Protein AF-0000000083596059 (afdb_homodimer)

Radius of gyration: 25.63 Å; Cα contacts (8 Å, |Δi|>4): 766; chains: 2; bounding box: 68×65×58 Å

Solvent-accessible surface area (backbone atoms only — not comparable to full-atom values): 27750 Å² total; per-residue (Å²): 133,80,79,74,79,60,78,61,94,83,51,72,65,78,75,74,76,62,68,64,46,48,56,47,48,47,51,50,45,49,52,49,52,46,57,65,50,36,61,70,76,47,88,70,67,94,64,59,61,69,62,49,49,53,50,46,51,51,48,48,45,39,15,71,74,47,49,35,74,77,91,51,51,70,68,54,50,52,49,22,45,48,44,23,49,30,44,10,44,51,16,36,51,56,11,48,58,53,11,52,58,50,9,54,47,34,12,61,84,74,27,62,58,70,55,11,48,51,48,51,49,52,25,51,54,49,60,52,40,48,50,58,57,42,17,44,57,38,15,56,77,67,32,71,16,49,67,8,40,31,53,14,45,16,52,41,36,22,30,52,44,16,50,55,43,14,54,51,55,49,67,49,60,62,66,57,52,50,53,43,45,74,74,65,54,49,70,68,53,45,42,64,69,45,48,42,69,73,32,44,52,57,46,51,36,52,49,42,44,45,28,47,52,30,36,47,50,30,30,41,34,3,39,42,37,53,35,38,21,51,18,27,50,43,43,41,25,26,76,68,63,60,33,46,26,36,36,24,37,52,48,51,53,53,36,52,52,43,51,51,40,50,52,49,36,51,51,45,36,46,60,48,51,53,65,69,106,133,78,79,75,79,60,77,62,94,83,52,72,66,75,75,75,76,62,67,64,48,48,54,46,48,47,50,50,46,49,51,51,50,45,59,65,50,35,62,70,76,46,87,72,66,95,63,59,61,67,61,49,50,53,52,46,52,52,48,49,45,39,15,72,76,46,49,36,74,77,91,52,52,70,69,55,50,52,49,23,45,48,42,24,48,30,44,10,44,52,16,36,51,57,12,47,59,53,13,52,59,51,9,54,47,33,12,62,85,73,29,62,58,71,56,11,49,52,50,52,50,52,26,50,54,48,61,53,42,47,53,59,56,41,18,45,58,39,16,54,77,67,32,70,17,47,65,8,40,30,52,15,46,15,52,41,37,22,30,52,46,16,51,57,43,14,54,50,56,50,68,51,60,61,67,58,54,50,53,43,45,72,73,65,53,49,72,68,52,45,41,65,69,45,48,44,69,74,33,45,52,57,47,50,36,51,49,42,45,44,29,47,52,31,37,47,50,29,31,40,33,3,40,42,37,53,34,39,22,52,18,26,51,42,43,40,25,25,75,68,64,60,33,46,26,35,37,24,37,51,49,52,55,53,35,52,52,41,51,50,40,50,53,49,38,50,51,45,36,45,60,50,52,54,64,70,105

pLDDT: mean 82.13, std 17.35, range [24.83, 97.19]

Secondary structure (DSSP, 8-state):
------EETTEE-----SHHHHHHHHHHHHHHHHHHHGGGGS------HHHHHHHHHHHHHHHHHS---SSS-HHHHHHHHHHHHHHHHHHHHHHHHHHHHHHHHH-TTTS-HHHHHHHHHHHHHHHHS-HHHHHHHHHHHH-TTHHHHHHHHHHHHHHHHHHHHHHHHHTS-HHHHHHHHHTT--HHHHIIIIIHHHHHHHHHHHHHHHHHHHHHHHHHHHHHS---HHHHHHHIIIIIS--HHHHHHHHHHHHHHHHHHHHHHHHHHHHHTGGG-/-------BTTB------SHHHHHHHHHHHHHHHHHHHGGGGS------HHHHHHHHHHHHHHHHHS---SSS-HHHHHHHHHHHHHHHHHHHHHHHHHHHHHHHHH-TTTS-HHHHHHHHHHHHHHHHS-HHHHHHHHHHHH-TTHHHHHHHHHHHHHHHHHHHHHHHHHTS-HHHHHHHHHTT--HHHHIIIIIHHHHHHHHHHHHHHHHHHHHHHHHHHHHHS---HHHHHHHIIIIIS--HHHHHHHHHHHHHHHHHHHHHHHHHHHHHTGGG-

Foldseek 3Di:
DCQPQDCPPNDRPSPPDCVVVVVVVVVVVVVVVCVVCVVVVDDPPPDPVVVVVVVVVVLVCCQAVQADDDPDDPVRQVVLQVLLLVLLVLLLVLLLVLLLVLLQQQAVLQHPPVSNVVSLVVLVVLLVDDLLVQLVVQCVVVNQASVSSSRSSNSNSNSVLNVQLNVLLNVPDSVVVVVCVVVPDDSVCCCVPPRCVSCVLSSVLVSLVSSLVSSVVSLVSCQSRVHTGLNVVLNCCVVPVVPSNNNSVSVVVSVVVSVVSVVVSVVSCCVRPVVVD/DPQPQDCPPNDRPSPPDCVVVVVVVVVVVVVVVCVVCVVVVDPPPPDPVVVVVVVVVVLVCCQAVQADDDPDDPVRQVVLQVLLLCLLVLLLVLLLVLLLVLLQQQQVLQHPPVSNVVSLVVLVVLLVDDLLVQLVVQCVVVNQASVSSSRSSNSNSNSVLNVQLNVLLNVPDSVVVVVCVVVPDDSVCCCVPPRCVSCVLSSVLVSLVSSLVSSVVSLVSCQSRVHTGLNVVLNCCVVPVVPSNNNSVSVVVSVVVSVVSVVVSVVSCCVRPVVVD

InterPro domains:
  IPR000515 ABC transporter type 1, transmembrane domain MetI-like [PF00528] (100-266)
  IPR000515 ABC transporter type 1, transmembrane domain MetI-like [PS50928] (81-265)
  IPR000515 ABC transporter type 1, transmembrane domain MetI-like [cd06261] (81-211)
  IPR035906 MetI-like superfamily [G3DSA:1.10.3720.10] (69-273)
  IPR035906 MetI-like superfamily [SSF161098] (78-262)

Organism: NCBI:txid1368476

Nearest PDB structures (foldseek):
  7ahc-assembly1_B  TM=8.215E-01  e=2.583E-04  Lactococcus lactis subsp. lactis
  7ahd-assembly1_B  TM=7.232E-01  e=1.668E-04  Lactococcus lactis subsp. lactis
  7ahh-assembly1_A  TM=7.451E-01  e=4.181E-04  Lactococcus lactis subsp. lactis
  7ahd-assembly1_A  TM=7.108E-01  e=2.266E-04  Lactococcus lactis subsp. lactis
  7ahh-assembly1_B  TM=6.737E-01  e=7.386E-04  Lactococcus lactis subsp. lactis

Sequence (554 aa):
MQSNIKVRNGKIQIKTFNRSNFVLHSILSFLVLFTIVAPFFLEYGAIDIQTAIFYTLDNLKMMFLQPALSQVTISAALYQILITLALAFLSTLIGAVISFFLAILSAKNLMPSYISNIIIAFNSFIRAVPTVLWVLIFAIVAGLGSVAAILGMTLHTIAYLTKAYAESFEEIDQGMIEALRATGAKWWHIIVHVVLPQTSSYMVSWTFLRFETNYGVAIAMGAAAAAGGIGFELFMASSFYYDLHEVGMITYFALLIALILEFISIRIKNKLIGSKSMQSNIKVRNGKIQIKTFNRSNFVLHSILSFLVLFTIVAPFFLEYGAIDIQTAIFYTLDNLKMMFLQPALSQVTISAALYQILITLALAFLSTLIGAVISFFLAILSAKNLMPSYISNIIIAFNSFIRAVPTVLWVLIFAIVAGLGSVAAILGMTLHTIAYLTKAYAESFEEIDQGMIEALRATGAKWWHIIVHVVLPQTSSYMVSWTFLRFETNYGVAIAMGAAAAAGGIGFELFMASSFYYDLHEVGMITYFALLIALILEFISIRIKNKLIGSKS

Structure (mmCIF, N/CA/C/O backbone):
data_AF-0000000083596059-model_v1
#
loop_
_entity.id
_entity.type
_entity.pdbx_description
1 polymer 'ABC transporter permease subunit'
#
loop_
_atom_site.group_PDB
_atom_site.id
_atom_site.type_symbol
_atom_site.label_atom_id
_atom_site.label_alt_id
_atom_site.label_comp_id
_atom_site.label_asym_id
_atom_site.label_entity_id
_atom_site.label_seq_id
_atom_site.pdbx_PDB_ins_code
_atom_site.Cartn_x
_atom_site.Cartn_y
_atom_site.Cartn_z
_atom_site.occupancy
_atom_site.B_iso_or_equiv
_atom_site.auth_seq_id
_atom_site.auth_comp_id
_atom_site.auth_asym_id
_atom_site.auth_atom_id
_atom_site.pdbx_PDB_model_num
ATOM 1 N N . MET A 1 1 ? -14.625 33.25 -0.988 1 25.08 1 MET A N 1
ATOM 2 C CA . MET A 1 1 ? -15.945 32.688 -1.19 1 25.08 1 MET A CA 1
ATOM 3 C C . MET A 1 1 ? -16.828 32.906 0.028 1 25.08 1 MET A C 1
ATOM 5 O O . MET A 1 1 ? -16.5 32.469 1.135 1 25.08 1 MET A O 1
ATOM 9 N N . GLN A 1 2 ? -17.594 33.906 0.051 1 26.31 2 GLN A N 1
ATOM 10 C CA . GLN A 1 2 ? -18.375 34.562 1.104 1 26.31 2 GLN A CA 1
ATOM 11 C C . GLN A 1 2 ? -19.547 33.656 1.533 1 26.31 2 GLN A C 1
ATOM 13 O O . GLN A 1 2 ? -20.422 33.375 0.726 1 26.31 2 GLN A O 1
ATOM 18 N N . SER A 1 3 ? -19.219 32.562 2.221 1 33.44 3 SER A N 1
ATOM 19 C CA . SER A 1 3 ? -20.359 31.906 2.861 1 33.44 3 SER A CA 1
ATOM 20 C C . SER A 1 3 ? -21.281 32.938 3.512 1 33.44 3 SER A C 1
ATOM 22 O O . SER A 1 3 ? -20.875 33.688 4.391 1 33.44 3 SER A O 1
ATOM 24 N N . ASN A 1 4 ? -22.094 33.531 2.689 1 34.03 4 ASN A N 1
ATOM 25 C CA . ASN A 1 4 ? -23.078 34.5 3.18 1 34.03 4 ASN A CA 1
ATOM 26 C C . ASN A 1 4 ? -24.047 33.844 4.164 1 34.03 4 ASN A C 1
ATOM 28 O O . ASN A 1 4 ? -24.812 32.969 3.795 1 34.03 4 ASN A O 1
ATOM 32 N N . ILE A 1 5 ? -23.641 33.688 5.32 1 36 5 ILE A N 1
ATOM 33 C CA . ILE A 1 5 ? -24.5 33.344 6.457 1 36 5 ILE A CA 1
ATOM 34 C C . ILE A 1 5 ? -25.531 34.469 6.668 1 36 5 ILE A C 1
ATOM 36 O O . ILE A 1 5 ? -25.172 35.594 6.969 1 36 5 ILE A O 1
ATOM 40 N N . LYS A 1 6 ? -26.609 34.531 5.906 1 40.12 6 LYS A N 1
ATOM 41 C CA . LYS A 1 6 ? -27.625 35.531 6.23 1 40.12 6 LYS A CA 1
ATOM 42 C C . LYS A 1 6 ? -28.578 35.031 7.312 1 40.12 6 LYS A C 1
ATOM 44 O O . LYS A 1 6 ? -29.062 33.906 7.23 1 40.12 6 LYS A O 1
ATOM 49 N N . VAL A 1 7 ? -28.516 35.438 8.531 1 40 7 VAL A N 1
ATOM 50 C CA . VAL A 1 7 ? -29.375 35.281 9.703 1 40 7 VAL A CA 1
ATOM 51 C C . VAL A 1 7 ? -30.719 35.969 9.43 1 40 7 VAL A C 1
ATOM 53 O O . VAL A 1 7 ? -30.781 37.156 9.156 1 40 7 VAL A O 1
ATOM 56 N N . ARG A 1 8 ? -31.672 35.562 8.539 1 43.94 8 ARG A N 1
ATOM 57 C CA . ARG A 1 8 ? -32.969 36.281 8.531 1 43.94 8 ARG A CA 1
ATOM 58 C C . ARG A 1 8 ? -34.031 35.5 9.281 1 43.94 8 ARG A C 1
ATOM 60 O O . ARG A 1 8 ? -34.281 34.312 8.977 1 43.94 8 ARG A O 1
ATOM 67 N N . ASN A 1 9 ? -34.844 36.125 10.242 1 44.53 9 ASN A N 1
ATOM 68 C CA . ASN A 1 9 ? -35.969 35.875 11.117 1 44.53 9 ASN A CA 1
ATOM 69 C C . ASN A 1 9 ? -35.812 34.594 11.922 1 44.53 9 ASN A C 1
ATOM 71 O O . ASN A 1 9 ? -36.75 33.812 12.07 1 44.53 9 ASN A O 1
ATOM 75 N N . GLY A 1 10 ? -34.594 34.281 12.5 1 41.16 10 GLY A N 1
ATOM 76 C CA . GLY A 1 10 ? -34.188 33.312 13.516 1 41.16 10 GLY A CA 1
ATOM 77 C C . GLY A 1 10 ? -33.75 32 12.938 1 41.16 10 GLY A C 1
ATOM 78 O O . GLY A 1 10 ? -33.344 31.078 13.68 1 41.16 10 GLY A O 1
ATOM 79 N N . LYS A 1 11 ? -34.344 31.562 11.859 1 37.28 11 LYS A N 1
ATOM 80 C CA . LYS A 1 11 ? -34 30.266 11.297 1 37.28 11 LYS A CA 1
ATOM 81 C C . LYS A 1 11 ? -32.75 30.328 10.438 1 37.28 11 LYS A C 1
ATOM 83 O O . LYS A 1 11 ? -32.625 31.219 9.586 1 37.28 11 LYS A O 1
ATOM 88 N N . ILE A 1 12 ? -31.594 29.906 10.992 1 37.22 12 ILE A N 1
ATOM 89 C CA . ILE A 1 12 ? -30.344 29.812 10.234 1 37.22 12 ILE A CA 1
ATOM 90 C C . ILE A 1 12 ? -30.547 28.875 9.039 1 37.22 12 ILE A C 1
ATOM 92 O O . ILE A 1 12 ? -30.844 27.688 9.219 1 37.22 12 ILE A O 1
ATOM 96 N N . GLN A 1 13 ? -31.125 29.359 7.91 1 36.38 13 GLN A N 1
ATOM 97 C CA . GLN A 1 13 ? -31.125 28.547 6.699 1 36.38 13 GLN A CA 1
ATOM 98 C C . GLN A 1 13 ? -29.703 28.281 6.215 1 36.38 13 GLN A C 1
ATOM 100 O O . GLN A 1 13 ? -28.984 29.219 5.852 1 36.38 13 GLN A O 1
ATOM 105 N N . ILE A 1 14 ? -29.016 27.422 6.789 1 36.28 14 ILE A N 1
ATOM 106 C CA . ILE A 1 14 ? -27.719 27.031 6.25 1 36.28 14 ILE A CA 1
ATOM 107 C C . ILE A 1 14 ? -27.891 26.562 4.801 1 36.28 14 ILE A C 1
ATOM 109 O O . ILE A 1 14 ? -28.562 25.578 4.531 1 36.28 14 ILE A O 1
ATOM 113 N N . LYS A 1 15 ? -28 27.469 3.881 1 34.75 15 LYS A N 1
ATOM 114 C CA . LYS A 1 15 ? -27.922 27.141 2.461 1 34.75 15 LYS A CA 1
ATOM 115 C C . LYS A 1 15 ? -26.625 26.422 2.129 1 34.75 15 LYS A C 1
ATOM 117 O O . LYS A 1 15 ? -25.547 27.031 2.113 1 34.75 15 LYS A O 1
ATOM 122 N N . THR A 1 16 ? -26.391 25.281 2.596 1 39.25 16 THR A N 1
ATOM 123 C CA . THR A 1 16 ? -25.219 24.516 2.195 1 39.25 16 THR A CA 1
ATOM 124 C C . THR A 1 16 ? -25.125 24.422 0.675 1 39.25 16 THR A C 1
ATOM 126 O O . THR A 1 16 ? -26.109 24.141 -0.003 1 39.25 16 THR A O 1
ATOM 129 N N . PHE A 1 17 ? -24.344 25.109 -0.089 1 37.66 17 PHE A N 1
ATOM 130 C CA . PHE A 1 17 ? -24 25.312 -1.491 1 37.66 17 PHE A CA 1
ATOM 131 C C . PHE A 1 17 ? -24.109 24.016 -2.273 1 37.66 17 PHE A C 1
ATOM 133 O O . PHE A 1 17 ? -23.625 22.969 -1.833 1 37.66 17 PHE A O 1
ATOM 140 N N . ASN A 1 18 ? -24.969 23.734 -3.412 1 42.25 18 ASN A N 1
ATOM 141 C CA . ASN A 1 18 ? -25.547 22.938 -4.484 1 42.25 18 ASN A CA 1
ATOM 142 C C . ASN A 1 18 ? -24.469 22.234 -5.316 1 42.25 18 ASN A C 1
ATOM 144 O O . ASN A 1 18 ? -24.703 21.156 -5.852 1 42.25 18 ASN A O 1
ATOM 148 N N . ARG A 1 19 ? -23.484 23.062 -5.68 1 44.72 19 ARG A N 1
ATOM 149 C CA . ARG A 1 19 ? -22.578 22.5 -6.68 1 44.72 19 ARG A CA 1
ATOM 150 C C . ARG A 1 19 ? -21.875 21.25 -6.148 1 44.72 19 ARG A C 1
ATOM 152 O O . ARG A 1 19 ? -21.625 20.312 -6.906 1 44.72 19 ARG A O 1
ATOM 159 N N . SER A 1 20 ? -21.516 21.312 -4.93 1 51.5 20 SER A N 1
ATOM 160 C CA . SER A 1 20 ? -20.953 20.172 -4.219 1 51.5 20 SER A CA 1
ATOM 161 C C . SER A 1 20 ? -21.891 18.969 -4.238 1 51.5 20 SER A C 1
ATOM 163 O O . SER A 1 20 ? -21.453 17.828 -4.34 1 51.5 20 SER A O 1
ATOM 165 N N . ASN A 1 21 ? -23.141 19.344 -4.492 1 54.5 21 ASN A N 1
ATOM 166 C CA . ASN A 1 21 ? -24.141 18.281 -4.535 1 54.5 21 ASN A CA 1
ATOM 167 C C . ASN A 1 21 ? -24.109 17.531 -5.867 1 54.5 21 ASN A C 1
ATOM 169 O O . ASN A 1 21 ? -24.297 16.328 -5.91 1 54.5 21 ASN A O 1
ATOM 173 N N . PHE A 1 22 ? -23.75 18.391 -6.922 1 53.72 22 PHE A N 1
ATOM 174 C CA . PHE A 1 22 ? -23.719 17.734 -8.227 1 53.72 22 PHE A CA 1
ATOM 175 C C . PHE A 1 22 ? -22.547 16.766 -8.312 1 53.72 22 PHE A C 1
ATOM 177 O O . PHE A 1 22 ? -22.688 15.648 -8.828 1 53.72 22 PHE A O 1
ATOM 184 N N . VAL A 1 23 ? -21.484 17.312 -7.934 1 53.38 23 VAL A N 1
ATOM 185 C CA . VAL A 1 23 ? -20.312 16.453 -7.934 1 53.38 23 VAL A CA 1
ATOM 186 C C . VAL A 1 23 ? -20.562 15.227 -7.055 1 53.38 23 VAL A C 1
ATOM 188 O O . VAL A 1 23 ? -20.25 14.094 -7.445 1 53.38 23 VAL A O 1
ATOM 191 N N . LEU A 1 24 ? -21.172 15.516 -6.055 1 56.62 24 LEU A N 1
ATOM 192 C CA . LEU A 1 24 ? -21.531 14.414 -5.164 1 56.62 24 LEU A CA 1
ATOM 193 C C . LEU A 1 24 ? -22.484 13.445 -5.848 1 56.62 24 LEU A C 1
ATOM 195 O O . LEU A 1 24 ? -22.297 12.227 -5.777 1 56.62 24 LEU A O 1
ATOM 199 N N . HIS A 1 25 ? -23.453 13.969 -6.48 1 58.03 25 HIS A N 1
ATOM 200 C CA . HIS A 1 25 ? -24.422 13.117 -7.152 1 58.03 25 HIS A CA 1
ATOM 201 C C . HIS A 1 25 ? -23.781 12.352 -8.305 1 58.03 25 HIS A C 1
ATOM 203 O O . HIS A 1 25 ? -24.094 11.18 -8.539 1 58.03 25 HIS A O 1
ATOM 209 N N . SER A 1 26 ? -22.922 13.023 -8.914 1 55.88 26 SER A N 1
ATOM 210 C CA . SER A 1 26 ? -22.25 12.367 -10.031 1 55.88 26 SER A CA 1
ATOM 211 C C . SER A 1 26 ? -21.344 11.242 -9.547 1 55.88 26 SER A C 1
ATOM 213 O O . SER A 1 26 ? -21.312 10.156 -10.141 1 55.88 26 SER A O 1
ATOM 215 N N . ILE A 1 27 ? -20.703 11.531 -8.625 1 56.56 27 ILE A N 1
ATOM 216 C CA . ILE A 1 27 ? -19.828 10.516 -8.047 1 56.56 27 ILE A CA 1
ATOM 217 C C . ILE A 1 27 ? -20.672 9.359 -7.5 1 56.56 27 ILE A C 1
ATOM 219 O O . ILE A 1 27 ? -20.359 8.195 -7.742 1 56.56 27 ILE A O 1
ATOM 223 N N . LEU A 1 28 ? -21.719 9.75 -6.883 1 58.44 28 LEU A N 1
ATOM 224 C CA . LEU A 1 28 ? -22.609 8.719 -6.367 1 58.44 28 LEU A CA 1
ATOM 225 C C . LEU A 1 28 ? -23.219 7.914 -7.508 1 58.44 28 LEU A C 1
ATOM 227 O O . LEU A 1 28 ? -23.328 6.691 -7.422 1 58.44 28 LEU A O 1
ATOM 231 N N . SER A 1 29 ? -23.547 8.633 -8.516 1 56.78 29 SER A N 1
ATOM 232 C CA . SER A 1 29 ? -24.094 7.953 -9.68 1 56.78 29 SER A CA 1
ATOM 233 C C . SER A 1 29 ? -23.062 7.039 -10.336 1 56.78 29 SER A C 1
ATOM 235 O O . SER A 1 29 ? -23.391 5.922 -10.742 1 56.78 29 SER A O 1
ATOM 237 N N . PHE A 1 30 ? -21.859 7.504 -10.469 1 58.84 30 PHE A N 1
ATOM 238 C CA . PHE A 1 30 ? -20.797 6.691 -11.031 1 58.84 30 PHE A CA 1
ATOM 239 C C . PHE A 1 30 ? -20.562 5.441 -10.195 1 58.84 30 PHE A C 1
ATOM 241 O O . PHE A 1 30 ? -20.453 4.34 -10.727 1 58.84 30 PHE A O 1
ATOM 248 N N . LEU A 1 31 ? -20.594 5.695 -8.977 1 59.56 31 LEU A N 1
ATOM 249 C CA . LEU A 1 31 ? -20.438 4.562 -8.07 1 59.56 31 LEU A CA 1
ATOM 250 C C . LEU A 1 31 ? -21.594 3.586 -8.203 1 59.56 31 LEU A C 1
ATOM 252 O O . LEU A 1 31 ? -21.406 2.369 -8.211 1 59.56 31 LEU A O 1
ATOM 256 N N . VAL A 1 32 ? -22.766 4.164 -8.336 1 56.91 32 VAL A N 1
ATOM 257 C CA . VAL A 1 32 ? -23.953 3.338 -8.508 1 56.91 32 VAL A CA 1
ATOM 258 C C . VAL A 1 32 ? -23.875 2.605 -9.844 1 56.91 32 VAL A C 1
ATOM 260 O O . VAL A 1 32 ? -24.141 1.401 -9.914 1 56.91 32 VAL A O 1
ATOM 263 N N . LEU A 1 33 ? -23.547 3.322 -10.867 1 57.72 33 LEU A N 1
ATOM 264 C CA . LEU A 1 33 ? -23.469 2.707 -12.188 1 57.72 33 LEU A CA 1
ATOM 265 C C . LEU A 1 33 ? -22.406 1.615 -12.219 1 57.72 33 LEU A C 1
ATOM 267 O O . LEU A 1 33 ? -22.641 0.531 -12.758 1 57.72 33 LEU A O 1
ATOM 271 N N . PHE A 1 34 ? -21.328 1.907 -11.719 1 60.12 34 PHE A N 1
ATOM 272 C CA . PHE A 1 34 ? -20.25 0.931 -11.727 1 60.12 34 PHE A CA 1
ATOM 273 C C . PHE A 1 34 ? -20.578 -0.249 -10.82 1 60.12 34 PHE A C 1
ATOM 275 O O . PHE A 1 34 ? -20.172 -1.379 -11.094 1 60.12 34 PHE A O 1
ATOM 282 N N . THR A 1 35 ? -21.375 0.052 -9.805 1 59.19 35 THR A N 1
ATOM 283 C CA . THR A 1 35 ? -21.859 -1.021 -8.945 1 59.19 35 THR A CA 1
ATOM 284 C C . THR A 1 35 ? -22.719 -2.002 -9.734 1 59.19 35 THR A C 1
ATOM 286 O O . THR A 1 35 ? -22.641 -3.213 -9.516 1 59.19 35 THR A O 1
ATOM 289 N N . ILE A 1 36 ? -23.391 -1.494 -10.617 1 56.81 36 ILE A N 1
ATOM 290 C CA . ILE A 1 36 ? -24.281 -2.32 -11.422 1 56.81 36 ILE A CA 1
ATOM 291 C C . ILE A 1 36 ? -23.469 -3.08 -12.469 1 56.81 36 ILE A C 1
ATOM 293 O O . ILE A 1 36 ? -23.734 -4.25 -12.75 1 56.81 36 ILE A O 1
ATOM 297 N N . VAL A 1 37 ? -22.422 -2.521 -12.953 1 58.53 37 VAL A N 1
ATOM 298 C CA . VAL A 1 37 ? -21.719 -3.068 -14.109 1 58.53 37 VAL A CA 1
ATOM 299 C C . VAL A 1 37 ? -20.594 -3.996 -13.648 1 58.53 37 VAL A C 1
ATOM 301 O O . VAL A 1 37 ? -20.312 -5.016 -14.281 1 58.53 37 VAL A O 1
ATOM 304 N N . ALA A 1 38 ? -20.031 -3.73 -12.555 1 60 38 ALA A N 1
ATOM 305 C CA . ALA A 1 38 ? -18.812 -4.398 -12.125 1 60 38 ALA A CA 1
ATOM 306 C C . ALA A 1 38 ? -19.047 -5.891 -11.898 1 60 38 ALA A C 1
ATOM 308 O O . ALA A 1 38 ? -18.25 -6.723 -12.328 1 60 38 ALA A O 1
ATOM 309 N N . PRO A 1 39 ? -20.234 -6.195 -11.211 1 58.78 39 PRO A N 1
ATOM 310 C CA . PRO A 1 39 ? -20.438 -7.629 -10.992 1 58.78 39 PRO A CA 1
ATOM 311 C C . PRO A 1 39 ? -20.547 -8.414 -12.297 1 58.78 39 PRO A C 1
ATOM 313 O O . PRO A 1 39 ? -20.281 -9.625 -12.312 1 58.78 39 PRO A O 1
ATOM 316 N N . PHE A 1 40 ? -20.844 -7.734 -13.297 1 57.22 40 PHE A N 1
ATOM 317 C CA . PHE A 1 40 ? -21.031 -8.422 -14.57 1 57.22 40 PHE A CA 1
ATOM 318 C C . PHE A 1 40 ? -19.688 -8.828 -15.164 1 57.22 40 PHE A C 1
ATOM 320 O O . PHE A 1 40 ? -19.641 -9.695 -16.031 1 57.22 40 PHE A O 1
ATOM 327 N N . PHE A 1 41 ? -18.75 -8.281 -14.734 1 53.53 41 PHE A N 1
ATOM 328 C CA . PHE A 1 41 ? -17.438 -8.602 -15.297 1 53.53 41 PHE A CA 1
ATOM 329 C C . PHE A 1 41 ? -16.75 -9.688 -14.492 1 53.53 41 PHE A C 1
ATOM 331 O O . PHE A 1 41 ? -15.664 -10.156 -14.867 1 53.53 41 PHE A O 1
ATOM 338 N N . LEU A 1 42 ? -17.469 -10.047 -13.43 1 58.84 42 LEU A N 1
ATOM 339 C CA . LEU A 1 42 ? -16.844 -11.031 -12.547 1 58.84 42 LEU A CA 1
ATOM 340 C C . LEU A 1 42 ? -17.562 -12.367 -12.633 1 58.84 42 LEU A C 1
ATOM 342 O O . LEU A 1 42 ? -18.75 -12.422 -12.906 1 58.84 42 LEU A O 1
ATOM 346 N N . GLU A 1 43 ? -16.859 -13.453 -12.82 1 54.03 43 GLU A N 1
ATOM 347 C CA . GLU A 1 43 ? -17.438 -14.797 -12.805 1 54.03 43 GLU A CA 1
ATOM 348 C C . GLU A 1 43 ? -17.781 -15.227 -11.391 1 54.03 43 GLU A C 1
ATOM 350 O O . GLU A 1 43 ? -16.906 -15.383 -10.539 1 54.03 43 GLU A O 1
ATOM 355 N N . TYR A 1 44 ? -19.156 -14.992 -11.086 1 54 44 TYR A N 1
ATOM 356 C CA . TYR A 1 44 ? -19.625 -15.477 -9.789 1 54 44 TYR A CA 1
ATOM 357 C C . TYR A 1 44 ? -20.047 -16.938 -9.883 1 54 44 TYR A C 1
ATOM 359 O O . TYR A 1 44 ? -20.812 -17.328 -10.781 1 54 44 TYR A O 1
ATOM 367 N N . GLY A 1 45 ? -19.203 -17.828 -9.859 1 52.19 45 GLY A N 1
ATOM 368 C CA . GLY A 1 45 ? -19.719 -19.188 -9.875 1 52.19 45 GLY A CA 1
ATOM 369 C C . GLY A 1 45 ? -21.016 -19.344 -9.102 1 52.19 45 GLY A C 1
ATOM 370 O O . GLY A 1 45 ? -21.406 -18.438 -8.359 1 52.19 45 GLY A O 1
ATOM 371 N N . ALA A 1 46 ? -21.922 -20.266 -9.562 1 53.59 46 ALA A N 1
ATOM 372 C CA . ALA A 1 46 ? -23.188 -20.641 -8.93 1 53.59 46 ALA A CA 1
ATOM 373 C C . ALA A 1 46 ? -23.016 -20.875 -7.434 1 53.59 46 ALA A C 1
ATOM 375 O O . ALA A 1 46 ? -22.703 -21.984 -7 1 53.59 46 ALA A O 1
ATOM 376 N N . ILE A 1 47 ? -22.516 -19.922 -6.727 1 55.38 47 ILE A N 1
ATOM 377 C CA . ILE A 1 47 ? -22.281 -20.172 -5.312 1 55.38 47 ILE A CA 1
ATOM 378 C C . ILE A 1 47 ? -23.594 -20 -4.531 1 55.38 47 ILE A C 1
ATOM 380 O O . ILE A 1 47 ? -24.281 -18.984 -4.676 1 55.38 47 ILE A O 1
ATOM 384 N N . ASP A 1 48 ? -24.125 -21.172 -4.059 1 64.12 48 ASP A N 1
ATOM 385 C CA . ASP A 1 48 ? -25.141 -21.078 -3.02 1 64.12 48 ASP A CA 1
ATOM 386 C C . ASP A 1 48 ? -24.672 -20.219 -1.857 1 64.12 48 ASP A C 1
ATOM 388 O O . ASP A 1 48 ? -23.859 -20.656 -1.044 1 64.12 48 ASP A O 1
ATOM 392 N N . ILE A 1 49 ? -25.141 -19.047 -1.758 1 66.88 49 ILE A N 1
ATOM 393 C CA . ILE A 1 49 ? -24.672 -18 -0.861 1 66.88 49 ILE A CA 1
ATOM 394 C C . ILE A 1 49 ? -24.719 -18.484 0.584 1 66.88 49 ILE A C 1
ATOM 396 O O . ILE A 1 49 ? -23.781 -18.281 1.352 1 66.88 49 ILE A O 1
ATOM 400 N N . GLN A 1 50 ? -25.781 -19.141 0.991 1 70.25 50 GLN A N 1
ATOM 401 C CA . GLN A 1 50 ? -25.922 -19.609 2.367 1 70.25 50 GLN A CA 1
ATOM 402 C C . GLN A 1 50 ? -24.828 -20.625 2.713 1 70.25 50 GLN A C 1
ATOM 404 O O . GLN A 1 50 ? -24.172 -20.516 3.746 1 70.25 50 GLN A O 1
ATOM 409 N N . THR A 1 51 ? -24.719 -21.531 1.905 1 74.38 51 THR A N 1
ATOM 410 C CA . THR A 1 51 ? -23.688 -22.547 2.141 1 74.38 51 THR A CA 1
ATOM 411 C C . THR A 1 51 ? -22.297 -21.922 2.127 1 74.38 51 THR A C 1
ATOM 413 O O . THR A 1 51 ? -21.453 -22.281 2.939 1 74.38 51 THR A O 1
ATOM 416 N N . ALA A 1 52 ? -22.188 -20.984 1.289 1 71.94 52 ALA A N 1
ATOM 417 C CA . ALA A 1 52 ? -20.891 -20.312 1.16 1 71.94 52 ALA A CA 1
ATOM 418 C C . ALA A 1 52 ? -20.547 -19.547 2.43 1 71.94 52 ALA A C 1
ATOM 420 O O . ALA A 1 52 ? -19.391 -19.547 2.869 1 71.94 52 ALA A O 1
ATOM 421 N N . ILE A 1 53 ? -21.531 -18.984 3.006 1 74.06 53 ILE A N 1
ATOM 422 C CA . ILE A 1 53 ? -21.328 -18.203 4.219 1 74.06 53 ILE A CA 1
ATOM 423 C C . ILE A 1 53 ? -20.922 -19.125 5.363 1 74.06 53 ILE A C 1
ATOM 425 O O . ILE A 1 53 ? -19.969 -18.844 6.09 1 74.06 53 ILE A O 1
ATOM 429 N N . PHE A 1 54 ? -21.625 -20.156 5.52 1 77.94 54 PHE A N 1
ATOM 430 C CA . PHE A 1 54 ? -21.344 -21.078 6.613 1 77.94 54 PHE A CA 1
ATOM 431 C C . PHE A 1 54 ? -19.969 -21.719 6.445 1 77.94 54 PHE A C 1
ATOM 433 O O . PHE A 1 54 ? -19.234 -21.875 7.418 1 77.94 54 PHE A O 1
ATOM 440 N N . TYR A 1 55 ? -19.672 -22.047 5.258 1 76.12 55 TYR A N 1
ATOM 441 C CA . TYR A 1 55 ? -18.359 -22.641 4.988 1 76.12 55 TYR A CA 1
ATOM 442 C C . TYR A 1 55 ? -17.25 -21.641 5.289 1 76.12 55 TYR A C 1
ATOM 444 O O . TYR A 1 55 ? -16.203 -22 5.832 1 76.12 55 TYR A O 1
ATOM 452 N N . THR A 1 56 ? -17.562 -20.484 4.922 1 76.31 56 THR A N 1
ATOM 453 C CA . THR A 1 56 ? -16.578 -19.438 5.188 1 76.31 56 THR A CA 1
ATOM 454 C C . THR A 1 56 ? -16.375 -19.25 6.688 1 76.31 56 THR A C 1
ATOM 456 O O . THR A 1 56 ? -15.242 -19.141 7.156 1 76.31 56 THR A O 1
ATOM 459 N N . LEU A 1 57 ? -17.406 -19.297 7.41 1 79.31 57 LEU A N 1
ATOM 460 C CA . LEU A 1 57 ? -17.328 -19.141 8.859 1 79.31 57 LEU A CA 1
ATOM 461 C C . LEU A 1 57 ? -16.562 -20.297 9.492 1 79.31 57 LEU A C 1
ATOM 463 O O . LEU A 1 57 ? -15.773 -20.078 10.414 1 79.31 57 LEU A O 1
ATOM 467 N N . ASP A 1 58 ? -16.844 -21.422 9.062 1 83.81 58 ASP A N 1
ATOM 468 C CA . ASP A 1 58 ? -16.141 -22.594 9.57 1 83.81 58 ASP A CA 1
ATOM 469 C C . ASP A 1 58 ? -14.648 -22.516 9.258 1 83.81 58 ASP A C 1
ATOM 471 O O . ASP A 1 58 ? -13.812 -22.875 10.086 1 83.81 58 ASP A O 1
ATOM 475 N N . ASN A 1 59 ? -14.383 -22.109 8.117 1 82.69 59 ASN A N 1
ATOM 476 C CA . ASN A 1 59 ? -12.992 -21.953 7.703 1 82.69 59 ASN A CA 1
ATOM 477 C C . ASN A 1 59 ? -12.266 -20.906 8.555 1 82.69 59 ASN A C 1
ATOM 479 O O . ASN A 1 59 ? -11.109 -21.109 8.93 1 82.69 59 ASN A O 1
ATOM 483 N N . LEU A 1 60 ? -12.992 -19.875 8.789 1 81.19 60 LEU A N 1
ATOM 484 C CA . LEU A 1 60 ? -12.414 -18.828 9.625 1 81.19 60 LEU A CA 1
ATOM 485 C C . LEU A 1 60 ? -12.172 -19.344 11.039 1 81.19 60 LEU A C 1
ATOM 487 O O . LEU A 1 60 ? -11.156 -19 11.656 1 81.19 60 LEU A O 1
ATOM 491 N N . LYS A 1 61 ? -13.07 -20.109 11.5 1 86.38 61 LYS A N 1
ATOM 492 C CA . LYS A 1 61 ? -12.914 -20.703 12.82 1 86.38 61 LYS A CA 1
ATOM 493 C C . LYS A 1 61 ? -11.688 -21.609 12.867 1 86.38 61 LYS A C 1
ATOM 495 O O . LYS A 1 61 ? -10.891 -21.531 13.805 1 86.38 61 LYS A O 1
ATOM 500 N N . MET A 1 62 ? -11.562 -22.391 11.93 1 88.44 62 MET A N 1
ATOM 501 C CA . MET A 1 62 ? -10.422 -23.297 11.852 1 88.44 62 MET A CA 1
ATOM 502 C C . MET A 1 62 ? -9.117 -22.516 11.773 1 88.44 62 MET A C 1
ATOM 504 O O . MET A 1 62 ? -8.133 -22.891 12.422 1 88.44 62 MET A O 1
ATOM 508 N N . MET A 1 63 ? -9.141 -21.5 11.062 1 86.56 63 MET A N 1
ATOM 509 C CA . MET A 1 63 ? -7.938 -20.719 10.82 1 86.56 63 MET A CA 1
ATOM 510 C C . MET A 1 63 ? -7.516 -19.953 12.07 1 86.56 63 MET A C 1
ATOM 512 O O . MET A 1 63 ? -6.34 -19.969 12.445 1 86.56 63 MET A O 1
ATOM 516 N N . PHE A 1 64 ? -8.531 -19.375 12.711 1 86.38 64 PHE A N 1
ATOM 517 C CA . PHE A 1 64 ? -8.156 -18.422 13.75 1 86.38 64 PHE A CA 1
ATOM 518 C C . PHE A 1 64 ? -8.266 -19.062 15.133 1 86.38 64 PHE A C 1
ATOM 520 O O . PHE A 1 64 ? -7.59 -18.641 16.062 1 86.38 64 PHE A O 1
ATOM 527 N N . LEU A 1 65 ? -9.055 -20.094 15.25 1 91.5 65 LEU A N 1
ATOM 528 C CA . LEU A 1 65 ? -9.242 -20.672 16.578 1 91.5 65 LEU A CA 1
ATOM 529 C C . LEU A 1 65 ? -8.484 -21.984 16.719 1 91.5 65 LEU A C 1
ATOM 531 O O . LEU A 1 65 ? -8.273 -22.469 17.828 1 91.5 65 LEU A O 1
ATOM 535 N N . GLN A 1 66 ? -8.086 -22.547 15.539 1 93.69 66 GLN A N 1
ATOM 536 C CA . GLN A 1 66 ? -7.348 -23.812 15.578 1 93.69 66 GLN A CA 1
ATOM 537 C C . GLN A 1 66 ? -6.066 -23.719 14.75 1 93.69 66 GLN A C 1
ATOM 539 O O . GLN A 1 66 ? -5.805 -24.578 13.914 1 93.69 66 GLN A O 1
ATOM 544 N N . PRO A 1 67 ? -5.332 -22.703 15.016 1 92.44 67 PRO A N 1
ATOM 545 C CA . PRO A 1 67 ? -4.074 -22.578 14.273 1 92.44 67 PRO A CA 1
ATOM 546 C C . PRO A 1 67 ? -3.053 -23.641 14.656 1 92.44 67 PRO A C 1
ATOM 548 O O . PRO A 1 67 ? -2.977 -24.031 15.828 1 92.44 67 PRO A O 1
ATOM 551 N N . ALA A 1 68 ? -2.293 -24.141 13.672 1 93.12 68 ALA A N 1
ATOM 552 C CA . ALA A 1 68 ? -1.264 -25.156 13.922 1 93.12 68 ALA A CA 1
ATOM 553 C C . ALA A 1 68 ? -0.276 -25.219 12.758 1 93.12 68 ALA A C 1
ATOM 555 O O . ALA A 1 68 ? -0.605 -24.844 11.633 1 93.12 68 ALA A O 1
ATOM 556 N N . LEU A 1 69 ? 0.885 -25.625 13.148 1 91.31 69 LEU A N 1
ATOM 557 C CA . LEU A 1 69 ? 1.855 -25.938 12.102 1 91.31 69 LEU A CA 1
ATOM 558 C C . LEU A 1 69 ? 1.794 -27.406 11.727 1 91.31 69 LEU A C 1
ATOM 560 O O . LEU A 1 69 ? 1.76 -28.281 12.602 1 91.31 69 LEU A O 1
ATOM 564 N N . SER A 1 70 ? 1.667 -27.672 10.469 1 90.38 70 SER A N 1
ATOM 565 C CA . SER A 1 70 ? 1.578 -29.047 10 1 90.38 70 SER A CA 1
ATOM 566 C C . SER A 1 70 ? 2.684 -29.359 9 1 90.38 70 SER A C 1
ATOM 568 O O . SER A 1 70 ? 3.406 -30.344 9.156 1 90.38 70 SER A O 1
ATOM 570 N N . GLN A 1 71 ? 2.848 -28.594 8.016 1 88.5 71 GLN A N 1
ATOM 571 C CA . GLN A 1 71 ? 3.811 -28.828 6.945 1 88.5 71 GLN A CA 1
ATOM 572 C C . GLN A 1 71 ? 5.16 -28.188 7.27 1 88.5 71 GLN A C 1
ATOM 574 O O . GLN A 1 71 ? 6.191 -28.609 6.738 1 88.5 71 GLN A O 1
ATOM 579 N N . VAL A 1 72 ? 5.098 -27.188 8.031 1 88 72 VAL A N 1
ATOM 580 C CA . VAL A 1 72 ? 6.305 -26.438 8.328 1 88 72 VAL A CA 1
ATOM 581 C C . VAL A 1 72 ? 6.613 -26.516 9.82 1 88 72 VAL A C 1
ATOM 583 O O . VAL A 1 72 ? 5.711 -26.422 10.656 1 88 72 VAL A O 1
ATOM 586 N N . THR A 1 73 ? 7.859 -26.734 10.07 1 91.44 73 THR A N 1
ATOM 587 C CA . THR A 1 73 ? 8.289 -26.734 11.461 1 91.44 73 THR A CA 1
ATOM 588 C C . THR A 1 73 ? 8.375 -25.297 12 1 91.44 73 THR A C 1
ATOM 590 O O . THR A 1 73 ? 8.359 -24.344 11.234 1 91.44 73 THR A O 1
ATOM 593 N N . ILE A 1 74 ? 8.492 -25.219 13.25 1 92.12 74 ILE A N 1
ATOM 594 C CA . ILE A 1 74 ? 8.602 -23.906 13.898 1 92.12 74 ILE A CA 1
ATOM 595 C C . ILE A 1 74 ? 9.891 -23.219 13.453 1 92.12 74 ILE A C 1
ATOM 597 O O . ILE A 1 74 ? 9.898 -22.016 13.203 1 92.12 74 ILE A O 1
ATOM 601 N N . SER A 1 75 ? 10.898 -23.984 13.367 1 93.06 75 SER A N 1
ATOM 602 C CA . SER A 1 75 ? 12.18 -23.438 12.938 1 93.06 75 SER A CA 1
ATOM 603 C C . SER A 1 75 ? 12.102 -22.906 11.508 1 93.06 75 SER A C 1
ATOM 605 O O . SER A 1 75 ? 12.648 -21.844 11.195 1 93.06 75 SER A O 1
ATOM 607 N N . ALA A 1 76 ? 11.43 -23.625 10.703 1 92.19 76 ALA A N 1
ATOM 608 C CA . ALA A 1 76 ? 11.258 -23.203 9.32 1 92.19 76 ALA A CA 1
ATOM 609 C C . ALA A 1 76 ? 10.398 -21.953 9.227 1 92.19 76 ALA A C 1
ATOM 611 O O . ALA A 1 76 ? 10.672 -21.062 8.43 1 92.19 76 ALA A O 1
ATOM 612 N N . ALA A 1 77 ? 9.406 -21.953 10.055 1 92.38 77 ALA A N 1
ATOM 613 C CA . ALA A 1 77 ? 8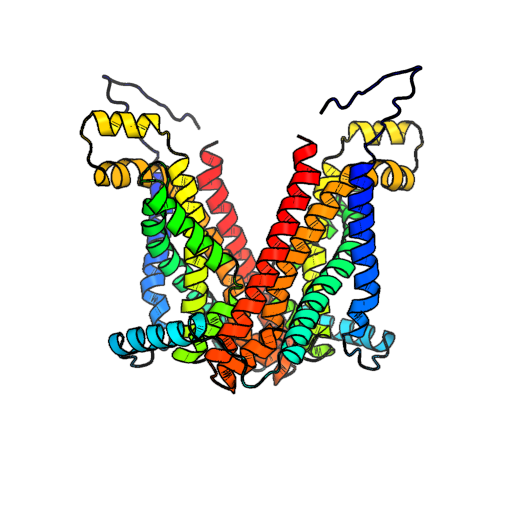.531 -20.781 10.07 1 92.38 77 ALA A CA 1
ATOM 614 C C . ALA A 1 77 ? 9.297 -19.531 10.492 1 92.38 77 ALA A C 1
ATOM 616 O O . ALA A 1 77 ? 9.156 -18.469 9.883 1 92.38 77 ALA A O 1
ATOM 617 N N . LEU A 1 78 ? 10.109 -19.672 11.438 1 92.81 78 LEU A N 1
ATOM 618 C CA . LEU A 1 78 ? 10.914 -18.547 11.922 1 92.81 78 LEU A CA 1
ATOM 619 C C . LEU A 1 78 ? 11.906 -18.109 10.859 1 92.81 78 LEU A C 1
ATOM 621 O O . LEU A 1 78 ? 12.172 -16.906 10.711 1 92.81 78 LEU A O 1
ATOM 625 N N . TYR A 1 79 ? 12.406 -19.047 10.172 1 93.19 79 TYR A N 1
ATOM 626 C CA . TYR A 1 79 ? 13.32 -18.719 9.086 1 93.19 79 TYR A CA 1
ATOM 627 C C . TYR A 1 79 ? 12.617 -17.922 8 1 93.19 79 TYR A C 1
ATOM 629 O O . TYR A 1 79 ? 13.18 -16.953 7.469 1 93.19 79 TYR A O 1
ATOM 637 N N . GLN A 1 80 ? 11.422 -18.297 7.664 1 94.19 80 GLN A N 1
ATOM 638 C CA . GLN A 1 80 ? 10.664 -17.594 6.641 1 94.19 80 GLN A CA 1
ATOM 639 C C . GLN A 1 80 ? 10.312 -16.172 7.094 1 94.19 80 GLN A C 1
ATOM 641 O O . GLN A 1 80 ? 10.258 -15.25 6.281 1 94.19 80 GLN A O 1
ATOM 646 N N . ILE A 1 81 ? 10.109 -16.047 8.383 1 94.44 81 ILE A N 1
ATOM 647 C CA . ILE A 1 81 ? 9.891 -14.719 8.938 1 94.44 81 ILE A CA 1
ATOM 648 C C . ILE A 1 81 ? 11.133 -13.859 8.742 1 94.44 81 ILE A C 1
ATOM 650 O O . ILE A 1 81 ? 11.039 -12.703 8.328 1 94.44 81 ILE A O 1
ATOM 654 N N . LEU A 1 82 ? 12.227 -14.43 8.984 1 93.88 82 LEU A N 1
ATOM 655 C CA . LEU A 1 82 ? 13.492 -13.719 8.844 1 93.88 82 LEU A CA 1
ATOM 656 C C . LEU A 1 82 ? 13.734 -13.32 7.391 1 93.88 82 LEU A C 1
ATOM 658 O O . LEU A 1 82 ? 14.281 -12.25 7.117 1 93.88 82 LEU A O 1
ATOM 662 N N . ILE A 1 83 ? 13.375 -14.148 6.543 1 94.25 83 ILE A N 1
ATOM 663 C CA . ILE A 1 83 ? 13.516 -13.836 5.125 1 94.25 83 ILE A CA 1
ATOM 664 C C . ILE A 1 83 ? 12.672 -12.609 4.777 1 94.25 83 ILE A C 1
ATOM 666 O O . ILE A 1 83 ? 13.148 -11.695 4.102 1 94.25 83 ILE A O 1
ATOM 670 N N . THR A 1 84 ? 11.414 -12.609 5.219 1 95 84 THR A N 1
ATOM 671 C CA . THR A 1 84 ? 10.539 -11.469 4.965 1 95 84 THR A CA 1
ATOM 672 C C . THR A 1 84 ? 11.133 -10.188 5.543 1 95 84 THR A C 1
ATOM 674 O O . THR A 1 84 ? 11.148 -9.148 4.879 1 95 84 THR A O 1
ATOM 677 N N . LEU A 1 85 ? 11.633 -10.305 6.727 1 94.88 85 LEU A N 1
ATOM 678 C CA . LEU A 1 85 ? 12.258 -9.156 7.371 1 94.88 85 LEU A CA 1
ATOM 679 C C . LEU A 1 85 ? 13.5 -8.703 6.609 1 94.88 85 LEU A C 1
ATOM 681 O O . LEU A 1 85 ? 13.758 -7.508 6.488 1 94.88 85 LEU A O 1
ATOM 685 N N . ALA A 1 86 ? 14.227 -9.625 6.129 1 94.62 86 ALA A N 1
ATOM 686 C CA . ALA A 1 86 ? 15.438 -9.312 5.363 1 94.62 86 ALA A CA 1
ATOM 687 C C . ALA A 1 86 ? 15.094 -8.586 4.066 1 94.62 86 ALA A C 1
ATOM 689 O O . ALA A 1 86 ? 15.773 -7.629 3.682 1 94.62 86 ALA A O 1
ATOM 690 N N . LEU A 1 87 ? 14.07 -9.055 3.395 1 95.19 87 LEU A N 1
ATOM 691 C CA . LEU A 1 87 ? 13.609 -8.391 2.182 1 95.19 87 LEU A CA 1
ATOM 692 C C . LEU A 1 87 ? 13.242 -6.938 2.465 1 95.19 87 LEU A C 1
ATOM 694 O O . LEU A 1 87 ? 13.672 -6.031 1.748 1 95.19 87 LEU A O 1
ATOM 698 N N . ALA A 1 88 ? 12.461 -6.781 3.512 1 96.19 88 ALA A N 1
ATOM 699 C CA . ALA A 1 88 ? 12.016 -5.445 3.895 1 96.19 88 ALA A CA 1
ATOM 700 C C . ALA A 1 88 ? 13.195 -4.566 4.297 1 96.19 88 ALA A C 1
ATOM 702 O O . ALA A 1 88 ? 13.281 -3.404 3.891 1 96.19 88 ALA A O 1
ATOM 703 N N . PHE A 1 89 ? 14.055 -5.121 4.977 1 94.5 89 PHE A N 1
ATOM 704 C CA . PHE A 1 89 ? 15.188 -4.379 5.523 1 94.5 89 PHE A CA 1
ATOM 705 C C . PHE A 1 89 ? 16.156 -3.967 4.418 1 94.5 89 PHE A C 1
ATOM 707 O O . PHE A 1 89 ? 16.547 -2.803 4.336 1 94.5 89 PHE A O 1
ATOM 714 N N . LEU A 1 90 ? 16.547 -4.867 3.617 1 94.5 90 LEU A N 1
ATOM 715 C CA . LEU A 1 90 ? 17.516 -4.594 2.564 1 94.5 90 LEU A CA 1
ATOM 716 C C . LEU A 1 90 ? 16.984 -3.557 1.583 1 94.5 90 LEU A C 1
ATOM 718 O O . LEU A 1 90 ? 17.703 -2.648 1.174 1 94.5 90 LEU A O 1
ATOM 722 N N . SER A 1 91 ? 15.742 -3.707 1.188 1 96.62 91 SER A N 1
ATOM 723 C CA . SER A 1 91 ? 15.141 -2.734 0.281 1 96.62 91 SER A CA 1
ATOM 724 C C . SER A 1 91 ? 15.109 -1.344 0.906 1 96.62 91 SER A C 1
ATOM 726 O O . SER A 1 91 ? 15.367 -0.347 0.229 1 96.62 91 SER A O 1
ATOM 728 N N . THR A 1 92 ? 14.805 -1.317 2.197 1 96.62 92 THR A N 1
ATOM 729 C CA . THR A 1 92 ? 14.734 -0.041 2.9 1 96.62 92 THR A CA 1
ATOM 730 C C . THR A 1 92 ? 16.125 0.583 3.027 1 96.62 92 THR A C 1
ATOM 732 O O . THR A 1 92 ? 16.297 1.779 2.787 1 96.62 92 THR A O 1
ATOM 735 N N . LEU A 1 93 ? 17.062 -0.225 3.361 1 94.44 93 LEU A N 1
ATOM 736 C CA . LEU A 1 93 ? 18.422 0.27 3.588 1 94.44 93 LEU A CA 1
ATOM 737 C C . LEU A 1 93 ? 19.031 0.798 2.295 1 94.44 93 LEU A C 1
ATOM 739 O O . LEU A 1 93 ? 19.547 1.92 2.256 1 94.44 93 LEU A O 1
ATOM 743 N N . ILE A 1 94 ? 19 -0.003 1.304 1 93.5 94 ILE A N 1
ATOM 744 C CA . ILE A 1 94 ? 19.547 0.409 0.015 1 93.5 94 ILE A CA 1
ATOM 745 C C . ILE A 1 94 ? 18.797 1.637 -0.494 1 93.5 94 ILE A C 1
ATOM 747 O O . ILE A 1 94 ? 19.406 2.605 -0.947 1 93.5 94 ILE A O 1
ATOM 751 N N . GLY A 1 95 ? 17.484 1.584 -0.365 1 96.38 95 GLY A N 1
ATOM 752 C CA . GLY A 1 95 ? 16.672 2.719 -0.771 1 96.38 95 GLY A CA 1
ATOM 753 C C . GLY A 1 95 ? 16.984 3.984 0.007 1 96.38 95 GLY A C 1
ATOM 754 O O . GLY A 1 95 ? 17.062 5.07 -0.571 1 96.38 95 GLY A O 1
ATOM 755 N N . ALA A 1 96 ? 17.234 3.822 1.282 1 95.88 96 ALA A N 1
ATOM 756 C CA . ALA A 1 96 ? 17.5 4.973 2.141 1 95.88 96 ALA A CA 1
ATOM 757 C C . ALA A 1 96 ? 18.828 5.633 1.774 1 95.88 96 ALA A C 1
ATOM 759 O O . ALA A 1 96 ? 18.922 6.859 1.721 1 95.88 96 ALA A O 1
ATOM 760 N N . VAL A 1 97 ? 19.781 4.844 1.515 1 92.31 97 VAL A N 1
ATOM 761 C CA . VAL A 1 97 ? 21.094 5.363 1.179 1 92.31 97 VAL A CA 1
ATOM 762 C C . VAL A 1 97 ? 21.031 6.141 -0.134 1 92.31 97 VAL A C 1
ATOM 764 O O . VAL A 1 97 ? 21.5 7.277 -0.213 1 92.31 97 VAL A O 1
ATOM 767 N N . ILE A 1 98 ? 20.422 5.598 -1.056 1 94.38 98 ILE A N 1
ATOM 768 C CA . ILE A 1 98 ? 20.328 6.246 -2.359 1 94.38 98 ILE A CA 1
ATOM 769 C C . ILE A 1 98 ? 19.422 7.473 -2.26 1 94.38 98 ILE A C 1
ATOM 771 O O . ILE A 1 98 ? 19.719 8.523 -2.832 1 94.38 98 ILE A O 1
ATOM 775 N N . SER A 1 99 ? 18.344 7.336 -1.524 1 97.19 99 SER A N 1
ATOM 776 C CA . SER A 1 99 ? 17.406 8.438 -1.36 1 97.19 99 SER A CA 1
ATOM 777 C C . SER A 1 99 ? 18.078 9.648 -0.714 1 97.19 99 SER A C 1
ATOM 779 O O . SER A 1 99 ? 17.734 10.789 -1.021 1 97.19 99 SER A O 1
ATOM 781 N N . PHE A 1 100 ? 19.016 9.352 0.185 1 93.31 100 PHE A N 1
ATOM 782 C CA . PHE A 1 100 ? 19.734 10.422 0.862 1 93.31 100 PHE A CA 1
ATOM 783 C C . PHE A 1 100 ? 20.422 11.328 -0.146 1 93.31 100 PHE A C 1
ATOM 785 O O . PHE A 1 100 ? 20.266 12.555 -0.101 1 93.31 100 PHE A O 1
ATOM 792 N N . PHE A 1 101 ? 21.078 10.797 -1.074 1 92.81 101 PHE A N 1
ATOM 793 C CA . PHE A 1 101 ? 21.812 11.57 -2.072 1 92.81 101 PHE A CA 1
ATOM 794 C C . PHE A 1 101 ? 20.844 12.242 -3.047 1 92.81 101 PHE A C 1
ATOM 796 O O . PHE A 1 101 ? 21.016 13.414 -3.387 1 92.81 101 PHE A O 1
ATOM 803 N N . LEU A 1 102 ? 19.875 11.57 -3.418 1 96.38 102 LEU A N 1
ATOM 804 C CA . LEU A 1 102 ? 18.906 12.133 -4.363 1 96.38 102 LEU A CA 1
ATOM 805 C C . LEU A 1 102 ? 18.109 13.258 -3.713 1 96.38 102 LEU A C 1
ATOM 807 O O . LEU A 1 102 ? 17.734 14.219 -4.383 1 96.38 102 LEU A O 1
ATOM 811 N N . ALA A 1 103 ? 17.891 13.047 -2.436 1 96.94 103 ALA A N 1
ATOM 812 C CA . ALA A 1 103 ? 17.141 14.07 -1.713 1 96.94 103 ALA A CA 1
ATOM 813 C C . ALA A 1 103 ? 17.922 15.383 -1.648 1 96.94 103 ALA A C 1
ATOM 815 O O . ALA A 1 103 ? 17.344 16.469 -1.787 1 96.94 103 ALA A O 1
ATOM 816 N N . ILE A 1 104 ? 19.203 15.273 -1.453 1 93.75 104 ILE A N 1
ATOM 817 C CA . ILE A 1 104 ? 20.062 16.453 -1.442 1 93.75 104 ILE A CA 1
ATOM 818 C C . ILE A 1 104 ? 19.969 17.172 -2.787 1 93.75 104 ILE A C 1
ATOM 820 O O . ILE A 1 104 ? 19.859 18.406 -2.838 1 93.75 104 ILE A O 1
ATOM 824 N N . LEU A 1 105 ? 19.891 16.422 -3.814 1 94.75 105 LEU A N 1
ATOM 825 C CA . LEU A 1 105 ? 19.859 16.984 -5.16 1 94.75 105 LEU A CA 1
ATOM 826 C C . LEU A 1 105 ? 18.453 17.453 -5.52 1 94.75 105 LEU A C 1
ATOM 828 O O . LEU A 1 105 ? 18.25 18.156 -6.516 1 94.75 105 LEU A O 1
ATOM 832 N N . SER A 1 106 ? 17.5 17.094 -4.699 1 95.56 106 SER A N 1
ATOM 833 C CA . SER A 1 106 ? 16.125 17.406 -5.039 1 95.56 106 SER A CA 1
ATOM 834 C C . SER A 1 106 ? 15.578 18.531 -4.168 1 95.56 106 SER A C 1
ATOM 836 O O . SER A 1 106 ? 14.5 19.062 -4.43 1 95.56 106 SER A O 1
ATOM 838 N N . ALA A 1 107 ? 16.328 18.844 -3.15 1 93.81 107 ALA A N 1
ATOM 839 C CA . ALA A 1 107 ? 15.898 19.938 -2.283 1 93.81 107 ALA A CA 1
ATOM 840 C C . ALA A 1 107 ? 16.078 21.281 -2.975 1 93.81 107 ALA A C 1
ATOM 842 O O . ALA A 1 107 ? 17.188 21.672 -3.318 1 93.81 107 ALA A O 1
ATOM 843 N N . LYS A 1 108 ? 15.055 22.047 -3.021 1 92 108 LYS A N 1
ATOM 844 C CA . LYS A 1 108 ? 15.047 23.281 -3.807 1 92 108 LYS A CA 1
ATOM 845 C C . LYS A 1 108 ? 15.883 24.359 -3.135 1 92 108 LYS A C 1
ATOM 847 O O . LYS A 1 108 ? 16.328 25.297 -3.793 1 92 108 LYS A O 1
ATOM 852 N N . ASN A 1 109 ? 16.094 24.297 -1.842 1 90.12 109 ASN A N 1
ATOM 853 C CA . ASN A 1 109 ? 16.906 25.281 -1.136 1 90.12 109 ASN A CA 1
ATOM 854 C C . ASN A 1 109 ? 18.391 24.953 -1.246 1 90.12 109 ASN A C 1
ATOM 856 O O . ASN A 1 109 ? 19.234 25.766 -0.877 1 90.12 109 ASN A O 1
ATOM 860 N N . LEU A 1 110 ? 18.734 23.766 -1.846 1 90 110 LEU A N 1
ATOM 861 C CA . LEU A 1 110 ? 20.125 23.328 -1.895 1 90 110 LEU A CA 1
ATOM 862 C C . LEU A 1 110 ? 20.625 23.234 -3.336 1 90 110 LEU A C 1
ATOM 864 O O . LEU A 1 110 ? 21.828 23.234 -3.59 1 90 110 LEU A O 1
ATOM 868 N N . MET A 1 111 ? 19.703 23.031 -4.285 1 89.25 111 MET A N 1
ATOM 869 C CA . MET A 1 111 ? 20.031 22.797 -5.688 1 89.25 111 MET A CA 1
ATOM 870 C C . MET A 1 111 ? 19.188 23.688 -6.598 1 89.25 111 MET A C 1
ATOM 872 O O . MET A 1 111 ? 18.141 24.188 -6.188 1 89.25 111 MET A O 1
ATOM 876 N N . PRO A 1 112 ? 19.75 23.953 -7.801 1 90.56 112 PRO A N 1
ATOM 877 C CA . PRO A 1 112 ? 18.922 24.672 -8.758 1 90.56 112 PRO A CA 1
ATOM 878 C C . PRO A 1 112 ? 17.609 23.953 -9.055 1 90.56 112 PRO A C 1
ATOM 880 O O . PRO A 1 112 ? 17.562 22.719 -9.078 1 90.56 112 PRO A O 1
ATOM 883 N N . SER A 1 113 ? 16.609 24.641 -9.383 1 92.56 113 SER A N 1
ATOM 884 C CA . SER A 1 113 ? 15.242 24.141 -9.523 1 92.56 113 SER A CA 1
ATOM 885 C C . SER A 1 113 ? 15.141 23.125 -10.648 1 92.56 113 SER A C 1
ATOM 887 O O . SER A 1 113 ? 14.352 22.172 -10.57 1 92.56 113 SER A O 1
ATOM 889 N N . TYR A 1 114 ? 15.914 23.312 -11.695 1 93.81 114 TYR A N 1
ATOM 890 C CA . TYR A 1 114 ? 15.781 22.406 -12.828 1 93.81 114 TYR A CA 1
ATOM 891 C C . TYR A 1 114 ? 16.25 21 -12.461 1 93.81 114 TYR A C 1
ATOM 893 O O . TYR A 1 114 ? 15.656 20.016 -12.906 1 93.81 114 TYR A O 1
ATOM 901 N N . ILE A 1 115 ? 17.234 20.922 -11.648 1 93.62 115 ILE A N 1
ATOM 902 C CA . ILE A 1 115 ? 17.719 19.609 -11.188 1 93.62 115 ILE A CA 1
ATOM 903 C C . ILE A 1 115 ? 16.703 19 -10.234 1 93.62 115 ILE A C 1
ATOM 905 O O . ILE A 1 115 ? 16.328 17.828 -10.391 1 93.62 115 ILE A O 1
ATOM 909 N N . SER A 1 116 ? 16.266 19.797 -9.312 1 94.31 116 SER A N 1
ATOM 910 C CA . SER A 1 116 ? 15.273 19.344 -8.336 1 94.31 116 SER A CA 1
ATOM 911 C C . SER A 1 116 ? 14.008 18.844 -9.023 1 94.31 116 SER A C 1
ATOM 913 O O . SER A 1 116 ? 13.531 17.75 -8.727 1 94.31 116 SER A O 1
ATOM 915 N N . ASN A 1 117 ? 13.609 19.562 -10.023 1 93.94 117 ASN A N 1
ATOM 916 C CA . ASN A 1 117 ? 12.359 19.234 -10.695 1 93.94 117 ASN A CA 1
ATOM 917 C C . ASN A 1 117 ? 12.484 17.938 -11.484 1 93.94 117 ASN A C 1
ATOM 919 O O . ASN A 1 117 ? 11.523 17.172 -11.578 1 93.94 117 ASN A O 1
ATOM 923 N N . ILE A 1 118 ? 13.586 17.719 -12.047 1 94.62 118 ILE A N 1
ATOM 924 C CA . ILE A 1 118 ? 13.805 16.5 -12.82 1 94.62 118 ILE A CA 1
ATOM 925 C C . ILE A 1 118 ? 13.742 15.289 -11.891 1 94.62 118 ILE A C 1
ATOM 927 O O . ILE A 1 118 ? 13.07 14.297 -12.195 1 94.62 118 ILE A O 1
ATOM 931 N N . ILE A 1 119 ? 14.352 15.383 -10.742 1 94.75 119 ILE A N 1
ATOM 932 C CA . ILE A 1 119 ? 14.398 14.266 -9.797 1 94.75 119 ILE A CA 1
ATOM 933 C C . ILE A 1 119 ? 13.008 14.039 -9.211 1 94.75 119 ILE A C 1
ATOM 935 O O . ILE A 1 119 ? 12.555 12.891 -9.102 1 94.75 119 ILE A O 1
ATOM 939 N N . ILE A 1 120 ? 12.344 15.094 -8.93 1 92.44 120 ILE A N 1
ATOM 940 C CA . ILE A 1 120 ? 11.008 15.008 -8.359 1 92.44 120 ILE A CA 1
ATOM 941 C C . ILE A 1 120 ? 10.055 14.383 -9.383 1 92.44 120 ILE A C 1
ATOM 943 O O . ILE A 1 120 ? 9.242 13.523 -9.031 1 92.44 120 ILE A O 1
ATOM 947 N N . ALA A 1 121 ? 10.242 14.781 -10.617 1 90.25 121 ALA A N 1
ATOM 948 C CA . ALA A 1 121 ? 9.391 14.242 -11.68 1 90.25 121 ALA A CA 1
ATOM 949 C C . ALA A 1 121 ? 9.641 12.75 -11.875 1 90.25 121 ALA A C 1
ATOM 951 O O . ALA A 1 121 ? 8.695 11.969 -12.008 1 90.25 121 ALA A O 1
ATOM 952 N N . PHE A 1 122 ? 10.836 12.391 -11.875 1 91.38 122 PHE A N 1
ATOM 953 C CA . PHE A 1 122 ? 11.211 10.992 -12.039 1 91.38 122 PHE A CA 1
ATOM 954 C C . PHE A 1 122 ? 10.672 10.156 -10.883 1 91.38 122 PHE A C 1
ATOM 956 O O . PHE A 1 122 ? 10.125 9.07 -11.094 1 91.38 122 PHE A O 1
ATOM 963 N N . ASN A 1 123 ? 10.844 10.641 -9.727 1 91.94 123 ASN A N 1
ATOM 964 C CA . ASN A 1 123 ? 10.352 9.93 -8.547 1 91.94 123 ASN A CA 1
ATOM 965 C C . ASN A 1 123 ? 8.828 9.797 -8.578 1 91.94 123 ASN A C 1
ATOM 967 O O . ASN A 1 123 ? 8.281 8.766 -8.18 1 91.94 123 ASN A O 1
ATOM 971 N N . SER A 1 124 ? 8.234 10.859 -9.055 1 86.56 124 SER A N 1
ATOM 972 C CA . SER A 1 124 ? 6.777 10.828 -9.164 1 86.56 124 SER A CA 1
ATOM 973 C C . SER A 1 124 ? 6.32 9.75 -10.141 1 86.56 124 SER A C 1
ATOM 975 O O . SER A 1 124 ? 5.332 9.055 -9.891 1 86.56 124 SER A O 1
ATOM 977 N N . PHE A 1 125 ? 7.059 9.617 -11.148 1 83.56 125 PHE A N 1
ATOM 978 C CA . PHE A 1 125 ? 6.762 8.586 -12.133 1 83.56 125 PHE A CA 1
ATOM 979 C C . PHE A 1 125 ? 6.91 7.191 -11.523 1 83.56 125 PHE A C 1
ATOM 981 O O . PHE A 1 125 ? 6.051 6.332 -11.719 1 83.56 125 PHE A O 1
ATOM 988 N N . ILE A 1 126 ? 7.949 6.977 -10.82 1 87.56 126 ILE A N 1
ATOM 989 C CA . ILE A 1 126 ? 8.219 5.68 -10.203 1 87.56 126 ILE A CA 1
ATOM 990 C C . ILE A 1 126 ? 7.133 5.363 -9.172 1 87.56 126 ILE A C 1
ATOM 992 O O . ILE A 1 126 ? 6.652 4.23 -9.094 1 87.56 126 ILE A O 1
ATOM 996 N N . ARG A 1 127 ? 6.695 6.348 -8.461 1 86.06 127 ARG A N 1
ATOM 997 C CA . ARG A 1 127 ? 5.742 6.141 -7.379 1 86.06 127 ARG A CA 1
ATOM 998 C C . ARG A 1 127 ? 4.344 5.855 -7.926 1 86.06 127 ARG A C 1
ATOM 1000 O O . ARG A 1 127 ? 3.504 5.285 -7.227 1 86.06 127 ARG A O 1
ATOM 1007 N N . ALA A 1 128 ? 4.195 6.293 -9.164 1 76.5 128 ALA A N 1
ATOM 1008 C CA . ALA A 1 128 ? 2.891 6.082 -9.797 1 76.5 128 ALA A CA 1
ATOM 1009 C C . ALA A 1 128 ? 2.703 4.617 -10.188 1 76.5 128 ALA A C 1
ATOM 1011 O O . ALA A 1 128 ? 1.573 4.145 -10.328 1 76.5 128 ALA A O 1
ATOM 1012 N N . VAL A 1 129 ? 3.805 3.967 -10.328 1 81.06 129 VAL A N 1
ATOM 1013 C CA . VAL A 1 129 ? 3.768 2.559 -10.703 1 81.06 129 VAL A CA 1
ATOM 1014 C C . VAL A 1 129 ? 3.707 1.688 -9.453 1 81.06 129 VAL A C 1
ATOM 1016 O O . VAL A 1 129 ? 4.531 1.834 -8.547 1 81.06 129 VAL A O 1
ATOM 1019 N N . PRO A 1 130 ? 2.717 0.813 -9.398 1 81.19 130 PRO A N 1
ATOM 1020 C CA . PRO A 1 130 ? 2.65 -0.083 -8.242 1 81.19 130 PRO A CA 1
ATOM 1021 C C . PRO A 1 130 ? 3.912 -0.924 -8.078 1 81.19 130 PRO A C 1
ATOM 1023 O O . PRO A 1 130 ? 4.508 -1.36 -9.062 1 81.19 130 PRO A O 1
ATOM 1026 N N . THR A 1 131 ? 4.234 -1.127 -6.887 1 89.31 131 THR A N 1
ATOM 1027 C CA . THR A 1 131 ? 5.477 -1.812 -6.551 1 89.31 131 THR A CA 1
ATOM 1028 C C . THR A 1 131 ? 5.539 -3.182 -7.219 1 89.31 131 THR A C 1
ATOM 1030 O O . THR A 1 131 ? 6.59 -3.586 -7.719 1 89.31 131 THR A O 1
ATOM 1033 N N . VAL A 1 132 ? 4.449 -3.867 -7.23 1 87.44 132 VAL A N 1
ATOM 1034 C CA . VAL A 1 132 ? 4.414 -5.219 -7.781 1 87.44 132 VAL A CA 1
ATOM 1035 C C . VAL A 1 132 ? 4.832 -5.191 -9.25 1 87.44 132 VAL A C 1
ATOM 1037 O O . VAL A 1 132 ? 5.477 -6.125 -9.734 1 87.44 132 VAL A O 1
ATOM 1040 N N . LEU A 1 133 ? 4.516 -4.121 -9.898 1 83.06 133 LEU A N 1
ATOM 1041 C CA . LEU A 1 133 ? 4.891 -3.994 -11.305 1 83.06 133 LEU A CA 1
ATOM 1042 C C . LEU A 1 133 ? 6.402 -3.893 -11.461 1 83.06 133 LEU A C 1
ATOM 1044 O O . LEU A 1 133 ? 6.988 -4.527 -12.336 1 83.06 133 LEU A O 1
ATOM 1048 N N . TRP A 1 134 ? 6.969 -3.148 -10.617 1 87.12 134 TRP A N 1
ATOM 1049 C CA . TRP A 1 134 ? 8.422 -3.031 -10.664 1 87.12 134 TRP A CA 1
ATOM 1050 C C . TRP A 1 134 ? 9.086 -4.375 -10.375 1 87.12 134 TRP A C 1
ATOM 1052 O O . TRP A 1 134 ? 10.062 -4.746 -11.031 1 87.12 134 TRP A O 1
ATOM 1062 N N . VAL A 1 135 ? 8.594 -5.09 -9.414 1 90 135 VAL A N 1
ATOM 1063 C CA . VAL A 1 135 ? 9.164 -6.379 -9.031 1 90 135 VAL A CA 1
ATOM 1064 C C . VAL A 1 135 ? 9.062 -7.352 -10.203 1 90 135 VAL A C 1
ATOM 1066 O O . VAL A 1 135 ? 10.031 -8.055 -10.516 1 90 135 VAL A O 1
ATOM 1069 N N . LEU A 1 136 ? 7.969 -7.379 -10.852 1 83.94 136 LEU A N 1
ATOM 1070 C CA . LEU A 1 136 ? 7.766 -8.305 -11.961 1 83.94 136 LEU A CA 1
ATOM 1071 C C . LEU A 1 136 ? 8.633 -7.914 -13.156 1 83.94 136 LEU A C 1
ATOM 1073 O O . LEU A 1 136 ? 9.094 -8.781 -13.898 1 83.94 136 LEU A O 1
ATOM 1077 N N . ILE A 1 137 ? 8.789 -6.621 -13.312 1 80.56 137 ILE A N 1
ATOM 1078 C CA . ILE A 1 137 ? 9.672 -6.145 -14.367 1 80.56 137 ILE A CA 1
ATOM 1079 C C . ILE A 1 137 ? 11.102 -6.633 -14.109 1 80.56 137 ILE A C 1
ATOM 1081 O O . ILE A 1 137 ? 11.75 -7.164 -15.008 1 80.56 137 ILE A O 1
ATOM 1085 N N . PHE A 1 138 ? 11.562 -6.562 -12.914 1 84.94 138 PHE A N 1
ATOM 1086 C CA . PHE A 1 138 ? 12.914 -6.996 -12.578 1 84.94 138 PHE A CA 1
ATOM 1087 C C . PHE A 1 138 ? 13.008 -8.516 -12.57 1 84.94 138 PHE A C 1
ATOM 1089 O O . PHE A 1 138 ? 14.102 -9.078 -12.688 1 84.94 138 PHE A O 1
ATOM 1096 N N . ALA A 1 139 ? 11.906 -9.18 -12.438 1 84.75 139 ALA A N 1
ATOM 1097 C CA . ALA A 1 139 ? 11.883 -10.641 -12.445 1 84.75 139 ALA A CA 1
ATOM 1098 C C . ALA A 1 139 ? 12.25 -11.188 -13.828 1 84.75 139 ALA A C 1
ATOM 1100 O O . ALA A 1 139 ? 12.664 -12.344 -13.953 1 84.75 139 ALA A O 1
ATOM 1101 N N . ILE A 1 140 ? 12.062 -10.391 -14.797 1 76.44 140 ILE A N 1
ATOM 1102 C CA . ILE A 1 140 ? 12.406 -10.812 -16.156 1 76.44 140 ILE A CA 1
ATOM 1103 C C . ILE A 1 140 ? 13.906 -11.062 -16.25 1 76.44 140 ILE A C 1
ATOM 1105 O O . ILE A 1 140 ? 14.344 -12.016 -16.906 1 76.44 140 ILE A O 1
ATOM 1109 N N . VAL A 1 141 ? 14.641 -10.242 -15.586 1 74.06 141 VAL A N 1
ATOM 1110 C CA . VAL A 1 141 ? 16.094 -10.32 -15.68 1 74.06 141 VAL A CA 1
ATOM 1111 C C . VAL A 1 141 ? 16.641 -11.227 -14.578 1 74.06 141 VAL A C 1
ATOM 1113 O O . VAL A 1 141 ? 17.5 -12.07 -14.828 1 74.06 141 VAL A O 1
ATOM 1116 N N . ALA A 1 142 ? 16.078 -11.086 -13.398 1 80 142 ALA A N 1
ATOM 1117 C CA . ALA A 1 142 ? 16.641 -11.766 -12.242 1 80 142 ALA A CA 1
ATOM 1118 C C . ALA A 1 142 ? 15.93 -13.086 -11.969 1 80 142 ALA A C 1
ATOM 1120 O O . ALA A 1 142 ? 16.422 -13.922 -11.203 1 80 142 ALA A O 1
ATOM 1121 N N . GLY A 1 143 ? 14.82 -13.305 -12.719 1 81.31 143 GLY A N 1
ATOM 1122 C CA . GLY A 1 143 ? 13.938 -14.391 -12.312 1 81.31 143 GLY A CA 1
ATOM 1123 C C . GLY A 1 143 ? 13.07 -14.039 -11.117 1 81.31 143 GLY A C 1
ATOM 1124 O O . GLY A 1 143 ? 13.414 -13.164 -10.328 1 81.31 143 GLY A O 1
ATOM 1125 N N . LEU A 1 144 ? 11.922 -14.703 -11.055 1 86.56 144 LEU A N 1
ATOM 1126 C CA . LEU A 1 144 ? 11.109 -14.547 -9.852 1 86.56 144 LEU A CA 1
ATOM 1127 C C . LEU A 1 144 ? 11.898 -14.953 -8.609 1 86.56 144 LEU A C 1
ATOM 1129 O O . LEU A 1 144 ? 12.648 -15.938 -8.633 1 86.56 144 LEU A O 1
ATOM 1133 N N . GLY A 1 145 ? 11.812 -14.141 -7.621 1 91.31 145 GLY A N 1
ATOM 1134 C CA . GLY A 1 145 ? 12.586 -14.461 -6.426 1 91.31 145 GLY A CA 1
ATOM 1135 C C . GLY A 1 145 ? 12.938 -13.234 -5.602 1 91.31 145 GLY A C 1
ATOM 1136 O O . GLY A 1 145 ? 12.383 -12.156 -5.816 1 91.31 145 GLY A O 1
ATOM 1137 N N . SER A 1 146 ? 13.797 -13.445 -4.695 1 93.38 146 SER A N 1
ATOM 1138 C 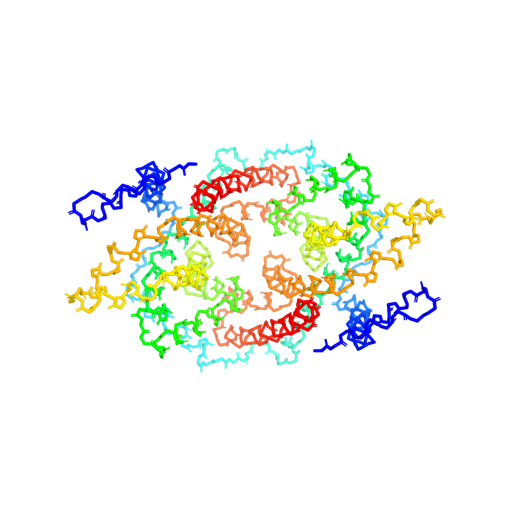CA . SER A 1 146 ? 14.141 -12.43 -3.703 1 93.38 146 SER A CA 1
ATOM 1139 C C . SER A 1 146 ? 14.867 -11.258 -4.348 1 93.38 146 SER A C 1
ATOM 1141 O O . SER A 1 146 ? 14.664 -10.109 -3.965 1 93.38 146 SER A O 1
ATOM 1143 N N . VAL A 1 147 ? 15.641 -11.523 -5.316 1 89.88 147 VAL A N 1
ATOM 1144 C CA . VAL A 1 147 ? 16.422 -10.461 -5.945 1 89.88 147 VAL A CA 1
ATOM 1145 C C . VAL A 1 147 ? 15.492 -9.492 -6.672 1 89.88 147 VAL A C 1
ATOM 1147 O O . VAL A 1 147 ? 15.602 -8.273 -6.508 1 89.88 147 VAL A O 1
ATOM 1150 N N . ALA A 1 148 ? 14.578 -10.055 -7.445 1 90.31 148 ALA A N 1
ATOM 1151 C CA . ALA A 1 148 ? 13.602 -9.219 -8.141 1 90.31 148 ALA A CA 1
ATOM 1152 C C . ALA A 1 148 ? 12.797 -8.383 -7.152 1 90.31 148 ALA A C 1
ATOM 1154 O O . ALA A 1 148 ? 12.547 -7.199 -7.391 1 90.31 148 ALA A O 1
ATOM 1155 N N . ALA A 1 149 ? 12.414 -9.016 -6.047 1 94.56 149 ALA A N 1
ATOM 1156 C CA . ALA A 1 149 ? 11.633 -8.328 -5.02 1 94.56 149 ALA A CA 1
ATOM 1157 C C . ALA A 1 149 ? 12.422 -7.164 -4.418 1 94.56 149 ALA A C 1
ATOM 1159 O O . ALA A 1 149 ? 11.906 -6.051 -4.305 1 94.56 149 ALA A O 1
ATOM 1160 N N . ILE A 1 150 ? 13.672 -7.395 -4.141 1 94.75 150 ILE A N 1
ATOM 1161 C CA . ILE A 1 150 ? 14.508 -6.371 -3.521 1 94.75 150 ILE A CA 1
ATOM 1162 C C . ILE A 1 150 ? 14.695 -5.207 -4.492 1 94.75 150 ILE A C 1
ATOM 1164 O O . ILE A 1 150 ? 14.562 -4.043 -4.105 1 94.75 150 ILE A O 1
ATOM 1168 N N . LEU A 1 151 ? 14.945 -5.469 -5.668 1 91.19 151 LEU A N 1
ATOM 1169 C CA . LEU A 1 151 ? 15.188 -4.422 -6.652 1 91.19 151 LEU A CA 1
ATOM 1170 C C . LEU A 1 151 ? 13.945 -3.561 -6.852 1 91.19 151 LEU A C 1
ATOM 1172 O O . LEU A 1 151 ? 14.031 -2.33 -6.848 1 91.19 151 LEU A O 1
ATOM 1176 N N . GLY A 1 152 ? 12.836 -4.254 -7.066 1 92.88 152 GLY A N 1
ATOM 1177 C CA . GLY A 1 152 ? 11.594 -3.516 -7.25 1 92.88 152 GLY A CA 1
ATOM 1178 C C . GLY A 1 152 ? 11.203 -2.688 -6.043 1 92.88 152 GLY A C 1
ATOM 1179 O O . GLY A 1 152 ? 10.844 -1.516 -6.176 1 92.88 152 GLY A O 1
ATOM 1180 N N . MET A 1 153 ? 11.297 -3.268 -4.867 1 96.19 153 MET A N 1
ATOM 1181 C CA . MET A 1 153 ? 10.953 -2.574 -3.631 1 96.19 153 MET A CA 1
ATOM 1182 C C . MET A 1 153 ? 11.93 -1.433 -3.357 1 96.19 153 MET A C 1
ATOM 1184 O O . MET A 1 153 ? 11.531 -0.382 -2.848 1 96.19 153 MET A O 1
ATOM 1188 N N . THR A 1 154 ? 13.148 -1.633 -3.701 1 95.81 154 THR A N 1
ATOM 1189 C CA . THR A 1 154 ? 14.156 -0.593 -3.521 1 95.81 154 THR A CA 1
ATOM 1190 C C . THR A 1 154 ? 13.836 0.628 -4.379 1 95.81 154 THR A C 1
ATOM 1192 O O . THR A 1 154 ? 13.898 1.763 -3.898 1 95.81 154 THR A O 1
ATOM 1195 N N . LEU A 1 155 ? 13.5 0.347 -5.543 1 93.81 155 LEU A N 1
ATOM 1196 C CA . LEU A 1 155 ? 13.188 1.447 -6.449 1 93.81 155 LEU A CA 1
ATOM 1197 C C . LEU A 1 155 ? 12.031 2.279 -5.918 1 93.81 155 LEU A C 1
ATOM 1199 O O . LEU A 1 155 ? 12.094 3.512 -5.914 1 93.81 155 LEU A O 1
ATOM 1203 N N . HIS A 1 156 ? 11.047 1.578 -5.52 1 93.56 156 HIS A N 1
ATOM 1204 C CA . HIS A 1 156 ? 9.898 2.285 -4.965 1 93.56 156 HIS A CA 1
ATOM 1205 C C . HIS A 1 156 ? 10.258 3 -3.67 1 93.56 156 HIS A C 1
ATOM 1207 O O . HIS A 1 156 ? 9.805 4.121 -3.426 1 93.56 156 HIS A O 1
ATOM 1213 N N . THR A 1 157 ? 11.047 2.416 -2.879 1 96.44 157 THR A N 1
ATOM 1214 C CA . THR A 1 157 ? 11.523 3.014 -1.638 1 96.44 157 THR A CA 1
ATOM 1215 C C . THR A 1 157 ? 12.32 4.285 -1.922 1 96.44 157 THR A C 1
ATOM 1217 O O . THR A 1 157 ? 12.133 5.301 -1.25 1 96.44 157 THR A O 1
ATOM 1220 N N . ILE A 1 158 ? 13.141 4.234 -2.908 1 96.25 158 ILE A N 1
ATOM 1221 C CA . ILE A 1 158 ? 13.922 5.398 -3.297 1 96.25 158 ILE A CA 1
ATOM 1222 C C . ILE A 1 158 ? 12.992 6.562 -3.635 1 96.25 158 ILE A C 1
ATOM 1224 O O . ILE A 1 158 ? 13.18 7.676 -3.145 1 96.25 158 ILE A O 1
ATOM 1228 N N . ALA A 1 159 ? 12.039 6.266 -4.449 1 94.81 159 ALA A N 1
ATOM 1229 C CA . ALA A 1 159 ? 11.117 7.305 -4.906 1 94.81 159 ALA A CA 1
ATOM 1230 C C . ALA A 1 159 ? 10.367 7.926 -3.73 1 94.81 159 ALA A C 1
ATOM 1232 O O . ALA A 1 159 ? 10.203 9.148 -3.668 1 94.81 159 ALA A O 1
ATOM 1233 N N . TYR A 1 160 ? 10.023 7.117 -2.795 1 93.88 160 TYR A N 1
ATOM 1234 C CA . TYR A 1 160 ? 9.266 7.574 -1.641 1 93.88 160 TYR A CA 1
ATOM 1235 C C . TYR A 1 160 ? 10.148 8.344 -0.668 1 93.88 160 TYR A C 1
ATOM 1237 O O . TYR A 1 160 ? 9.844 9.477 -0.299 1 93.88 160 TYR A O 1
ATOM 1245 N N . LEU A 1 161 ? 11.242 7.801 -0.286 1 96.62 161 LEU A N 1
ATOM 1246 C CA . LEU A 1 161 ? 12.086 8.391 0.746 1 96.62 161 LEU A CA 1
ATOM 1247 C C . LEU A 1 161 ? 12.781 9.648 0.228 1 96.62 161 LEU A C 1
ATOM 1249 O O . LEU A 1 161 ? 13.039 10.578 0.99 1 96.62 161 LEU A O 1
ATOM 1253 N N . THR A 1 162 ? 13.078 9.68 -1.064 1 97.12 162 THR A N 1
ATOM 1254 C CA . THR A 1 162 ? 13.695 10.875 -1.629 1 97.12 162 THR A CA 1
ATOM 1255 C C . THR A 1 162 ? 12.812 12.094 -1.404 1 97.12 162 THR A C 1
ATOM 1257 O O . THR A 1 162 ? 13.289 13.141 -0.965 1 97.12 162 THR A O 1
ATOM 1260 N N . LYS A 1 163 ? 11.57 11.875 -1.669 1 94.81 163 LYS A N 1
ATOM 1261 C CA . LYS A 1 163 ? 10.648 12.984 -1.477 1 94.81 163 LYS A CA 1
ATOM 1262 C C . LYS A 1 163 ? 10.555 13.375 -0.003 1 94.81 163 LYS A C 1
ATOM 1264 O O . LYS A 1 163 ? 10.641 14.555 0.342 1 94.81 163 LYS A O 1
ATOM 1269 N N . ALA A 1 164 ? 10.43 12.469 0.846 1 94.69 164 ALA A N 1
ATOM 1270 C CA . ALA A 1 164 ? 10.289 12.727 2.275 1 94.69 164 ALA A CA 1
ATOM 1271 C C . ALA A 1 164 ? 11.531 13.422 2.832 1 94.69 164 ALA A C 1
ATOM 1273 O O . ALA A 1 164 ? 11.422 14.398 3.576 1 94.69 164 ALA A O 1
ATOM 1274 N N . TYR A 1 165 ? 12.672 12.93 2.436 1 96.38 165 TYR A N 1
ATOM 1275 C CA . TYR A 1 165 ? 13.922 13.531 2.883 1 96.38 165 TYR A CA 1
ATOM 1276 C C . TYR A 1 165 ? 14.07 14.945 2.344 1 96.38 165 TYR A C 1
ATOM 1278 O O . TYR A 1 165 ? 14.422 15.867 3.086 1 96.38 165 TYR A O 1
ATOM 1286 N N . ALA A 1 166 ? 13.773 15.117 1.097 1 95.94 166 ALA A N 1
ATOM 1287 C CA . ALA A 1 166 ? 13.922 16.422 0.464 1 95.94 166 ALA A CA 1
ATOM 1288 C C . ALA A 1 166 ? 13.023 17.453 1.138 1 95.94 166 ALA A C 1
ATOM 1290 O O . ALA A 1 166 ? 13.445 18.594 1.355 1 95.94 166 ALA A O 1
ATOM 1291 N N . GLU A 1 167 ? 11.859 17.016 1.403 1 93.81 167 GLU A N 1
ATOM 1292 C CA . GLU A 1 167 ? 10.938 17.922 2.092 1 93.81 167 GLU A CA 1
ATOM 1293 C C . GLU A 1 167 ? 11.484 18.328 3.461 1 93.81 167 GLU A C 1
ATOM 1295 O O . GLU A 1 167 ? 11.312 19.469 3.887 1 93.81 167 GLU A O 1
ATOM 1300 N N . SER A 1 168 ? 12.062 17.453 4.168 1 93.94 168 SER A N 1
ATOM 1301 C CA . SER A 1 168 ? 12.664 17.75 5.465 1 93.94 168 SER A CA 1
ATOM 1302 C C . SER A 1 168 ? 13.844 18.703 5.32 1 93.94 168 SER A C 1
ATOM 1304 O O . SER A 1 168 ? 14.062 19.562 6.172 1 93.94 168 SER A O 1
ATOM 1306 N N . PHE A 1 169 ? 14.602 18.609 4.254 1 94.88 169 PHE A N 1
ATOM 1307 C CA . PHE A 1 169 ? 15.711 19.516 3.975 1 94.88 169 PHE A CA 1
ATOM 1308 C C . PHE A 1 169 ? 15.203 20.922 3.684 1 94.88 169 PHE A C 1
ATOM 1310 O O . PHE A 1 169 ? 15.805 21.906 4.113 1 94.88 169 PHE A O 1
ATOM 1317 N N . GLU A 1 170 ? 14.094 20.938 3.018 1 94.06 170 GLU A N 1
ATOM 1318 C CA . GLU A 1 170 ? 13.531 22.219 2.598 1 94.06 170 GLU A CA 1
ATOM 1319 C C . GLU A 1 170 ? 12.922 22.969 3.779 1 94.06 170 GLU A C 1
ATOM 1321 O O . GLU A 1 170 ? 12.68 24.172 3.699 1 94.06 170 GLU A O 1
ATOM 1326 N N . GLU A 1 171 ? 12.695 22.25 4.797 1 92.06 171 GLU A N 1
ATOM 1327 C CA . GLU A 1 171 ? 12.102 22.859 5.98 1 92.06 171 GLU A CA 1
ATOM 1328 C C . GLU A 1 171 ? 13.133 23.703 6.73 1 92.06 171 GLU A C 1
ATOM 1330 O O . GLU A 1 171 ? 12.766 24.531 7.562 1 92.06 171 GLU A O 1
ATOM 1335 N N . ILE A 1 172 ? 14.367 23.5 6.441 1 90.69 172 ILE A N 1
ATOM 1336 C CA . ILE A 1 172 ? 15.422 24.297 7.07 1 90.69 172 ILE A CA 1
ATOM 1337 C C . ILE A 1 172 ? 15.344 25.734 6.578 1 90.69 172 ILE A C 1
ATOM 1339 O O . ILE A 1 172 ? 15.109 25.984 5.395 1 90.69 172 ILE A O 1
ATOM 1343 N N . ASP A 1 173 ? 15.578 26.609 7.469 1 87.88 173 ASP A N 1
ATOM 1344 C CA . ASP A 1 173 ? 15.484 28.047 7.18 1 87.88 173 ASP A CA 1
ATOM 1345 C C . ASP A 1 173 ? 16.453 28.438 6.059 1 87.88 173 ASP A C 1
ATOM 1347 O O . ASP A 1 173 ? 17.672 28.328 6.211 1 87.88 173 ASP A O 1
ATOM 1351 N N . GLN A 1 174 ? 15.875 28.969 5.062 1 87.44 174 GLN A N 1
ATOM 1352 C CA . GLN A 1 174 ? 16.656 29.391 3.904 1 87.44 174 GLN A CA 1
ATOM 1353 C C . GLN A 1 174 ? 17.609 30.531 4.27 1 87.44 174 GLN A C 1
ATOM 1355 O O . GLN A 1 174 ? 18.703 30.625 3.725 1 87.44 174 GLN A O 1
ATOM 1360 N N . GLY A 1 175 ? 17.062 31.391 5.117 1 88 175 GLY A N 1
ATOM 1361 C CA . GLY A 1 175 ? 17.906 32.469 5.582 1 88 175 GLY A CA 1
ATOM 1362 C C . GLY A 1 175 ? 19.188 32 6.25 1 88 175 GLY A C 1
ATOM 1363 O O . GLY A 1 175 ? 20.25 32.594 6.02 1 88 175 GLY A O 1
ATOM 1364 N N . MET A 1 176 ? 19.047 30.938 7 1 89.56 176 MET A N 1
ATOM 1365 C CA . MET A 1 176 ? 20.219 30.359 7.668 1 89.56 176 MET A CA 1
ATOM 1366 C C . MET A 1 176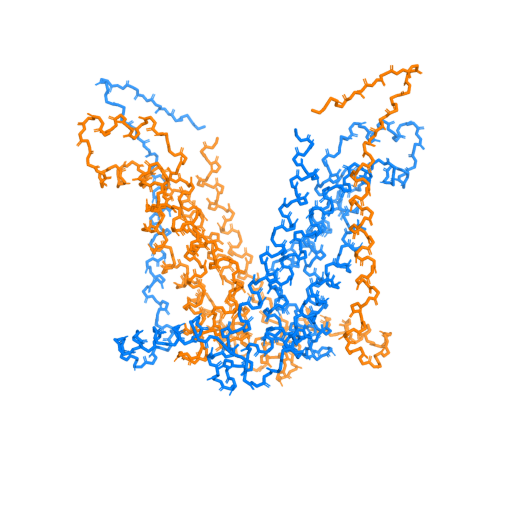 ? 21.219 29.828 6.652 1 89.56 176 MET A C 1
ATOM 1368 O O . MET A 1 176 ? 22.422 30.047 6.793 1 89.56 176 MET A O 1
ATOM 1372 N N . ILE A 1 177 ? 20.766 29.25 5.664 1 89.75 177 ILE A N 1
ATOM 1373 C CA . ILE A 1 177 ? 21.625 28.688 4.633 1 89.75 177 ILE A CA 1
ATOM 1374 C C . ILE A 1 177 ? 22.328 29.797 3.861 1 89.75 177 ILE A C 1
ATOM 1376 O O . ILE A 1 177 ? 23.531 29.719 3.602 1 89.75 177 ILE A O 1
ATOM 1380 N N . GLU A 1 178 ? 21.578 30.859 3.559 1 90.12 178 GLU A N 1
ATOM 1381 C CA . GLU A 1 178 ? 22.141 31.984 2.832 1 90.12 178 GLU A CA 1
ATOM 1382 C C . GLU A 1 178 ? 23.188 32.719 3.664 1 90.12 178 GLU A C 1
ATOM 1384 O O . GLU A 1 178 ? 24.219 33.156 3.133 1 90.12 178 GLU A O 1
ATOM 1389 N N . ALA A 1 179 ? 22.859 32.844 4.898 1 91.25 179 ALA A N 1
ATOM 1390 C CA . ALA A 1 179 ? 23.812 33.469 5.809 1 91.25 179 ALA A CA 1
ATOM 1391 C C . ALA A 1 179 ? 25.125 32.688 5.863 1 91.25 179 ALA A C 1
ATOM 1393 O O . ALA A 1 179 ? 26.203 33.281 5.844 1 91.25 179 ALA A O 1
ATOM 1394 N N . LEU A 1 180 ? 25.062 31.375 5.945 1 90.81 180 LEU A N 1
ATOM 1395 C CA . LEU A 1 180 ? 26.25 30.531 5.988 1 90.81 180 LEU A CA 1
ATOM 1396 C C . LEU A 1 180 ? 27.031 30.609 4.684 1 90.81 180 LEU A C 1
ATOM 1398 O O . LEU A 1 180 ? 28.266 30.672 4.695 1 90.81 180 LEU A O 1
ATOM 1402 N N . ARG A 1 181 ? 26.297 30.719 3.598 1 90.81 181 ARG A N 1
ATOM 1403 C CA . ARG A 1 181 ? 26.938 30.859 2.295 1 90.81 181 ARG A CA 1
ATOM 1404 C C . ARG A 1 181 ? 27.672 32.188 2.184 1 90.81 181 ARG A C 1
ATOM 1406 O O . ARG A 1 181 ? 28.75 32.281 1.607 1 90.81 181 ARG A O 1
ATOM 1413 N N . ALA A 1 182 ? 27.047 33.188 2.715 1 92.44 182 ALA A N 1
ATOM 1414 C CA . ALA A 1 182 ? 27.609 34.531 2.682 1 92.44 182 ALA A CA 1
ATOM 1415 C C . ALA A 1 182 ? 28.922 34.594 3.475 1 92.44 182 ALA A C 1
ATOM 1417 O O . ALA A 1 182 ? 29.797 35.406 3.178 1 92.44 182 ALA A O 1
ATOM 1418 N N . THR A 1 183 ? 29.062 33.719 4.461 1 92.81 183 THR A N 1
ATOM 1419 C CA . THR A 1 183 ? 30.266 33.688 5.277 1 92.81 183 THR A CA 1
ATOM 1420 C C . THR A 1 183 ? 31.359 32.875 4.602 1 92.81 183 THR A C 1
ATOM 1422 O O . THR A 1 183 ? 32.469 32.781 5.094 1 92.81 183 THR A O 1
ATOM 1425 N N . GLY A 1 184 ? 31.062 32.156 3.488 1 91.81 184 GLY A N 1
ATOM 1426 C CA . GLY A 1 184 ? 32.062 31.406 2.727 1 91.81 184 GLY A CA 1
ATOM 1427 C C . GLY A 1 184 ? 31.984 29.906 2.955 1 91.81 184 GLY A C 1
ATOM 1428 O O . GLY A 1 184 ? 32.875 29.156 2.518 1 91.81 184 GLY A O 1
ATOM 1429 N N . ALA A 1 185 ? 30.953 29.484 3.697 1 91.81 185 ALA A N 1
ATOM 1430 C CA . ALA A 1 185 ? 30.812 28.047 3.928 1 91.81 185 ALA A CA 1
ATOM 1431 C C . ALA A 1 185 ? 30.594 27.297 2.615 1 91.81 185 ALA A C 1
ATOM 1433 O O . ALA A 1 185 ? 29.828 27.734 1.759 1 91.81 185 ALA A O 1
ATOM 1434 N N . LYS A 1 186 ? 31.328 26.172 2.479 1 92.62 186 LYS A N 1
ATOM 1435 C CA . LYS A 1 186 ? 31.188 25.344 1.288 1 92.62 186 LYS A CA 1
ATOM 1436 C C . LYS A 1 186 ? 29.875 24.547 1.338 1 92.62 186 LYS A C 1
ATOM 1438 O O . LYS A 1 186 ? 29.359 24.266 2.42 1 92.62 186 LYS A O 1
ATOM 1443 N N . TRP A 1 187 ? 29.422 24.219 0.183 1 90.06 187 TRP A N 1
ATOM 1444 C CA . TRP A 1 187 ? 28.141 23.547 0.019 1 90.06 187 TRP A CA 1
ATOM 1445 C C . TRP A 1 187 ? 28.109 22.234 0.807 1 90.06 187 TRP A C 1
ATOM 1447 O O . TRP A 1 187 ? 27.172 21.969 1.543 1 90.06 187 TRP A O 1
ATOM 1457 N N . TRP A 1 188 ? 29.125 21.516 0.744 1 90.81 188 TRP A N 1
ATOM 1458 C CA . TRP A 1 188 ? 29.203 20.219 1.402 1 90.81 188 TRP A CA 1
ATOM 1459 C C . TRP A 1 188 ? 29.234 20.375 2.918 1 90.81 188 TRP A C 1
ATOM 1461 O O . TRP A 1 188 ? 28.703 19.531 3.65 1 90.81 188 TRP A O 1
ATOM 1471 N N . HIS A 1 189 ? 29.828 21.516 3.391 1 89.75 189 HIS A N 1
ATOM 1472 C CA . HIS A 1 189 ? 29.859 21.781 4.82 1 89.75 189 HIS A CA 1
ATOM 1473 C C . HIS A 1 189 ? 28.469 22.094 5.363 1 89.75 189 HIS A C 1
ATOM 1475 O O . HIS A 1 189 ? 28.125 21.672 6.465 1 89.75 189 HIS A O 1
ATOM 1481 N N . ILE A 1 190 ? 27.766 22.75 4.551 1 91.12 190 ILE A N 1
ATOM 1482 C CA . ILE A 1 190 ? 26.406 23.094 4.945 1 91.12 190 ILE A CA 1
ATOM 1483 C C . ILE A 1 190 ? 25.562 21.828 5.055 1 91.12 190 ILE A C 1
ATOM 1485 O O . ILE A 1 190 ? 24.828 21.641 6.023 1 91.12 190 ILE A O 1
ATOM 1489 N N . ILE A 1 191 ? 25.766 20.922 4.148 1 90.31 191 ILE A N 1
ATOM 1490 C CA . ILE A 1 191 ? 25 19.672 4.121 1 90.31 191 ILE A CA 1
ATOM 1491 C C . ILE A 1 191 ? 25.344 18.828 5.344 1 90.31 191 ILE A C 1
ATOM 1493 O O . ILE A 1 191 ? 24.453 18.406 6.082 1 90.31 191 ILE A O 1
ATOM 1497 N N . VAL A 1 192 ? 26.562 18.672 5.609 1 89.19 192 VAL A N 1
ATOM 1498 C CA . VAL A 1 192 ? 27.031 17.703 6.605 1 89.19 192 VAL A CA 1
ATOM 1499 C C . VAL A 1 192 ? 26.859 18.297 8.008 1 89.19 192 VAL A C 1
ATOM 1501 O O . VAL A 1 192 ? 26.516 17.562 8.945 1 89.19 192 VAL A O 1
ATOM 1504 N N . HIS A 1 193 ? 26.922 19.656 8.125 1 87.56 193 HIS A N 1
ATOM 1505 C CA . HIS A 1 193 ? 26.984 20.219 9.469 1 87.56 193 HIS A CA 1
ATOM 1506 C C . HIS A 1 193 ? 25.703 20.953 9.828 1 87.56 193 HIS A C 1
ATOM 1508 O O . HIS A 1 193 ? 25.484 21.266 11 1 87.56 193 HIS A O 1
ATOM 1514 N N . VAL A 1 194 ? 24.922 21.141 8.891 1 88.62 194 VAL A N 1
ATOM 1515 C CA . VAL A 1 194 ? 23.688 21.859 9.203 1 88.62 194 VAL A CA 1
ATOM 1516 C C . VAL A 1 194 ? 22.484 21.016 8.805 1 88.62 194 VAL A C 1
ATOM 1518 O O . VAL A 1 194 ? 21.688 20.625 9.656 1 88.62 194 VAL A O 1
ATOM 1521 N N . VAL A 1 195 ? 22.438 20.625 7.594 1 89.5 195 VAL A N 1
ATOM 1522 C CA . VAL A 1 195 ? 21.25 19.984 7.051 1 89.5 195 VAL A CA 1
ATOM 1523 C C . VAL A 1 195 ? 21.094 18.594 7.68 1 89.5 195 VAL A C 1
ATOM 1525 O O . VAL A 1 195 ? 20.031 18.281 8.234 1 89.5 195 VAL A O 1
ATOM 1528 N N . LEU A 1 196 ? 22.125 17.828 7.691 1 89.19 196 LEU A N 1
ATOM 1529 C CA . LEU A 1 196 ? 22.062 16.438 8.133 1 89.19 196 LEU A CA 1
ATOM 1530 C C . LEU A 1 196 ? 21.734 16.344 9.617 1 89.19 196 LEU A C 1
ATOM 1532 O O . LEU A 1 196 ? 20.812 15.648 10.023 1 89.19 196 LEU A O 1
ATOM 1536 N N . PRO A 1 197 ? 22.438 17.156 10.43 1 86.81 197 PRO A N 1
ATOM 1537 C CA . PRO A 1 197 ? 22.141 17.062 11.859 1 86.81 197 PRO A CA 1
ATOM 1538 C C . PRO A 1 197 ? 20.75 17.562 12.203 1 86.81 197 PRO A C 1
ATOM 1540 O O . PRO A 1 197 ? 20.109 17.062 13.133 1 86.81 197 PRO A O 1
ATOM 1543 N N . GLN A 1 198 ? 20.219 18.484 11.445 1 89.38 198 GLN A N 1
ATOM 1544 C CA . GLN A 1 198 ? 18.938 19.094 11.766 1 89.38 198 GLN A CA 1
ATOM 1545 C C . GLN A 1 198 ? 17.781 18.234 11.273 1 89.38 198 GLN A C 1
ATOM 1547 O O . GLN A 1 198 ? 16.656 18.359 11.758 1 89.38 198 GLN A O 1
ATOM 1552 N N . THR A 1 199 ? 18.109 17.359 10.336 1 92.31 199 THR A N 1
ATOM 1553 C CA . THR A 1 199 ? 17 16.609 9.734 1 92.31 199 THR A CA 1
ATOM 1554 C C . THR A 1 199 ? 17.156 15.125 10.023 1 92.31 199 THR A C 1
ATOM 1556 O O . THR A 1 199 ? 16.328 14.312 9.578 1 92.31 199 THR A O 1
ATOM 1559 N N . SER A 1 200 ? 18.141 14.719 10.781 1 90.44 200 SER A N 1
ATOM 1560 C CA . SER A 1 200 ? 18.469 13.312 11.008 1 90.44 200 SER A CA 1
ATOM 1561 C C . SER A 1 200 ? 17.297 12.586 11.672 1 90.44 200 SER A C 1
ATOM 1563 O O . SER A 1 200 ? 16.969 11.461 11.297 1 90.44 200 SER A O 1
ATOM 1565 N N . SER A 1 201 ? 16.641 13.242 12.664 1 88.44 201 SER A N 1
ATOM 1566 C CA . SER A 1 201 ? 15.516 12.617 13.359 1 88.44 201 SER A CA 1
ATOM 1567 C C . SER A 1 201 ? 14.367 12.328 12.406 1 88.44 201 SER A C 1
ATOM 1569 O O . SER A 1 201 ? 13.758 11.25 12.461 1 88.44 201 SER A O 1
ATOM 1571 N N . TYR A 1 202 ? 14.148 13.242 11.516 1 90.25 202 TYR A N 1
ATOM 1572 C CA . TYR A 1 202 ? 13.086 13.078 10.531 1 90.25 202 TYR A CA 1
ATOM 1573 C C . TYR A 1 202 ? 13.422 11.961 9.547 1 90.25 202 TYR A C 1
ATOM 1575 O O . TYR A 1 202 ? 12.57 11.141 9.211 1 90.25 202 TYR A O 1
ATOM 1583 N N . MET A 1 203 ? 14.664 11.93 9.164 1 93.19 203 MET A N 1
ATOM 1584 C CA . MET A 1 203 ? 15.086 10.914 8.195 1 93.19 203 MET A CA 1
ATOM 1585 C C . MET A 1 203 ? 14.969 9.516 8.797 1 93.19 203 MET A C 1
ATOM 1587 O O . MET A 1 203 ? 14.508 8.586 8.125 1 93.19 203 MET A O 1
ATOM 1591 N N . VAL A 1 204 ? 15.305 9.414 10.023 1 90.94 204 VAL A N 1
ATOM 1592 C CA . VAL A 1 204 ? 15.234 8.125 10.703 1 90.94 204 VAL A CA 1
ATOM 1593 C C . VAL A 1 204 ? 13.773 7.691 10.844 1 90.94 204 VAL A C 1
ATOM 1595 O O . VAL A 1 204 ? 13.438 6.527 10.602 1 90.94 204 VAL A O 1
ATOM 1598 N N . SER A 1 205 ? 12.938 8.609 11.211 1 91.44 205 SER A N 1
ATOM 1599 C CA . SER A 1 205 ? 11.516 8.312 11.375 1 91.44 205 SER A CA 1
ATOM 1600 C C . SER A 1 205 ? 10.898 7.824 10.07 1 91.44 205 SER A C 1
ATOM 1602 O O . SER A 1 205 ? 10.188 6.816 10.047 1 91.44 205 SER A O 1
ATOM 1604 N N . TRP A 1 206 ? 11.273 8.492 9.008 1 93.25 206 TRP A N 1
ATOM 1605 C CA . TRP A 1 206 ? 10.734 8.117 7.707 1 93.25 206 TRP A CA 1
ATOM 1606 C C . TRP A 1 206 ? 11.305 6.785 7.238 1 93.25 206 TRP A C 1
ATOM 1608 O O . TRP A 1 206 ? 10.609 6 6.59 1 93.25 206 TRP A O 1
ATOM 1618 N N . THR A 1 207 ? 12.523 6.555 7.543 1 95.19 207 THR A N 1
ATOM 1619 C CA . THR A 1 207 ? 13.156 5.297 7.168 1 95.19 207 THR A CA 1
ATOM 1620 C C . THR A 1 207 ? 12.484 4.121 7.871 1 95.19 207 THR A C 1
ATOM 1622 O O . THR A 1 207 ? 12.203 3.096 7.25 1 95.19 207 THR A O 1
ATOM 1625 N N . PHE A 1 208 ? 12.172 4.305 9.102 1 92 208 PHE A N 1
ATOM 1626 C CA . PHE A 1 208 ? 11.531 3.227 9.852 1 92 208 PHE A CA 1
ATOM 1627 C C . PHE A 1 208 ? 10.094 3.027 9.398 1 92 208 PHE A C 1
ATOM 1629 O O . PHE A 1 208 ? 9.602 1.897 9.352 1 92 208 PHE A O 1
ATOM 1636 N N . LEU A 1 209 ? 9.484 4.113 9.195 1 92.12 209 LEU A N 1
ATOM 1637 C CA . LEU A 1 209 ? 8.133 3.998 8.656 1 92.12 209 LEU A CA 1
ATOM 1638 C C . LEU A 1 209 ? 8.133 3.238 7.332 1 92.12 209 LEU A C 1
ATOM 1640 O O . LEU A 1 209 ? 7.242 2.43 7.074 1 92.12 209 LEU A O 1
ATOM 1644 N N . ARG A 1 210 ? 9.117 3.506 6.582 1 95.12 210 ARG A N 1
ATOM 1645 C CA . ARG A 1 210 ? 9.234 2.805 5.309 1 95.12 210 ARG A CA 1
ATOM 1646 C C . ARG A 1 210 ? 9.539 1.327 5.52 1 95.12 210 ARG A C 1
ATOM 1648 O O . ARG A 1 210 ? 9.047 0.472 4.781 1 95.12 210 ARG A O 1
ATOM 1655 N N . PHE A 1 211 ? 10.367 1.03 6.484 1 94.5 211 PHE A N 1
ATOM 1656 C CA . PHE A 1 211 ? 10.664 -0.359 6.812 1 94.5 211 PHE A CA 1
ATOM 1657 C C . PHE A 1 211 ? 9.383 -1.108 7.18 1 94.5 211 PHE A C 1
ATOM 1659 O O . PHE A 1 211 ? 9.156 -2.223 6.707 1 94.5 211 PHE A O 1
ATOM 1666 N N . GLU A 1 212 ? 8.641 -0.458 8.008 1 91.69 212 GLU A N 1
ATOM 1667 C CA . GLU A 1 212 ? 7.367 -1.049 8.406 1 91.69 212 GLU A CA 1
ATOM 1668 C C . GLU A 1 212 ? 6.48 -1.311 7.188 1 91.69 212 GLU A C 1
ATOM 1670 O O . GLU A 1 212 ? 5.891 -2.385 7.062 1 91.69 212 GLU A O 1
ATOM 1675 N N . THR A 1 213 ? 6.418 -0.354 6.309 1 92.12 213 THR A N 1
ATOM 1676 C CA . THR A 1 213 ? 5.582 -0.511 5.125 1 92.12 213 THR A CA 1
ATOM 1677 C C . THR A 1 213 ? 6.16 -1.57 4.191 1 92.12 213 THR A C 1
ATOM 1679 O O . THR A 1 213 ? 5.414 -2.338 3.576 1 92.12 213 THR A O 1
ATOM 1682 N N . ASN A 1 214 ? 7.488 -1.626 4.086 1 95.94 214 ASN A N 1
ATOM 1683 C CA . ASN A 1 214 ? 8.141 -2.613 3.23 1 95.94 214 ASN A CA 1
ATOM 1684 C C . ASN A 1 214 ? 7.914 -4.031 3.742 1 95.94 214 ASN A C 1
ATOM 1686 O O . ASN A 1 214 ? 7.953 -4.988 2.965 1 95.94 214 ASN A O 1
ATOM 1690 N N . TYR A 1 215 ? 7.746 -4.164 5.031 1 94.31 215 TYR A N 1
ATOM 1691 C CA . TYR A 1 215 ? 7.41 -5.477 5.566 1 94.31 215 TYR A CA 1
ATOM 1692 C C . TYR A 1 215 ? 6.137 -6.016 4.93 1 94.31 215 TYR A C 1
ATOM 1694 O O . TYR A 1 215 ? 6.102 -7.156 4.465 1 94.31 215 TYR A O 1
ATOM 1702 N N . GLY A 1 216 ? 5.117 -5.215 4.895 1 92.06 216 GLY A N 1
ATOM 1703 C CA . GLY A 1 216 ? 3.877 -5.621 4.254 1 92.06 216 GLY A CA 1
ATOM 1704 C C . GLY A 1 216 ? 4.039 -5.926 2.777 1 92.06 216 GLY A C 1
ATOM 1705 O O . GLY A 1 216 ? 3.473 -6.898 2.273 1 92.06 216 GLY A O 1
ATOM 1706 N N . VAL A 1 217 ? 4.82 -5.09 2.121 1 93.12 217 VAL A N 1
ATOM 1707 C CA . VAL A 1 217 ? 5.055 -5.281 0.694 1 93.12 217 VAL A CA 1
ATOM 1708 C C . VAL A 1 217 ? 5.828 -6.578 0.468 1 93.12 217 VAL A C 1
ATOM 1710 O O . VAL A 1 217 ? 5.559 -7.312 -0.486 1 93.12 217 VAL A O 1
ATOM 1713 N N . ALA A 1 218 ? 6.766 -6.801 1.372 1 95.5 218 ALA A N 1
ATOM 1714 C CA . ALA A 1 218 ? 7.566 -8.016 1.264 1 95.5 218 ALA A CA 1
ATOM 1715 C C . ALA A 1 218 ? 6.691 -9.266 1.374 1 95.5 218 ALA A C 1
ATOM 1717 O O . ALA A 1 218 ? 6.938 -10.266 0.695 1 95.5 218 ALA A O 1
ATOM 1718 N N . ILE A 1 219 ? 5.742 -9.242 2.229 1 93.38 219 ILE A N 1
ATOM 1719 C CA . ILE A 1 219 ? 4.812 -10.359 2.342 1 93.38 219 ILE A CA 1
ATOM 1720 C C . ILE A 1 219 ? 4.078 -10.555 1.019 1 93.38 219 ILE A C 1
ATOM 1722 O O . ILE A 1 219 ? 3.994 -11.68 0.506 1 93.38 219 ILE A O 1
ATOM 1726 N N . ALA A 1 220 ? 3.617 -9.492 0.452 1 90.5 220 ALA A N 1
ATOM 1727 C CA . ALA A 1 220 ? 2.889 -9.562 -0.812 1 90.5 220 ALA A CA 1
ATOM 1728 C C . ALA A 1 220 ? 3.777 -10.102 -1.929 1 90.5 220 ALA A C 1
ATOM 1730 O O . ALA A 1 220 ? 3.328 -10.898 -2.758 1 90.5 220 ALA A O 1
ATOM 1731 N N . MET A 1 221 ? 5 -9.625 -1.918 1 93.44 221 MET A N 1
ATOM 1732 C CA . MET A 1 221 ? 5.918 -10.055 -2.971 1 93.44 221 MET A CA 1
ATOM 1733 C C . MET A 1 221 ? 6.324 -11.516 -2.775 1 93.44 221 MET A C 1
ATOM 1735 O O . MET A 1 221 ? 6.652 -12.203 -3.74 1 93.44 221 MET A O 1
ATOM 1739 N N . GLY A 1 222 ? 6.375 -11.953 -1.517 1 92.94 222 GLY A N 1
ATOM 1740 C CA . GLY A 1 222 ? 6.574 -13.375 -1.281 1 92.94 222 GLY A CA 1
ATOM 1741 C C . GLY A 1 222 ? 5.57 -14.25 -2.008 1 92.94 222 GLY A C 1
ATOM 1742 O O . GLY A 1 222 ? 5.934 -15.273 -2.592 1 92.94 222 GLY A O 1
ATOM 1743 N N . ALA A 1 223 ? 4.375 -13.797 -1.994 1 88.81 223 ALA A N 1
ATOM 1744 C CA . ALA A 1 223 ? 3.307 -14.547 -2.654 1 88.81 223 ALA A CA 1
ATOM 1745 C C . ALA A 1 223 ? 3.295 -14.273 -4.156 1 88.81 223 ALA A C 1
ATOM 1747 O O . ALA A 1 223 ? 3.229 -15.211 -4.961 1 88.81 223 ALA A O 1
ATOM 1748 N N . ALA A 1 224 ? 3.475 -13.008 -4.566 1 86.12 224 ALA A N 1
ATOM 1749 C CA . ALA A 1 224 ? 3.264 -12.609 -5.953 1 86.12 224 ALA A CA 1
ATOM 1750 C C . ALA A 1 224 ? 4.48 -12.938 -6.816 1 86.12 224 ALA A C 1
ATOM 1752 O O . ALA A 1 224 ? 4.344 -13.25 -8 1 86.12 224 ALA A O 1
ATOM 1753 N N . ALA A 1 225 ? 5.676 -12.828 -6.25 1 89.56 225 ALA A N 1
ATOM 1754 C CA . ALA A 1 225 ? 6.902 -12.945 -7.031 1 89.56 225 ALA A CA 1
ATOM 1755 C C . ALA A 1 225 ? 7.77 -14.102 -6.527 1 89.56 225 ALA A C 1
ATOM 1757 O O . ALA A 1 225 ? 8.953 -14.195 -6.867 1 89.56 225 ALA A O 1
ATOM 1758 N N . ALA A 1 226 ? 7.195 -14.914 -5.66 1 89.94 226 ALA A N 1
ATOM 1759 C CA . ALA A 1 226 ? 7.922 -16.062 -5.125 1 89.94 226 ALA A CA 1
ATOM 1760 C C . ALA A 1 226 ? 9.227 -15.625 -4.465 1 89.94 226 ALA A C 1
ATOM 1762 O O . ALA A 1 226 ? 10.273 -16.234 -4.684 1 89.94 226 ALA A O 1
ATOM 1763 N N . ALA A 1 227 ? 9.148 -14.578 -3.754 1 93.75 227 ALA A N 1
ATOM 1764 C CA . ALA A 1 227 ? 10.359 -14.016 -3.164 1 93.75 227 ALA A CA 1
ATOM 1765 C C . ALA A 1 227 ? 10.758 -14.773 -1.898 1 93.75 227 ALA A C 1
ATOM 1767 O O . ALA A 1 227 ? 11.805 -14.5 -1.305 1 93.75 227 ALA A O 1
ATOM 1768 N N . GLY A 1 228 ? 9.914 -15.695 -1.494 1 93.31 228 GLY A N 1
ATOM 1769 C CA . GLY A 1 228 ? 10.141 -16.406 -0.248 1 93.31 228 GLY A CA 1
ATOM 1770 C C . GLY A 1 228 ? 9.492 -15.742 0.951 1 93.31 228 GLY A C 1
ATOM 1771 O O . GLY A 1 228 ? 8.625 -14.883 0.794 1 93.31 228 GLY A O 1
ATOM 1772 N N . GLY A 1 229 ? 9.797 -16.266 2.111 1 94.88 229 GLY A N 1
ATOM 1773 C CA . GLY A 1 229 ? 9.297 -15.664 3.34 1 94.88 229 GLY A CA 1
ATOM 1774 C C . GLY A 1 229 ? 7.883 -16.094 3.682 1 94.88 229 GLY A C 1
ATOM 1775 O O . GLY A 1 229 ? 7.391 -17.094 3.17 1 94.88 229 GLY A O 1
ATOM 1776 N N . ILE A 1 230 ? 7.32 -15.344 4.547 1 92.44 230 ILE A N 1
ATOM 1777 C CA . ILE A 1 230 ? 5.992 -15.625 5.082 1 92.44 230 ILE A CA 1
ATOM 1778 C C . ILE A 1 230 ? 4.965 -15.602 3.955 1 92.44 230 ILE A C 1
ATOM 1780 O O . ILE A 1 230 ? 4.039 -16.422 3.934 1 92.44 230 ILE A O 1
ATOM 1784 N N . GLY A 1 231 ? 5.117 -14.711 3.057 1 90.88 231 GLY A N 1
ATOM 1785 C CA . GLY A 1 231 ? 4.184 -14.617 1.945 1 90.88 231 GLY A CA 1
ATOM 1786 C C . GLY A 1 231 ? 4.168 -15.852 1.069 1 90.88 231 GLY A C 1
ATOM 1787 O O . GLY A 1 231 ? 3.1 -16.312 0.658 1 90.88 231 GLY A O 1
ATOM 1788 N N . PHE A 1 232 ? 5.289 -16.375 0.784 1 92.25 232 PHE A N 1
ATOM 1789 C CA . PHE A 1 232 ? 5.383 -17.578 -0.017 1 92.25 232 PHE A CA 1
ATOM 1790 C C . PHE A 1 232 ? 4.781 -18.766 0.727 1 92.25 232 PHE A C 1
ATOM 1792 O O . PHE A 1 232 ? 4.055 -19.578 0.14 1 92.25 232 PHE A O 1
ATOM 1799 N N . GLU A 1 233 ? 5.125 -18.859 1.989 1 91.12 233 GLU A N 1
ATOM 1800 C CA . GLU A 1 233 ? 4.582 -19.953 2.803 1 91.12 233 GLU A CA 1
ATOM 1801 C C . GLU A 1 233 ? 3.061 -19.875 2.873 1 91.12 233 GLU A C 1
ATOM 1803 O O . GLU A 1 233 ? 2.387 -20.906 2.883 1 91.12 233 GLU A O 1
ATOM 1808 N N . LEU A 1 234 ? 2.598 -18.734 2.99 1 88.25 234 LEU A N 1
ATOM 1809 C CA . LEU A 1 234 ? 1.149 -18.547 3.031 1 88.25 234 LEU A CA 1
ATOM 1810 C C . LEU A 1 234 ? 0.513 -18.984 1.715 1 88.25 234 LEU A C 1
ATOM 1812 O O . LEU A 1 234 ? -0.555 -19.609 1.71 1 88.25 234 LEU A O 1
ATOM 1816 N N . PHE A 1 235 ? 1.133 -18.594 0.634 1 87.44 235 PHE A N 1
ATOM 1817 C CA . PHE A 1 235 ? 0.656 -19.016 -0.678 1 87.44 235 PHE A CA 1
ATOM 1818 C C . PHE A 1 235 ? 0.615 -20.531 -0.775 1 87.44 235 PHE A C 1
ATOM 1820 O O . PHE A 1 235 ? -0.377 -21.109 -1.231 1 87.44 235 PHE A O 1
ATOM 1827 N N . MET A 1 236 ? 1.624 -21.141 -0.288 1 89.31 236 MET A N 1
ATOM 1828 C CA . MET A 1 236 ? 1.691 -22.609 -0.338 1 89.31 236 MET A CA 1
ATOM 1829 C C . MET A 1 236 ? 0.634 -23.234 0.565 1 89.31 236 MET A C 1
ATOM 1831 O O . MET A 1 236 ? -0.091 -24.141 0.146 1 89.31 236 MET A O 1
ATOM 1835 N N . ALA A 1 237 ? 0.556 -22.766 1.744 1 88.19 237 ALA A N 1
ATOM 1836 C CA . ALA A 1 237 ? -0.388 -23.312 2.713 1 88.19 237 ALA A CA 1
ATOM 1837 C C . ALA A 1 237 ? -1.828 -23.125 2.246 1 88.19 237 ALA A C 1
ATOM 1839 O O . ALA A 1 237 ? -2.68 -23.984 2.475 1 88.19 237 ALA A O 1
ATOM 1840 N N . SER A 1 238 ? -2.121 -22.016 1.634 1 85.75 238 SER A N 1
ATOM 1841 C CA . SER A 1 238 ? -3.492 -21.688 1.255 1 85.75 238 SER A CA 1
ATOM 1842 C C . SER A 1 238 ? -3.855 -22.297 -0.093 1 85.75 238 SER A C 1
ATOM 1844 O O . SER A 1 238 ? -4.871 -22.984 -0.214 1 85.75 238 SER A O 1
ATOM 1846 N N . SER A 1 239 ? -3.039 -22.156 -1.081 1 81.81 239 SER A N 1
ATOM 1847 C CA . SER A 1 239 ? -3.428 -22.453 -2.457 1 81.81 239 SER A CA 1
ATOM 1848 C C . SER A 1 239 ? -2.859 -23.781 -2.92 1 81.81 239 SER A C 1
ATOM 1850 O O . SER A 1 239 ? -3.342 -24.375 -3.893 1 81.81 239 SER A O 1
ATOM 1852 N N . PHE A 1 240 ? -1.895 -24.203 -2.201 1 82.69 240 PHE A N 1
ATOM 1853 C CA . PHE A 1 240 ? -1.305 -25.469 -2.625 1 82.69 240 PHE A CA 1
ATOM 1854 C C . PHE A 1 240 ? -1.702 -26.594 -1.678 1 82.69 240 PHE A C 1
ATOM 1856 O O . PHE A 1 240 ? -2.178 -27.641 -2.117 1 82.69 240 PHE A O 1
ATOM 1863 N N . TYR A 1 241 ? -1.568 -26.359 -0.376 1 87.88 241 TYR A N 1
ATOM 1864 C CA . TYR A 1 241 ? -1.832 -27.406 0.602 1 87.88 241 TYR A CA 1
ATOM 1865 C C . TYR A 1 241 ? -3.262 -27.312 1.124 1 87.88 241 TYR A C 1
ATOM 1867 O O . TYR A 1 241 ? -3.76 -28.25 1.75 1 87.88 241 TYR A O 1
ATOM 1875 N N . TYR A 1 242 ? -3.887 -26.203 1.019 1 86.81 242 TYR A N 1
ATOM 1876 C CA . TYR A 1 242 ? -5.227 -25.969 1.535 1 86.81 242 TYR A CA 1
ATOM 1877 C C . TYR A 1 242 ? -5.309 -26.297 3.021 1 86.81 242 TYR A C 1
ATOM 1879 O O . TYR A 1 242 ? -6.25 -26.953 3.471 1 86.81 242 TYR A O 1
ATOM 1887 N N . ASP A 1 243 ? -4.285 -25.953 3.709 1 90.88 243 ASP A N 1
ATOM 1888 C CA . ASP A 1 243 ? -4.184 -26.203 5.145 1 90.88 243 ASP A CA 1
ATOM 1889 C C . ASP A 1 243 ? -4.531 -24.938 5.945 1 90.88 243 ASP A C 1
ATOM 1891 O O . ASP A 1 243 ? -3.652 -24.141 6.266 1 90.88 243 ASP A O 1
ATOM 1895 N N . LEU A 1 244 ? -5.691 -24.922 6.473 1 88.25 244 LEU A N 1
ATOM 1896 C CA . LEU A 1 244 ? -6.215 -23.734 7.137 1 88.25 244 LEU A CA 1
ATOM 1897 C C . LEU A 1 244 ? -5.582 -23.562 8.516 1 88.25 244 LEU A C 1
ATOM 1899 O O . LEU A 1 244 ? -5.414 -22.438 8.984 1 88.25 244 LEU A O 1
ATOM 1903 N N . HIS A 1 245 ? -5.238 -24.625 9.086 1 92.5 245 HIS A N 1
ATOM 1904 C CA . HIS A 1 245 ? -4.574 -24.531 10.383 1 92.5 245 HIS A CA 1
ATOM 1905 C C . HIS A 1 245 ? -3.225 -23.828 10.266 1 92.5 245 HIS A C 1
ATOM 1907 O O . HIS A 1 245 ? -2.9 -22.953 11.07 1 92.5 245 HIS A O 1
ATOM 1913 N N . GLU A 1 246 ? -2.557 -24.234 9.25 1 93.12 246 GLU A N 1
ATOM 1914 C CA . GLU A 1 246 ? -1.232 -23.656 9.031 1 93.12 246 GLU A CA 1
ATOM 1915 C C . GLU A 1 246 ? -1.331 -22.219 8.555 1 93.12 246 GLU A C 1
ATOM 1917 O O . GLU A 1 246 ? -0.508 -21.375 8.93 1 93.12 246 GLU A O 1
ATOM 1922 N N . VAL A 1 247 ? -2.33 -21.922 7.742 1 89.19 247 VAL A N 1
ATOM 1923 C CA . VAL A 1 247 ? -2.578 -20.562 7.312 1 89.19 247 VAL A CA 1
ATOM 1924 C C . VAL A 1 247 ? -2.809 -19.656 8.531 1 89.19 247 VAL A C 1
ATOM 1926 O O . VAL A 1 247 ? -2.268 -18.562 8.609 1 89.19 247 VAL A O 1
ATOM 1929 N N . GLY A 1 248 ? -3.547 -20.156 9.422 1 89.75 248 GLY A N 1
ATOM 1930 C CA . GLY A 1 248 ? -3.816 -19.406 10.641 1 89.75 248 GLY A CA 1
ATOM 1931 C C . GLY A 1 248 ? -2.566 -19.125 11.453 1 89.75 248 GLY A C 1
ATOM 1932 O O . GLY A 1 248 ? -2.346 -18 11.883 1 89.75 248 GLY A O 1
ATOM 1933 N N . MET A 1 249 ? -1.79 -20.094 11.594 1 92.88 249 MET A N 1
ATOM 1934 C CA . MET A 1 249 ? -0.584 -19.938 12.406 1 92.88 249 MET A CA 1
ATOM 1935 C C . MET A 1 249 ? 0.388 -18.969 11.75 1 92.88 249 MET A C 1
ATOM 1937 O O . MET A 1 249 ? 0.963 -18.109 12.422 1 92.88 249 MET A O 1
ATOM 1941 N N . ILE A 1 250 ? 0.56 -19.094 10.477 1 90.5 250 ILE A N 1
ATOM 1942 C CA . ILE A 1 250 ? 1.443 -18.203 9.734 1 90.5 250 ILE A CA 1
ATOM 1943 C C . ILE A 1 250 ? 0.919 -16.766 9.828 1 90.5 250 ILE A C 1
ATOM 1945 O O . ILE A 1 250 ? 1.698 -15.82 9.984 1 90.5 250 ILE A O 1
ATOM 1949 N N . THR A 1 251 ? -0.349 -16.656 9.727 1 87.69 251 THR A N 1
ATOM 1950 C CA . THR A 1 251 ? -0.98 -15.336 9.836 1 87.69 251 THR A CA 1
ATOM 1951 C C . THR A 1 251 ? -0.703 -14.711 11.195 1 87.69 251 THR A C 1
ATOM 1953 O O . THR A 1 251 ? -0.384 -13.523 11.289 1 87.69 251 THR A O 1
ATOM 1956 N N . TYR A 1 252 ? -0.778 -15.469 12.188 1 90.38 252 TYR A N 1
ATOM 1957 C CA . TYR A 1 252 ? -0.505 -14.953 13.523 1 90.38 252 TYR A CA 1
ATOM 1958 C C . TYR A 1 252 ? 0.952 -14.523 13.656 1 90.38 252 TYR A C 1
ATOM 1960 O O . TYR A 1 252 ? 1.252 -13.5 14.266 1 90.38 252 TYR A O 1
ATOM 1968 N N . PHE A 1 253 ? 1.825 -15.312 13.078 1 92.56 253 PHE A N 1
ATOM 1969 C CA . PHE A 1 253 ? 3.23 -14.922 13.086 1 92.56 253 PHE A CA 1
ATOM 1970 C C . PHE A 1 253 ? 3.43 -13.602 12.359 1 92.56 253 PHE A C 1
ATOM 1972 O O . PHE A 1 253 ? 4.129 -12.711 12.859 1 92.56 253 PHE A O 1
ATOM 1979 N N . ALA A 1 254 ? 2.83 -13.516 11.211 1 90.12 254 ALA A N 1
ATOM 1980 C CA . ALA A 1 254 ? 2.941 -12.297 10.406 1 90.12 254 ALA A CA 1
ATOM 1981 C C . ALA A 1 254 ? 2.389 -11.094 11.164 1 90.12 254 ALA A C 1
ATOM 1983 O O . ALA A 1 254 ? 2.99 -10.016 11.148 1 90.12 254 ALA A O 1
ATOM 1984 N N . LEU A 1 255 ? 1.292 -11.328 11.812 1 87.62 255 LEU A N 1
ATOM 1985 C CA . LEU A 1 255 ? 0.623 -10.258 12.539 1 87.62 255 LEU A CA 1
ATOM 1986 C C . LEU A 1 255 ? 1.46 -9.805 13.734 1 87.62 255 LEU A C 1
ATOM 1988 O O . LEU A 1 255 ? 1.536 -8.602 14.023 1 87.62 255 LEU A O 1
ATOM 1992 N N . LEU A 1 256 ? 2.004 -10.711 14.398 1 91.94 256 LEU A N 1
ATOM 1993 C CA . LEU A 1 256 ? 2.828 -10.383 15.555 1 91.94 256 LEU A CA 1
ATOM 1994 C C . LEU A 1 256 ? 3.986 -9.477 15.156 1 91.94 256 LEU A C 1
ATOM 1996 O O . LEU A 1 256 ? 4.25 -8.469 15.82 1 91.94 256 LEU A O 1
ATOM 2000 N N . ILE A 1 257 ? 4.621 -9.781 14.109 1 92.94 257 ILE A N 1
ATOM 2001 C CA . ILE A 1 257 ? 5.754 -8.984 13.648 1 92.94 257 ILE A CA 1
ATOM 2002 C C . ILE A 1 257 ? 5.27 -7.609 13.188 1 92.94 257 ILE A C 1
ATOM 2004 O O . ILE A 1 257 ? 5.895 -6.59 13.477 1 92.94 257 ILE A O 1
ATOM 2008 N N . ALA A 1 258 ? 4.168 -7.641 12.453 1 89.31 258 ALA A N 1
ATOM 2009 C CA . ALA A 1 258 ? 3.607 -6.371 11.992 1 89.31 258 ALA A CA 1
ATOM 2010 C C . ALA A 1 258 ? 3.314 -5.445 13.164 1 89.31 258 ALA A C 1
ATOM 2012 O O . ALA A 1 258 ? 3.592 -4.242 13.102 1 89.31 258 ALA A O 1
ATOM 2013 N N . LEU A 1 259 ? 2.783 -5.977 14.242 1 87.31 259 LEU A N 1
ATOM 2014 C CA . LEU A 1 259 ? 2.441 -5.191 15.422 1 87.31 259 LEU A CA 1
ATOM 2015 C C . LEU A 1 259 ? 3.699 -4.668 16.109 1 87.31 259 LEU A C 1
ATOM 2017 O O . LEU A 1 259 ? 3.725 -3.533 16.594 1 87.31 259 LEU A O 1
ATOM 2021 N N . ILE A 1 260 ? 4.664 -5.469 16.125 1 91.75 260 ILE A N 1
ATOM 2022 C CA . ILE A 1 260 ? 5.93 -5.062 16.734 1 91.75 260 ILE A CA 1
ATOM 2023 C C . ILE A 1 260 ? 6.531 -3.908 15.938 1 91.75 260 ILE A C 1
ATOM 2025 O O . ILE A 1 260 ? 6.945 -2.898 16.516 1 91.75 260 ILE A O 1
ATOM 2029 N N . LEU A 1 261 ? 6.543 -4.043 14.641 1 89.69 261 LEU A N 1
ATOM 2030 C CA . LEU A 1 261 ? 7.102 -3.004 13.789 1 89.69 261 LEU A CA 1
ATOM 2031 C C . LEU A 1 261 ? 6.297 -1.714 13.906 1 89.69 261 LEU A C 1
ATOM 2033 O O . LEU A 1 261 ? 6.867 -0.621 13.938 1 89.69 261 LEU A O 1
ATOM 2037 N N . GLU A 1 262 ? 5.004 -1.875 13.938 1 84.31 262 GLU A N 1
ATOM 2038 C CA . GLU A 1 262 ? 4.148 -0.706 14.102 1 84.31 262 GLU A CA 1
ATOM 2039 C C . GLU A 1 262 ? 4.43 0.004 15.422 1 84.31 262 GLU A C 1
ATOM 2041 O O . GLU A 1 262 ? 4.512 1.233 15.469 1 84.31 262 GLU A O 1
ATOM 2046 N N . PHE A 1 263 ? 4.566 -0.765 16.438 1 85.44 263 PHE A N 1
ATOM 2047 C CA . PHE A 1 263 ? 4.863 -0.214 17.766 1 85.44 263 PHE A CA 1
ATOM 2048 C C . PHE A 1 263 ? 6.191 0.528 17.75 1 85.44 263 PHE A C 1
ATOM 2050 O O . PHE A 1 263 ? 6.293 1.641 18.266 1 85.44 263 PHE A O 1
ATOM 2057 N N . ILE A 1 264 ? 7.105 0 17.125 1 88.44 264 ILE A N 1
ATOM 2058 C CA . ILE A 1 264 ? 8.43 0.6 17.047 1 88.44 264 ILE A CA 1
ATOM 2059 C C . ILE A 1 264 ? 8.367 1.887 16.219 1 88.44 264 ILE A C 1
ATOM 2061 O O . ILE A 1 264 ? 8.938 2.908 16.609 1 88.44 264 ILE A O 1
ATOM 2065 N N . SER A 1 265 ? 7.676 1.796 15.086 1 85.81 265 SER A N 1
ATOM 2066 C CA . SER A 1 265 ? 7.566 2.957 14.211 1 85.81 265 SER A CA 1
ATOM 2067 C C . SER A 1 265 ? 6.891 4.125 14.922 1 85.81 265 SER A C 1
ATOM 2069 O O . SER A 1 265 ? 7.332 5.27 14.797 1 85.81 265 SER A O 1
ATOM 2071 N N . ILE A 1 266 ? 5.934 3.867 15.758 1 82.5 266 ILE A N 1
ATOM 2072 C CA . ILE A 1 266 ? 5.207 4.898 16.484 1 82.5 266 ILE A CA 1
ATOM 2073 C C . ILE A 1 266 ? 6.094 5.48 17.578 1 82.5 266 ILE A C 1
ATOM 2075 O O . ILE A 1 266 ? 6.137 6.699 17.781 1 82.5 266 ILE A O 1
ATOM 2079 N N . ARG A 1 267 ? 6.73 4.688 18.266 1 85.5 267 ARG A N 1
ATOM 2080 C CA . ARG A 1 267 ? 7.602 5.129 19.359 1 85.5 267 ARG A CA 1
ATOM 2081 C C . ARG A 1 267 ? 8.727 6.016 18.828 1 85.5 267 ARG A C 1
ATOM 2083 O O . ARG A 1 267 ? 9.062 7.031 19.438 1 85.5 267 ARG A O 1
ATOM 2090 N N . ILE A 1 268 ? 9.289 5.645 17.734 1 85.81 268 ILE A N 1
ATOM 2091 C CA . ILE A 1 268 ? 10.375 6.41 17.125 1 85.81 268 ILE A CA 1
ATOM 2092 C C . ILE A 1 268 ? 9.852 7.762 16.656 1 85.81 268 ILE A C 1
ATOM 2094 O O . ILE A 1 268 ? 10.477 8.797 16.875 1 85.81 268 ILE A O 1
ATOM 2098 N N . LYS A 1 269 ? 8.742 7.699 16.016 1 83.75 269 LYS A N 1
ATOM 2099 C CA . LYS A 1 269 ? 8.141 8.938 15.531 1 83.75 269 LYS A CA 1
ATOM 2100 C C . LYS A 1 269 ? 7.844 9.898 16.672 1 83.75 269 LYS A C 1
ATOM 2102 O O . LYS A 1 269 ? 8.156 11.086 16.594 1 83.75 269 LYS A O 1
ATOM 2107 N N . ASN A 1 270 ? 7.332 9.422 17.797 1 84.31 270 ASN A N 1
ATOM 2108 C CA . ASN A 1 270 ? 6.977 10.25 18.953 1 84.31 270 ASN A CA 1
ATOM 2109 C C . ASN A 1 270 ? 8.219 10.758 19.688 1 84.31 270 ASN A C 1
ATOM 2111 O O . ASN A 1 270 ? 8.234 11.898 20.156 1 84.31 270 ASN A O 1
ATOM 2115 N N . LYS A 1 271 ? 9.094 9.945 19.734 1 81.62 271 LYS A N 1
ATOM 2116 C CA . LYS A 1 271 ? 10.305 10.32 20.453 1 81.62 271 LYS A CA 1
ATOM 2117 C C . LYS A 1 271 ? 11.141 11.32 19.672 1 81.62 271 LYS A C 1
ATOM 2119 O O . LYS A 1 271 ? 11.695 12.266 20.25 1 81.62 271 LYS A O 1
ATOM 2124 N N . LEU A 1 272 ? 11.172 11.086 18.422 1 77.38 272 LEU A N 1
ATOM 2125 C CA . LEU A 1 272 ? 12.078 11.898 17.625 1 77.38 272 LEU A CA 1
ATOM 2126 C C . LEU A 1 272 ? 11.375 13.148 17.109 1 77.38 272 LEU A C 1
ATOM 2128 O O . LEU A 1 272 ? 11.992 14.211 17 1 77.38 272 LEU A O 1
ATOM 2132 N N . ILE A 1 273 ? 10.133 13.023 16.719 1 68.31 273 ILE A N 1
ATOM 2133 C CA . ILE A 1 273 ? 9.438 14.172 16.141 1 68.31 273 ILE A CA 1
ATOM 2134 C C . ILE A 1 273 ? 8.633 14.891 17.219 1 68.31 273 ILE A C 1
ATOM 2136 O O . ILE A 1 273 ? 8.562 16.125 17.234 1 68.31 273 ILE A O 1
ATOM 2140 N N . GLY A 1 274 ? 7.82 14.258 18.031 1 59.66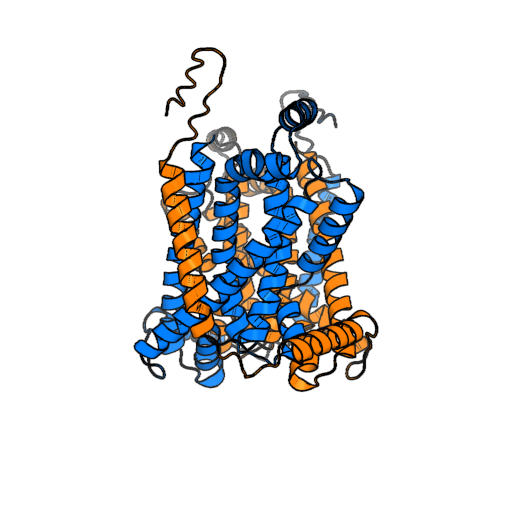 274 GLY A N 1
ATOM 2141 C CA . GLY A 1 274 ? 7.066 14.883 19.109 1 59.66 274 GLY A CA 1
ATOM 2142 C C . GLY A 1 274 ? 7.938 15.672 20.062 1 59.66 274 GLY A C 1
ATOM 2143 O O . GLY A 1 274 ? 7.469 16.625 20.688 1 59.66 274 GLY A O 1
ATOM 2144 N N . SER A 1 275 ? 9.094 15.258 20.25 1 48.88 275 SER A N 1
ATOM 2145 C CA . SER A 1 275 ? 9.906 16.047 21.156 1 48.88 275 SER A CA 1
ATOM 2146 C C . SER A 1 275 ? 10.258 17.406 20.562 1 48.88 275 SER A C 1
ATOM 2148 O O . SER A 1 275 ? 10.703 18.312 21.281 1 48.88 275 SER A O 1
ATOM 2150 N N . LYS A 1 276 ? 10.094 17.594 19.297 1 46.72 276 LYS A N 1
ATOM 2151 C CA . LYS A 1 276 ? 10.531 18.875 18.766 1 46.72 276 LYS A CA 1
ATOM 2152 C C . LYS A 1 276 ? 9.383 19.891 18.766 1 46.72 276 LYS A C 1
ATOM 2154 O O . LYS A 1 276 ? 9.594 21.062 18.5 1 46.72 276 LYS A O 1
ATOM 2159 N N . SER A 1 277 ? 8.078 19.453 18.766 1 37.53 277 SER A N 1
ATOM 2160 C CA . SER A 1 277 ? 7.09 20.516 18.938 1 37.53 277 SER A CA 1
ATOM 2161 C C . SER A 1 277 ? 6.934 20.906 20.406 1 37.53 277 SER A C 1
ATOM 2163 O O . SER A 1 277 ? 7.051 20.047 21.281 1 37.53 277 SER A O 1
ATOM 2165 N N . MET B 1 1 ? 10.469 20.312 28.938 1 24.83 1 MET B N 1
ATOM 2166 C CA . MET B 1 1 ? 11.875 20.016 28.672 1 24.83 1 MET B CA 1
ATOM 2167 C C . MET B 1 1 ? 12.609 21.25 28.172 1 24.83 1 MET B C 1
ATOM 2169 O O . MET B 1 1 ? 12.234 21.828 27.156 1 24.83 1 MET B O 1
ATOM 2173 N N . GLN B 1 2 ? 13.211 21.984 29.016 1 26.55 2 GLN B N 1
ATOM 2174 C CA . GLN B 1 2 ? 13.781 23.328 28.938 1 26.55 2 GLN B CA 1
ATOM 2175 C C . GLN B 1 2 ? 15.016 23.359 28.031 1 26.55 2 GLN B C 1
ATOM 2177 O O . GLN B 1 2 ? 16 22.672 28.312 1 26.55 2 GLN B O 1
ATOM 2182 N N . SER B 1 3 ? 14.781 23.219 26.734 1 33.06 3 SER B N 1
ATOM 2183 C CA . SER B 1 3 ? 15.922 23.531 25.875 1 33.06 3 SER B CA 1
ATOM 2184 C C . SER B 1 3 ? 16.656 24.781 26.359 1 33.06 3 SER B C 1
ATOM 2186 O O . SER B 1 3 ? 16.062 25.859 26.438 1 33.06 3 SER B O 1
ATOM 2188 N N . ASN B 1 4 ? 17.453 24.594 27.375 1 33.84 4 ASN B N 1
ATOM 2189 C CA . ASN B 1 4 ? 18.25 25.703 27.922 1 33.84 4 ASN B CA 1
ATOM 2190 C C . ASN B 1 4 ? 19.188 26.266 26.875 1 33.84 4 ASN B C 1
ATOM 2192 O O . ASN B 1 4 ? 20.094 25.562 26.391 1 33.84 4 ASN B O 1
ATOM 2196 N N . ILE B 1 5 ? 18.719 27.062 26.016 1 35.69 5 ILE B N 1
ATOM 2197 C CA . ILE B 1 5 ? 19.484 27.906 25.125 1 35.69 5 ILE B CA 1
ATOM 2198 C C . ILE B 1 5 ? 20.359 28.859 25.938 1 35.69 5 ILE B C 1
ATOM 2200 O O . ILE B 1 5 ? 19.844 29.703 26.688 1 35.69 5 ILE B O 1
ATOM 2204 N N . LYS B 1 6 ? 21.484 28.438 26.5 1 39.81 6 LYS B N 1
ATOM 2205 C CA . LYS B 1 6 ? 22.344 29.406 27.156 1 39.81 6 LYS B CA 1
ATOM 2206 C C . LYS B 1 6 ? 23.234 30.125 26.156 1 39.81 6 LYS B C 1
ATOM 2208 O O . LYS B 1 6 ? 23.859 29.484 25.312 1 39.81 6 LYS B O 1
ATOM 2213 N N . VAL B 1 7 ? 23 31.328 25.766 1 39.69 7 VAL B N 1
ATOM 2214 C CA . VAL B 1 7 ? 23.75 32.312 25 1 39.69 7 VAL B CA 1
ATOM 2215 C C . VAL B 1 7 ? 25.031 32.688 25.734 1 39.69 7 VAL B C 1
ATOM 2217 O O . VAL B 1 7 ? 24.984 33.156 26.875 1 39.69 7 VAL B O 1
ATOM 2220 N N . ARG B 1 8 ? 26.109 31.891 26 1 43.25 8 ARG B N 1
ATOM 2221 C CA . ARG B 1 8 ? 27.281 32.5 26.625 1 43.25 8 ARG B CA 1
ATOM 2222 C C . ARG B 1 8 ? 28.344 32.812 25.594 1 43.25 8 ARG B C 1
ATOM 2224 O O . ARG B 1 8 ? 28.781 31.938 24.844 1 43.25 8 ARG B O 1
ATOM 2231 N N . ASN B 1 9 ? 29 34.094 25.578 1 44.34 9 ASN B N 1
ATOM 2232 C CA . ASN B 1 9 ? 30.047 34.844 24.906 1 44.34 9 ASN B CA 1
ATOM 2233 C C . ASN B 1 9 ? 29.938 34.719 23.391 1 44.34 9 ASN B C 1
ATOM 2235 O O . ASN B 1 9 ? 30.953 34.562 22.703 1 44.34 9 ASN B O 1
ATOM 2239 N N . GLY B 1 10 ? 28.734 34.844 22.766 1 40.97 10 GLY B N 1
ATOM 2240 C CA . GLY B 1 10 ? 28.312 35.094 21.375 1 40.97 10 GLY B CA 1
ATOM 2241 C C . GLY B 1 10 ? 28.078 33.781 20.609 1 40.97 10 GLY B C 1
ATOM 2242 O O . GLY B 1 10 ? 27.734 33.812 19.438 1 40.97 10 GLY B O 1
ATOM 2243 N N . LYS B 1 11 ? 28.844 32.75 20.906 1 36.91 11 LYS B N 1
ATOM 2244 C CA . LYS B 1 11 ? 28.734 31.516 20.156 1 36.91 11 LYS B CA 1
ATOM 2245 C C . LYS B 1 11 ? 27.578 30.672 20.656 1 36.91 11 LYS B C 1
ATOM 2247 O O . LYS B 1 11 ? 27.438 30.453 21.875 1 36.91 11 LYS B O 1
ATOM 2252 N N . ILE B 1 12 ? 26.438 30.719 19.969 1 37.06 12 ILE B N 1
ATOM 2253 C CA . ILE B 1 12 ? 25.312 29.844 20.266 1 37.06 12 ILE B CA 1
ATOM 2254 C C . ILE B 1 12 ? 25.75 28.391 20.203 1 37.06 12 ILE B C 1
ATOM 2256 O O . ILE B 1 12 ? 26.172 27.906 19.141 1 37.06 12 ILE B O 1
ATOM 2260 N N . GLN B 1 13 ? 26.391 27.828 21.25 1 36.38 13 GLN B N 1
ATOM 2261 C CA . GLN B 1 13 ? 26.609 26.391 21.281 1 36.38 13 GLN B CA 1
ATOM 2262 C C . GLN B 1 13 ? 25.297 25.625 21.312 1 36.38 13 GLN B C 1
ATOM 2264 O O . GLN B 1 13 ? 24.516 25.75 22.266 1 36.38 13 GLN B O 1
ATOM 2269 N N . ILE B 1 14 ? 24.641 25.531 20.25 1 36.12 14 ILE B N 1
ATOM 2270 C CA . ILE B 1 14 ? 23.469 24.656 20.203 1 36.12 14 ILE B CA 1
ATOM 2271 C C . ILE B 1 14 ? 23.844 23.25 20.672 1 36.12 14 ILE B C 1
ATOM 2273 O O . ILE B 1 14 ? 24.656 22.594 20.031 1 36.12 14 ILE B O 1
ATOM 2277 N N . LYS B 1 15 ? 23.938 23.047 21.938 1 34.62 15 LYS B N 1
ATOM 2278 C CA . LYS B 1 15 ? 24.062 21.688 22.484 1 34.62 15 LYS B CA 1
ATOM 2279 C C . LYS B 1 15 ? 22.891 20.828 22.031 1 34.62 15 LYS B C 1
ATOM 2281 O O . LYS B 1 15 ? 21.766 20.984 22.516 1 34.62 15 LYS B O 1
ATOM 2286 N N . THR B 1 16 ? 22.734 20.547 20.844 1 38.97 16 THR B N 1
ATOM 2287 C CA . THR B 1 16 ? 21.703 19.609 20.406 1 38.97 16 THR B CA 1
ATOM 2288 C C . THR B 1 16 ? 21.766 18.312 21.203 1 38.97 16 THR B C 1
ATOM 2290 O O . THR B 1 16 ? 22.844 17.75 21.406 1 38.97 16 THR B O 1
ATOM 2293 N N . PHE B 1 17 ? 20.984 17.969 22.172 1 37.69 17 PHE B N 1
ATOM 2294 C CA . PHE B 1 17 ? 20.766 16.906 23.141 1 37.69 17 PHE B CA 1
ATOM 2295 C C . PHE B 1 17 ? 21.125 15.547 22.562 1 37.69 17 PHE B C 1
ATOM 2297 O O . PHE B 1 17 ? 20.75 15.234 21.422 1 37.69 17 PHE B O 1
ATOM 2304 N N . ASN B 1 18 ? 22.109 14.594 23.062 1 42.25 18 ASN B N 1
ATOM 2305 C CA . ASN B 1 18 ? 22.875 13.352 23.109 1 42.25 18 ASN B CA 1
ATOM 2306 C C . ASN B 1 18 ? 21.984 12.125 22.953 1 42.25 18 ASN B C 1
ATOM 2308 O O . ASN B 1 18 ? 22.406 11.109 22.406 1 42.25 18 ASN B O 1
ATOM 2312 N N . ARG B 1 19 ? 20.922 12.156 23.75 1 44.84 19 ARG B N 1
ATOM 2313 C CA . ARG B 1 19 ? 20.172 10.898 23.828 1 44.84 19 ARG B CA 1
ATOM 2314 C C . ARG B 1 19 ? 19.641 10.508 22.453 1 44.84 19 ARG B C 1
ATOM 2316 O O . ARG B 1 19 ? 19.578 9.32 22.125 1 44.84 19 ARG B O 1
ATOM 2323 N N . SER B 1 20 ? 19.188 11.477 21.766 1 51.22 20 SER B N 1
ATOM 2324 C CA . SER B 1 20 ? 18.719 11.312 20.391 1 51.22 20 SER B CA 1
ATOM 2325 C C . SER B 1 20 ? 19.828 10.75 19.5 1 51.22 20 SER B C 1
ATOM 2327 O O . SER B 1 20 ? 19.562 9.938 18.609 1 51.22 20 SER B O 1
ATOM 2329 N N . ASN B 1 21 ? 21.031 10.977 20.016 1 54.28 21 ASN B N 1
ATOM 2330 C CA . ASN B 1 21 ? 22.172 10.461 19.25 1 54.28 21 ASN B CA 1
ATOM 2331 C C . ASN B 1 21 ? 22.344 8.961 19.453 1 54.28 21 ASN B C 1
ATOM 2333 O O . ASN B 1 21 ? 22.703 8.242 18.516 1 54.28 21 ASN B O 1
ATOM 2337 N N . PHE B 1 22 ? 21.969 8.555 20.734 1 53.5 22 PHE B N 1
ATOM 2338 C CA . PHE B 1 22 ? 22.125 7.133 21 1 53.5 22 PHE B CA 1
ATOM 2339 C C . PHE B 1 22 ? 21.109 6.32 20.203 1 53.5 22 PHE B C 1
ATOM 2341 O O . PHE B 1 22 ? 21.453 5.281 19.625 1 53.5 22 PHE B O 1
ATOM 2348 N N . VAL B 1 23 ? 19.969 6.797 20.359 1 52.75 23 VAL B N 1
ATOM 2349 C CA . VAL B 1 23 ? 18.922 6.121 19.594 1 52.75 23 VAL B CA 1
ATOM 2350 C C . VAL B 1 23 ? 19.281 6.141 18.109 1 52.75 23 VAL B C 1
ATOM 2352 O O . VAL B 1 23 ? 19.156 5.125 17.422 1 52.75 23 VAL B O 1
ATOM 2355 N N . LEU B 1 24 ? 19.75 7.195 17.766 1 56.25 24 LEU B N 1
ATOM 2356 C CA . LEU B 1 24 ? 20.172 7.312 16.375 1 56.25 24 LEU B CA 1
ATOM 2357 C C . LEU B 1 24 ? 21.312 6.336 16.078 1 56.25 24 LEU B C 1
ATOM 2359 O O . LEU B 1 24 ? 21.297 5.652 15.047 1 56.25 24 LEU B O 1
ATOM 2363 N N . HIS B 1 25 ? 22.25 6.281 16.938 1 57.88 25 HIS B N 1
ATOM 2364 C CA . HIS B 1 25 ? 23.375 5.383 16.719 1 57.88 25 HIS B CA 1
ATOM 2365 C C . HIS B 1 25 ? 22.938 3.926 16.766 1 57.88 25 HIS B C 1
ATOM 2367 O O . HIS B 1 25 ? 23.422 3.102 15.984 1 57.88 25 HIS B O 1
ATOM 2373 N N . SER B 1 26 ? 22.031 3.709 17.609 1 55.59 26 SER B N 1
ATOM 2374 C CA . SER B 1 26 ? 21.547 2.336 17.703 1 55.59 26 SER B CA 1
ATOM 2375 C C . SER B 1 26 ? 20.766 1.933 16.469 1 55.59 26 SER B C 1
ATOM 2377 O O . SER B 1 26 ? 20.922 0.822 15.953 1 55.59 26 SER B O 1
ATOM 2379 N N . ILE B 1 27 ? 20.016 2.744 16.109 1 56.09 27 ILE B N 1
ATOM 2380 C CA . ILE B 1 27 ? 19.25 2.486 14.898 1 56.09 27 ILE B CA 1
ATOM 2381 C C . ILE B 1 27 ? 20.203 2.361 13.711 1 56.09 27 ILE B C 1
ATOM 2383 O O . ILE B 1 27 ? 20.062 1.437 12.898 1 56.09 27 ILE B O 1
ATOM 2387 N N . LEU B 1 28 ? 21.141 3.232 13.711 1 58.03 28 LEU B N 1
ATOM 2388 C CA . LEU B 1 28 ? 22.125 3.162 12.641 1 58.03 28 LEU B CA 1
ATOM 2389 C C . LEU B 1 28 ? 22.938 1.87 12.727 1 58.03 28 LEU B C 1
ATOM 2391 O O . LEU B 1 28 ? 23.203 1.232 11.711 1 58.03 28 LEU B O 1
ATOM 2395 N N . SER B 1 29 ? 23.219 1.533 13.922 1 56.34 29 SER B N 1
ATOM 2396 C CA . SER B 1 29 ? 23.953 0.288 14.125 1 56.34 29 SER B CA 1
ATOM 2397 C C . SER B 1 29 ? 23.109 -0.919 13.719 1 56.34 29 SER B C 1
ATOM 2399 O O . SER B 1 29 ? 23.625 -1.855 13.102 1 56.34 29 SER B O 1
ATOM 2401 N N . PHE B 1 30 ? 21.875 -0.914 14.094 1 58.19 30 PHE B N 1
ATOM 2402 C CA . PHE B 1 30 ? 20.969 -1.996 13.719 1 58.19 30 PHE B CA 1
ATOM 2403 C C . PHE B 1 30 ? 20.844 -2.094 12.203 1 58.19 30 PHE B C 1
ATOM 2405 O O . PHE B 1 30 ? 20.922 -3.186 11.641 1 58.19 30 PHE B O 1
ATOM 2412 N N . LEU B 1 31 ? 20.75 -0.975 11.672 1 58.88 31 LEU B N 1
ATOM 2413 C CA . LEU B 1 31 ? 20.672 -0.94 10.211 1 58.88 31 LEU B CA 1
ATOM 2414 C C . LEU B 1 31 ? 21.969 -1.451 9.586 1 58.88 31 LEU B C 1
ATOM 2416 O O . LEU B 1 31 ? 21.922 -2.201 8.609 1 58.88 31 LEU B O 1
ATOM 2420 N N . VAL B 1 32 ? 23.047 -1.057 10.211 1 56.59 32 VAL B N 1
ATOM 2421 C CA . VAL B 1 32 ? 24.344 -1.511 9.727 1 56.59 32 VAL B CA 1
ATOM 2422 C C . VAL B 1 32 ? 24.484 -3.018 9.938 1 56.59 32 VAL B C 1
ATOM 2424 O O . VAL B 1 32 ? 24.906 -3.742 9.031 1 56.59 32 VAL B O 1
ATOM 2427 N N . LEU B 1 33 ? 24.109 -3.445 11.102 1 57.06 33 LEU B N 1
ATOM 2428 C CA . LEU B 1 33 ? 24.219 -4.871 11.391 1 57.06 33 LEU B CA 1
ATOM 2429 C C . LEU B 1 33 ? 23.328 -5.684 10.469 1 57.06 33 LEU B C 1
ATOM 2431 O O . LEU B 1 33 ? 23.75 -6.715 9.938 1 57.06 33 LEU B O 1
ATOM 2435 N N . PHE B 1 34 ? 22.188 -5.273 10.328 1 58.88 34 PHE B N 1
ATOM 2436 C CA . PHE B 1 34 ? 21.25 -6.008 9.484 1 58.88 34 PHE B CA 1
ATOM 2437 C C . PHE B 1 34 ? 21.672 -5.93 8.023 1 58.88 34 PHE B C 1
ATOM 2439 O O . PHE B 1 34 ? 21.438 -6.867 7.254 1 58.88 34 PHE B O 1
ATOM 2446 N N . THR B 1 35 ? 22.344 -4.828 7.699 1 58.09 35 THR B N 1
ATOM 2447 C CA . THR B 1 35 ? 22.906 -4.703 6.359 1 58.09 35 THR B CA 1
ATOM 2448 C C . THR B 1 35 ? 23.953 -5.777 6.109 1 58.09 35 THR B C 1
ATOM 2450 O O . THR B 1 35 ? 24.031 -6.328 5.008 1 58.09 35 THR B O 1
ATOM 2453 N N . ILE B 1 36 ? 24.625 -6.074 7.082 1 56.03 36 ILE B N 1
ATOM 2454 C CA . ILE B 1 36 ? 25.672 -7.078 6.969 1 56.03 36 ILE B CA 1
ATOM 2455 C C . ILE B 1 36 ? 25.047 -8.477 6.934 1 56.03 36 ILE B C 1
ATOM 2457 O O . ILE B 1 36 ? 25.516 -9.344 6.184 1 56.03 36 ILE B O 1
ATOM 2461 N N . VAL B 1 37 ? 23.984 -8.68 7.605 1 57.53 37 VAL B N 1
ATOM 2462 C CA . VAL B 1 37 ? 23.453 -10.023 7.816 1 57.53 37 VAL B CA 1
ATOM 2463 C C . VAL B 1 37 ? 22.453 -10.367 6.719 1 57.53 37 VAL B C 1
ATOM 2465 O O . VAL B 1 37 ? 22.375 -11.508 6.266 1 57.53 37 VAL B O 1
ATOM 2468 N N . ALA B 1 38 ? 21.781 -9.422 6.246 1 58.97 38 ALA B N 1
ATOM 2469 C CA . ALA B 1 38 ? 20.625 -9.648 5.371 1 58.97 38 ALA B CA 1
ATOM 2470 C C . ALA B 1 38 ? 21.062 -10.305 4.062 1 58.97 38 ALA B C 1
ATOM 2472 O O . ALA B 1 38 ? 20.422 -11.25 3.594 1 58.97 38 ALA B O 1
ATOM 2473 N N . PRO B 1 39 ? 22.219 -9.75 3.486 1 58.19 39 PRO B N 1
ATOM 2474 C CA . PRO B 1 39 ? 22.609 -10.383 2.227 1 58.19 39 PRO B CA 1
ATOM 2475 C C . PRO B 1 39 ? 22.938 -11.867 2.389 1 58.19 39 PRO B C 1
ATOM 2477 O O . PRO B 1 39 ? 22.844 -12.633 1.422 1 58.19 39 PRO B O 1
ATOM 2480 N N . PHE B 1 40 ? 23.219 -12.219 3.559 1 56.41 40 PHE B N 1
ATOM 2481 C CA . PHE B 1 40 ? 23.609 -13.609 3.787 1 56.41 40 PHE B CA 1
ATOM 2482 C C . PHE B 1 40 ? 22.391 -14.523 3.715 1 56.41 40 PHE B C 1
ATOM 2484 O O . PHE B 1 40 ? 22.531 -15.734 3.537 1 56.41 40 PHE B O 1
ATOM 2491 N N . PHE B 1 41 ? 21.344 -14 3.818 1 52.34 41 PHE B N 1
ATOM 2492 C CA . PHE B 1 41 ? 20.141 -14.836 3.805 1 52.34 41 PHE B CA 1
ATOM 2493 C C . PHE B 1 41 ? 19.562 -14.922 2.402 1 52.34 41 PHE B C 1
ATOM 2495 O O . PHE B 1 41 ? 18.578 -15.633 2.176 1 52.34 41 PHE B O 1
ATOM 2502 N N . LEU B 1 42 ? 20.234 -14.18 1.543 1 57.47 42 LEU B N 1
ATOM 2503 C CA . LEU B 1 42 ? 19.703 -14.148 0.186 1 57.47 42 LEU B CA 1
ATOM 2504 C C . LEU B 1 42 ? 20.609 -14.898 -0.777 1 57.47 42 LEU B C 1
ATOM 2506 O O . LEU B 1 42 ? 21.828 -14.969 -0.561 1 57.47 42 LEU B O 1
ATOM 2510 N N . GLU B 1 43 ? 20.109 -15.805 -1.565 1 53.06 43 GLU B N 1
ATOM 2511 C CA . GLU B 1 43 ? 20.859 -16.5 -2.6 1 53.06 43 GLU B CA 1
ATOM 2512 C C . GLU B 1 43 ? 21.172 -15.578 -3.773 1 53.06 43 GLU B C 1
ATOM 2514 O O . GLU B 1 43 ? 20.266 -15.109 -4.461 1 53.06 43 GLU B O 1
ATOM 2519 N N . TYR B 1 44 ? 22.469 -14.992 -3.666 1 53.38 44 TYR B N 1
ATOM 2520 C CA . TYR B 1 44 ? 22.906 -14.188 -4.805 1 53.38 44 TYR B CA 1
ATOM 2521 C C . TYR B 1 44 ? 23.531 -15.07 -5.875 1 53.38 44 TYR B C 1
ATOM 2523 O O . TYR B 1 44 ? 24.406 -15.883 -5.582 1 53.38 44 TYR B O 1
ATOM 2531 N N . GLY B 1 45 ? 22.812 -15.711 -6.645 1 51.69 45 GLY B N 1
ATOM 2532 C CA . GLY B 1 45 ? 23.531 -16.453 -7.668 1 51.69 45 GLY B CA 1
ATOM 2533 C C . GLY B 1 45 ? 24.781 -15.742 -8.164 1 51.69 45 GLY B C 1
ATOM 2534 O O . GLY B 1 45 ? 24.984 -14.562 -7.875 1 51.69 45 GLY B O 1
ATOM 2535 N N . ALA B 1 46 ? 25.844 -16.531 -8.555 1 53.06 46 ALA B N 1
ATOM 2536 C CA . ALA B 1 46 ? 27.094 -16.078 -9.141 1 53.06 46 ALA B CA 1
ATOM 2537 C C . ALA B 1 46 ? 26.844 -15.039 -10.234 1 53.06 46 ALA B C 1
ATOM 2539 O O . ALA B 1 46 ? 26.672 -15.391 -11.406 1 53.06 46 ALA B O 1
ATOM 2540 N N . ILE B 1 47 ? 26.141 -14 -9.945 1 55.03 47 ILE B N 1
ATOM 2541 C CA . ILE B 1 47 ? 25.844 -13.062 -11.023 1 55.03 47 ILE B CA 1
ATOM 2542 C C . ILE B 1 47 ? 27.031 -12.141 -11.25 1 55.03 47 ILE B C 1
ATOM 2544 O O . ILE B 1 47 ? 27.562 -11.555 -10.305 1 55.03 47 ILE B O 1
ATOM 2548 N N . ASP B 1 48 ? 27.703 -12.352 -12.43 1 63.94 48 ASP B N 1
ATOM 2549 C CA . ASP B 1 48 ? 28.609 -11.312 -12.906 1 63.94 48 ASP B CA 1
ATOM 2550 C C . ASP B 1 48 ? 27.906 -9.953 -12.93 1 63.94 48 ASP B C 1
ATOM 2552 O O . ASP B 1 48 ? 27.094 -9.672 -13.812 1 63.94 48 ASP B O 1
ATOM 2556 N N . ILE B 1 49 ? 28.188 -9.133 -12.023 1 66.56 49 ILE B N 1
ATOM 2557 C CA . ILE B 1 49 ? 27.5 -7.879 -11.742 1 66.56 49 ILE B CA 1
ATOM 2558 C C . ILE B 1 49 ? 27.516 -6.996 -12.984 1 66.56 49 ILE B C 1
ATOM 2560 O O . ILE B 1 49 ? 26.5 -6.402 -13.344 1 66.56 49 ILE B O 1
ATOM 2564 N N . GLN B 1 50 ? 28.641 -6.898 -13.672 1 69.31 50 GLN B N 1
ATOM 2565 C CA . GLN B 1 50 ? 28.734 -6.047 -14.852 1 69.31 50 GLN B CA 1
ATOM 2566 C C . GLN B 1 50 ? 27.781 -6.516 -15.945 1 69.31 50 GLN B C 1
ATOM 2568 O O . GLN B 1 50 ? 27.031 -5.719 -16.5 1 69.31 50 GLN B O 1
ATOM 2573 N N . THR B 1 51 ? 27.859 -7.711 -16.203 1 74.19 51 THR B N 1
ATOM 2574 C CA . THR B 1 51 ? 26.984 -8.266 -17.234 1 74.19 51 THR B CA 1
ATOM 2575 C C . THR B 1 51 ? 25.516 -8.117 -16.828 1 74.19 51 THR B C 1
ATOM 2577 O O . THR B 1 51 ? 24.672 -7.801 -17.656 1 74.19 51 THR B O 1
ATOM 2580 N N . ALA B 1 52 ? 25.328 -8.258 -15.578 1 71.88 52 ALA B N 1
ATOM 2581 C CA . ALA B 1 52 ? 23.969 -8.156 -15.062 1 71.88 52 ALA B CA 1
ATOM 2582 C C . ALA B 1 52 ? 23.422 -6.742 -15.219 1 71.88 52 ALA B C 1
ATOM 2584 O O . ALA B 1 52 ? 22.25 -6.559 -15.562 1 71.88 52 ALA B O 1
ATOM 2585 N N . ILE B 1 53 ? 24.281 -5.812 -15.039 1 73.75 53 ILE B N 1
ATOM 2586 C CA . ILE B 1 53 ? 23.859 -4.418 -15.148 1 73.75 53 ILE B CA 1
ATOM 2587 C C . ILE B 1 53 ? 23.516 -4.098 -16.594 1 73.75 53 ILE B C 1
ATOM 2589 O O . ILE B 1 53 ? 22.484 -3.486 -16.875 1 73.75 53 ILE B O 1
ATOM 2593 N N . PHE B 1 54 ? 24.344 -4.484 -17.469 1 77.56 54 PHE B N 1
ATOM 2594 C CA . PHE B 1 54 ? 24.125 -4.188 -18.875 1 77.56 54 PHE B CA 1
ATOM 2595 C C . PHE B 1 54 ? 22.875 -4.887 -19.391 1 77.56 54 PHE B C 1
ATOM 2597 O O . PHE B 1 54 ? 22.109 -4.305 -20.156 1 77.56 54 PHE B O 1
ATOM 2604 N N . TYR B 1 55 ? 22.703 -6.066 -18.969 1 75.75 55 TYR B N 1
ATOM 2605 C CA . TYR B 1 55 ? 21.516 -6.809 -19.375 1 75.75 55 TYR B CA 1
ATOM 2606 C C . TYR B 1 55 ? 20.25 -6.148 -18.844 1 75.75 55 TYR B C 1
ATOM 2608 O O . TYR B 1 55 ? 19.234 -6.082 -19.531 1 75.75 55 TYR B O 1
ATOM 2616 N N . THR B 1 56 ? 20.438 -5.715 -17.672 1 76.19 56 THR B N 1
ATOM 2617 C CA . THR B 1 56 ? 19.281 -5.043 -17.062 1 76.19 56 THR B CA 1
ATOM 2618 C C . THR B 1 56 ? 18.953 -3.762 -17.828 1 76.19 56 THR B C 1
ATOM 2620 O O . THR B 1 56 ? 17.781 -3.486 -18.109 1 76.19 56 THR B O 1
ATOM 2623 N N . LEU B 1 57 ? 19.922 -3.061 -18.219 1 79.25 57 LEU B N 1
ATOM 2624 C CA . LEU B 1 57 ? 19.719 -1.818 -18.953 1 79.25 57 LEU B CA 1
ATOM 2625 C C . LEU B 1 57 ? 19.078 -2.092 -20.312 1 79.25 57 LEU B C 1
ATOM 2627 O O . LEU B 1 57 ? 18.203 -1.349 -20.75 1 79.25 57 LEU B O 1
ATOM 2631 N N . ASP B 1 58 ? 19.547 -3.059 -20.953 1 83.69 58 ASP B N 1
ATOM 2632 C CA . ASP B 1 58 ? 18.984 -3.438 -22.25 1 83.69 58 ASP B CA 1
ATOM 2633 C C . ASP B 1 58 ? 17.531 -3.863 -22.109 1 83.69 58 ASP B C 1
ATOM 2635 O O . ASP B 1 58 ? 16.688 -3.531 -22.953 1 83.69 58 ASP B O 1
ATOM 2639 N N . ASN B 1 59 ? 17.297 -4.559 -21.109 1 82.56 59 ASN B N 1
ATOM 2640 C CA . ASN B 1 59 ? 15.93 -5.004 -20.844 1 82.56 59 ASN B CA 1
ATOM 2641 C C . ASN B 1 59 ? 15 -3.822 -20.562 1 82.56 59 ASN B C 1
ATOM 2643 O O . ASN B 1 59 ? 13.859 -3.801 -21.031 1 82.56 59 ASN B O 1
ATOM 2647 N N . LEU B 1 60 ? 15.547 -2.926 -19.828 1 81.25 60 LEU B N 1
ATOM 2648 C CA . LEU B 1 60 ? 14.766 -1.732 -19.531 1 81.25 60 LEU B CA 1
ATOM 2649 C C . LEU B 1 60 ? 14.492 -0.931 -20.797 1 81.25 60 LEU B C 1
ATOM 2651 O O . LEU B 1 60 ? 13.398 -0.391 -20.984 1 81.25 60 LEU B O 1
ATOM 2655 N N . LYS B 1 61 ? 15.469 -0.876 -21.625 1 86.31 61 LYS B N 1
ATOM 2656 C CA . LYS B 1 61 ? 15.312 -0.194 -22.906 1 86.31 61 LYS B CA 1
ATOM 2657 C C . LYS B 1 61 ? 14.227 -0.858 -23.75 1 86.31 61 LYS B C 1
ATOM 2659 O O . LYS B 1 61 ? 13.367 -0.178 -24.312 1 86.31 61 LYS B O 1
ATOM 2664 N N . MET B 1 62 ? 14.281 -2.084 -23.812 1 88.31 62 MET B N 1
ATOM 2665 C CA . MET B 1 62 ? 13.297 -2.838 -24.578 1 88.31 62 MET B CA 1
ATOM 2666 C C . MET B 1 62 ? 11.891 -2.637 -24.016 1 88.31 62 MET B C 1
ATOM 2668 O O . MET B 1 62 ? 10.93 -2.479 -24.766 1 88.31 62 MET B O 1
ATOM 2672 N N . MET B 1 63 ? 11.828 -2.607 -22.781 1 86.31 63 MET B N 1
ATOM 2673 C CA . MET B 1 63 ? 10.547 -2.518 -22.094 1 86.31 63 MET B CA 1
ATOM 2674 C C . MET B 1 63 ? 9.93 -1.133 -22.266 1 86.31 63 MET B C 1
ATOM 2676 O O . MET B 1 63 ? 8.742 -1.011 -22.578 1 86.31 63 MET B O 1
ATOM 2680 N N . PHE B 1 64 ? 10.797 -0.139 -22.109 1 86.31 64 PHE B N 1
ATOM 2681 C CA . PHE B 1 64 ? 10.219 1.197 -22 1 86.31 64 PHE B CA 1
ATOM 2682 C C . PHE B 1 64 ? 10.32 1.934 -23.328 1 86.31 64 PHE B C 1
ATOM 2684 O O . PHE B 1 64 ? 9.523 2.832 -23.609 1 86.31 64 PHE B O 1
ATOM 2691 N N . LEU B 1 65 ? 11.234 1.535 -24.172 1 91.38 65 LEU B N 1
ATOM 2692 C CA . LEU B 1 65 ? 11.414 2.279 -25.406 1 91.38 65 LEU B CA 1
ATOM 2693 C C . LEU B 1 65 ? 10.844 1.509 -26.594 1 91.38 65 LEU B C 1
ATOM 2695 O O . LEU B 1 65 ? 10.625 2.078 -27.672 1 91.38 65 LEU B O 1
ATOM 2699 N N . GLN B 1 66 ? 10.617 0.187 -26.375 1 93.5 66 GLN B N 1
ATOM 2700 C CA . GLN B 1 66 ? 10.062 -0.621 -27.453 1 93.5 66 GLN B CA 1
ATOM 2701 C C . GLN B 1 66 ? 8.844 -1.411 -26.984 1 93.5 66 GLN B C 1
ATOM 2703 O O . GLN B 1 66 ? 8.766 -2.625 -27.188 1 93.5 66 GLN B O 1
ATOM 2708 N N . PRO B 1 67 ? 7.945 -0.706 -26.375 1 92.38 67 PRO B N 1
ATOM 2709 C CA . PRO B 1 67 ? 6.738 -1.402 -25.922 1 92.38 67 PRO B CA 1
ATOM 2710 C C . PRO B 1 67 ? 5.855 -1.865 -27.078 1 92.38 67 PRO B C 1
ATOM 2712 O O . PRO B 1 67 ? 5.758 -1.177 -28.109 1 92.38 67 PRO B O 1
ATOM 2715 N N . ALA B 1 68 ? 5.258 -3.061 -26.953 1 92.94 68 ALA B N 1
ATOM 2716 C CA . ALA B 1 68 ? 4.367 -3.596 -27.969 1 92.94 68 ALA B CA 1
ATOM 2717 C C . ALA B 1 68 ? 3.482 -4.703 -27.406 1 92.94 68 ALA B C 1
ATOM 2719 O O . ALA B 1 68 ? 3.838 -5.34 -26.406 1 92.94 68 ALA B O 1
ATOM 2720 N N . LEU B 1 69 ? 2.357 -4.789 -28.047 1 91.19 69 LEU B N 1
ATOM 2721 C CA . LEU B 1 69 ? 1.517 -5.938 -27.734 1 91.19 69 LEU B CA 1
ATOM 2722 C C . LEU B 1 69 ? 1.814 -7.098 -28.688 1 91.19 69 LEU B C 1
ATOM 2724 O O . LEU B 1 69 ? 1.909 -6.906 -29.891 1 91.19 69 LEU B O 1
ATOM 2728 N N . SER B 1 70 ? 2.078 -8.234 -28.125 1 90.19 70 SER B N 1
ATOM 2729 C CA . SER B 1 70 ? 2.396 -9.398 -28.938 1 90.19 70 SER B CA 1
ATOM 2730 C C . SER B 1 70 ? 1.421 -10.539 -28.672 1 90.19 70 SER B C 1
ATOM 2732 O O . SER B 1 70 ? 0.834 -11.094 -29.609 1 90.19 70 SER B O 1
ATOM 2734 N N . GLN B 1 71 ? 1.218 -10.898 -27.469 1 88.38 71 GLN B N 1
ATOM 2735 C CA . GLN B 1 71 ? 0.379 -12.031 -27.094 1 88.38 71 GLN B CA 1
ATOM 2736 C C . GLN B 1 71 ? -1.068 -11.594 -26.875 1 88.38 71 GLN B C 1
ATOM 2738 O O . GLN B 1 71 ? -1.984 -12.422 -26.953 1 88.38 71 GLN B O 1
ATOM 2743 N N . VAL B 1 72 ? -1.212 -10.391 -26.531 1 87.94 72 VAL B N 1
ATOM 2744 C CA . VAL B 1 72 ? -2.535 -9.883 -26.188 1 87.94 72 VAL B CA 1
ATOM 2745 C C . VAL B 1 72 ? -2.932 -8.781 -27.172 1 87.94 72 VAL B C 1
ATOM 2747 O O . VAL B 1 72 ? -2.109 -7.938 -27.531 1 87.94 72 VAL B O 1
ATOM 2750 N N . THR B 1 73 ? -4.152 -8.875 -27.578 1 91.19 73 THR B N 1
ATOM 2751 C CA . THR B 1 73 ? -4.676 -7.824 -28.453 1 91.19 73 THR B CA 1
ATOM 2752 C C . THR B 1 73 ? -4.996 -6.57 -27.641 1 91.19 73 THR B C 1
ATOM 2754 O O . THR B 1 73 ? -5.066 -6.617 -26.406 1 91.19 73 THR B O 1
ATOM 2757 N N . ILE B 1 74 ? -5.211 -5.535 -28.312 1 92.12 74 ILE B N 1
ATOM 2758 C CA . ILE B 1 74 ? -5.555 -4.27 -27.672 1 92.12 74 ILE B CA 1
ATOM 2759 C C . ILE B 1 74 ? -6.891 -4.406 -26.938 1 92.12 74 ILE B C 1
ATOM 2761 O O . ILE B 1 74 ? -7.055 -3.902 -25.828 1 92.12 74 ILE B O 1
ATOM 2765 N N . SER B 1 75 ? -7.773 -5.07 -27.594 1 92.94 75 SER B N 1
ATOM 2766 C CA . SER B 1 75 ? -9.086 -5.273 -26.984 1 92.94 75 SER B CA 1
ATOM 2767 C C . SER B 1 75 ? -8.984 -6.098 -25.703 1 92.94 75 SER B C 1
ATOM 2769 O O . SER B 1 75 ? -9.656 -5.801 -24.719 1 92.94 75 SER B O 1
ATOM 2771 N N . ALA B 1 76 ? -8.164 -7.07 -25.75 1 92.12 76 ALA B N 1
ATOM 2772 C CA . ALA B 1 76 ? -7.957 -7.906 -24.578 1 92.12 76 ALA B CA 1
ATOM 2773 C C . ALA B 1 76 ? -7.277 -7.121 -23.453 1 92.12 76 ALA B C 1
ATOM 2775 O O . ALA B 1 76 ? -7.621 -7.273 -22.281 1 92.12 76 ALA B O 1
ATOM 2776 N N . ALA B 1 77 ? -6.359 -6.316 -23.875 1 92.25 77 ALA B N 1
ATOM 2777 C CA . ALA B 1 77 ? -5.668 -5.488 -22.891 1 92.25 77 ALA B CA 1
ATOM 2778 C C . ALA B 1 77 ? -6.637 -4.527 -22.203 1 92.25 77 ALA B C 1
ATOM 2780 O O . ALA B 1 77 ? -6.602 -4.375 -20.969 1 92.25 77 ALA B O 1
ATOM 2781 N N . LEU B 1 78 ? -7.48 -3.977 -22.938 1 92.81 78 LEU B N 1
ATOM 2782 C CA . LEU B 1 78 ? -8.469 -3.051 -22.391 1 92.81 78 LEU B CA 1
ATOM 2783 C C . LEU B 1 78 ? -9.445 -3.775 -21.469 1 92.81 78 LEU B C 1
ATOM 2785 O O . LEU B 1 78 ? -9.859 -3.225 -20.453 1 92.81 78 LEU B O 1
ATOM 2789 N N . TYR B 1 79 ? -9.742 -4.938 -21.859 1 93.25 79 TYR B N 1
ATOM 2790 C CA . TYR B 1 79 ? -10.617 -5.75 -21.016 1 93.25 79 TYR B CA 1
ATOM 2791 C C . TYR B 1 79 ? -9.961 -6.039 -19.672 1 93.25 79 TYR B C 1
ATOM 2793 O O . TYR B 1 79 ? -10.609 -5.977 -18.625 1 93.25 79 TYR B O 1
ATOM 2801 N N . GLN B 1 80 ? -8.703 -6.355 -19.672 1 94.19 80 GLN B N 1
ATOM 2802 C CA . GLN B 1 80 ? -7.98 -6.648 -18.438 1 94.19 80 GLN B CA 1
ATOM 2803 C C . GLN B 1 80 ? -7.867 -5.406 -17.562 1 94.19 80 GLN B C 1
ATOM 2805 O O . GLN B 1 80 ? -7.887 -5.504 -16.328 1 94.19 80 GLN B O 1
ATOM 2810 N N . ILE B 1 81 ? -7.777 -4.277 -18.219 1 94.56 81 ILE B N 1
ATOM 2811 C CA . ILE B 1 81 ? -7.793 -3.02 -17.469 1 94.56 81 ILE B CA 1
ATOM 2812 C C . ILE B 1 81 ? -9.133 -2.854 -16.766 1 94.56 81 ILE B C 1
ATOM 2814 O O . ILE B 1 81 ? -9.18 -2.49 -15.586 1 94.56 81 ILE B O 1
ATOM 2818 N N . LEU B 1 82 ? -10.141 -3.166 -17.438 1 93.94 82 LEU B N 1
ATOM 2819 C CA . LEU B 1 82 ? -11.484 -3.041 -16.875 1 93.94 82 LEU B CA 1
ATOM 2820 C C . LEU B 1 82 ? -11.672 -4 -15.711 1 93.94 82 LEU B C 1
ATOM 2822 O O . LEU B 1 82 ? -12.352 -3.666 -14.734 1 93.94 82 LEU B O 1
ATOM 2826 N N . ILE B 1 83 ? -11.141 -5.105 -15.836 1 94.38 83 ILE B N 1
ATOM 2827 C CA . ILE B 1 83 ? -11.227 -6.074 -14.75 1 94.38 83 ILE B CA 1
ATOM 2828 C C . ILE B 1 83 ? -10.547 -5.512 -13.5 1 94.38 83 ILE B C 1
ATOM 2830 O O . ILE B 1 83 ? -11.094 -5.582 -12.398 1 94.38 83 ILE B O 1
ATOM 2834 N N . THR B 1 84 ? -9.336 -4.977 -13.672 1 95.19 84 THR B N 1
ATOM 2835 C CA . THR B 1 84 ? -8.617 -4.391 -12.547 1 95.19 84 THR B CA 1
ATOM 2836 C C . THR B 1 84 ? -9.422 -3.26 -11.922 1 95.19 84 THR B C 1
ATOM 2838 O O . THR B 1 84 ? -9.539 -3.184 -10.695 1 95.19 84 THR B O 1
ATOM 2841 N N . LEU B 1 85 ? -10 -2.453 -12.758 1 95.06 85 LEU B N 1
ATOM 2842 C CA . LEU B 1 85 ? -10.82 -1.353 -12.273 1 95.06 85 LEU B CA 1
ATOM 2843 C C . LEU B 1 85 ? -12.055 -1.876 -11.547 1 95.06 85 LEU B C 1
ATOM 2845 O O . LEU B 1 85 ? -12.477 -1.309 -10.539 1 95.06 85 LEU B O 1
ATOM 2849 N N . ALA B 1 86 ? -12.609 -2.898 -12.039 1 94.81 86 ALA B N 1
ATOM 2850 C CA . ALA B 1 86 ? -13.797 -3.496 -11.422 1 94.81 86 ALA B CA 1
ATOM 2851 C C . ALA B 1 86 ? -13.461 -4.055 -10.039 1 94.81 86 ALA B C 1
ATOM 2853 O O . ALA B 1 86 ? -14.242 -3.896 -9.102 1 94.81 86 ALA B O 1
ATOM 2854 N N . LEU B 1 87 ? -12.336 -4.727 -9.945 1 95.31 87 LEU B N 1
ATOM 2855 C CA . LEU B 1 87 ? -11.891 -5.238 -8.656 1 95.31 87 LEU B CA 1
ATOM 2856 C C . LEU B 1 87 ? -11.758 -4.109 -7.641 1 95.31 87 LEU B C 1
ATOM 2858 O O . LEU B 1 87 ? -12.266 -4.211 -6.52 1 95.31 87 LEU B O 1
ATOM 2862 N N . ALA B 1 88 ? -11.086 -3.074 -8.078 1 96.38 88 ALA B N 1
ATOM 2863 C CA . ALA B 1 88 ? -10.859 -1.921 -7.211 1 96.38 88 ALA B CA 1
ATOM 2864 C C . ALA B 1 88 ? -12.18 -1.255 -6.836 1 96.38 88 ALA B C 1
ATOM 2866 O O . ALA B 1 88 ? -12.406 -0.908 -5.672 1 96.38 88 ALA B O 1
ATOM 2867 N N . PHE B 1 89 ? -13.008 -1.154 -7.754 1 94.56 89 PHE B N 1
ATOM 2868 C CA . PHE B 1 89 ? -14.266 -0.442 -7.574 1 94.56 89 PHE B CA 1
ATOM 2869 C C . PHE B 1 89 ? -15.203 -1.219 -6.652 1 94.56 89 PHE B C 1
ATOM 2871 O O . PHE B 1 89 ? -15.758 -0.658 -5.703 1 94.56 89 PHE B O 1
ATOM 2878 N N . LEU B 1 90 ? -15.398 -2.436 -6.922 1 94.62 90 LEU B N 1
ATOM 2879 C CA . LEU B 1 90 ? -16.328 -3.254 -6.145 1 94.62 90 LEU B CA 1
ATOM 2880 C C . LEU B 1 90 ? -15.875 -3.352 -4.691 1 94.62 90 LEU B C 1
ATOM 2882 O O . LEU B 1 90 ? -16.688 -3.242 -3.773 1 94.62 90 LEU B O 1
ATOM 2886 N N . SER B 1 91 ? -14.602 -3.582 -4.477 1 96.69 91 SER B N 1
ATOM 2887 C CA . SER B 1 91 ? -14.086 -3.65 -3.111 1 96.69 91 SER B CA 1
ATOM 2888 C C . SER B 1 91 ? -14.297 -2.332 -2.375 1 96.69 91 SER B C 1
ATOM 2890 O O . SER B 1 91 ? -14.648 -2.324 -1.193 1 96.69 91 SER B O 1
ATOM 2892 N N . THR B 1 92 ? -14.086 -1.244 -3.107 1 96.69 92 THR B N 1
ATOM 2893 C CA . THR B 1 92 ? -14.25 0.075 -2.506 1 96.69 92 THR B CA 1
ATOM 2894 C C . THR B 1 92 ? -15.719 0.348 -2.188 1 96.69 92 THR B C 1
ATOM 2896 O O . THR B 1 92 ? -16.047 0.833 -1.102 1 96.69 92 THR B O 1
ATOM 2899 N N . LEU B 1 93 ? -16.562 0.005 -3.105 1 94.5 93 LEU B N 1
ATOM 2900 C CA . LEU B 1 93 ? -17.984 0.287 -2.945 1 94.5 93 LEU B CA 1
ATOM 2901 C C . LEU B 1 93 ? -18.578 -0.522 -1.794 1 94.5 93 LEU B C 1
ATOM 2903 O O . LEU B 1 93 ? -19.234 0.034 -0.913 1 94.5 93 LEU B O 1
ATOM 2907 N N . ILE B 1 94 ? -18.359 -1.774 -1.829 1 93.69 94 ILE B N 1
ATOM 2908 C CA . ILE B 1 94 ? -18.875 -2.637 -0.768 1 93.69 94 ILE B CA 1
ATOM 2909 C C . ILE B 1 94 ? -18.266 -2.217 0.571 1 93.69 94 ILE B C 1
ATOM 2911 O O . ILE B 1 94 ? -18.984 -2.096 1.57 1 93.69 94 ILE B O 1
ATOM 2915 N N . GLY B 1 95 ? -16.969 -1.962 0.546 1 96.5 95 GLY B N 1
ATOM 2916 C CA . GLY B 1 95 ? -16.297 -1.508 1.754 1 96.5 95 GLY B CA 1
ATOM 2917 C C . GLY B 1 95 ? -16.844 -0.188 2.273 1 96.5 95 GLY B C 1
ATOM 2918 O O . GLY B 1 95 ? -17.031 -0.022 3.48 1 96.5 95 GLY B O 1
ATOM 2919 N N . ALA B 1 96 ? -17.141 0.699 1.363 1 95.94 96 ALA B N 1
ATOM 2920 C CA . ALA B 1 96 ? -17.641 2.021 1.746 1 95.94 96 ALA B CA 1
ATOM 2921 C C . ALA B 1 96 ? -19.016 1.93 2.398 1 95.94 96 ALA B C 1
ATOM 2923 O O . ALA B 1 96 ? -19.281 2.596 3.4 1 95.94 96 ALA B O 1
ATOM 2924 N N . VAL B 1 97 ? -19.828 1.129 1.858 1 92.44 97 VAL B N 1
ATOM 2925 C CA . VAL B 1 97 ? -21.188 0.98 2.377 1 92.44 97 VAL B CA 1
ATOM 2926 C C . VAL B 1 97 ? -21.141 0.4 3.789 1 92.44 97 VAL B C 1
ATOM 2928 O O . VAL B 1 97 ? -21.766 0.938 4.711 1 92.44 97 VAL B O 1
ATOM 2931 N N . ILE B 1 98 ? -20.391 -0.566 3.959 1 94.44 98 ILE B N 1
ATOM 2932 C CA . ILE B 1 98 ? -20.297 -1.212 5.262 1 94.44 98 ILE B CA 1
ATOM 2933 C C . ILE B 1 98 ? -19.578 -0.285 6.25 1 94.44 98 ILE B C 1
ATOM 2935 O O . ILE B 1 98 ? -20 -0.167 7.406 1 94.44 98 ILE B O 1
ATOM 2939 N N . SER B 1 99 ? -18.547 0.368 5.77 1 97.19 99 SER B N 1
ATOM 2940 C CA . SER B 1 99 ? -17.797 1.279 6.621 1 97.19 99 SER B CA 1
ATOM 2941 C C . SER B 1 99 ? -18.672 2.41 7.145 1 97.19 99 SER B C 1
ATOM 2943 O O . SER B 1 99 ? -18.484 2.885 8.266 1 97.19 99 SER B O 1
ATOM 2945 N N . PHE B 1 100 ? -19.625 2.818 6.301 1 93.31 100 PHE B N 1
ATOM 2946 C CA . PHE B 1 100 ? -20.531 3.889 6.699 1 93.31 100 PHE B CA 1
ATOM 2947 C C . PHE B 1 100 ? -21.281 3.52 7.973 1 93.31 100 PHE B C 1
ATOM 2949 O O . PHE B 1 100 ? -21.297 4.293 8.93 1 93.31 100 PHE B O 1
ATOM 2956 N N . PHE B 1 101 ? -21.781 2.377 8.055 1 92.88 101 PHE B N 1
ATOM 2957 C CA . PHE B 1 101 ? -22.547 1.932 9.219 1 92.88 101 PHE B CA 1
ATOM 2958 C C . PHE B 1 101 ? -21.625 1.683 10.406 1 92.88 101 PHE B C 1
ATOM 2960 O O . PHE B 1 101 ? -21.938 2.076 11.531 1 92.88 101 PHE B O 1
ATOM 2967 N N . LEU B 1 102 ? -20.531 1.129 10.164 1 96.38 102 LEU B N 1
ATOM 2968 C CA . LEU B 1 102 ? -19.594 0.843 11.25 1 96.38 102 LEU B CA 1
ATOM 2969 C C . LEU B 1 102 ? -19.016 2.131 11.82 1 96.38 102 LEU B C 1
ATOM 2971 O O . LEU B 1 102 ? -18.719 2.215 13.016 1 96.38 102 LEU B O 1
ATOM 2975 N N . ALA B 1 103 ? -18.844 3.057 10.898 1 96.94 103 ALA B N 1
ATOM 2976 C CA . ALA B 1 103 ? -18.312 4.336 11.344 1 96.94 103 ALA B CA 1
ATOM 2977 C C . ALA B 1 103 ? -19.266 5.047 12.289 1 96.94 103 ALA B C 1
ATOM 2979 O O . ALA B 1 103 ? -18.844 5.648 13.281 1 96.94 103 ALA B O 1
ATOM 2980 N N . ILE B 1 104 ? -20.531 4.965 11.992 1 93.69 104 ILE B N 1
ATOM 2981 C CA . ILE B 1 104 ? -21.547 5.551 12.867 1 93.69 104 ILE B CA 1
ATOM 2982 C C . ILE B 1 104 ? -21.469 4.91 14.258 1 93.69 104 ILE B C 1
ATOM 2984 O O . ILE B 1 104 ? -21.531 5.605 15.273 1 93.69 104 ILE B O 1
ATOM 2988 N N . LEU B 1 105 ? -21.203 3.654 14.266 1 94.69 105 LEU B N 1
ATOM 2989 C CA . LEU B 1 105 ? -21.156 2.912 15.523 1 94.69 105 LEU B CA 1
ATOM 2990 C C . LEU B 1 105 ? -19.812 3.1 16.219 1 94.69 105 LEU B C 1
ATOM 2992 O O . LEU B 1 105 ? -19.656 2.744 17.391 1 94.69 105 LEU B O 1
ATOM 2996 N N . SER B 1 106 ? -18.875 3.678 15.508 1 95.5 106 SER B N 1
ATOM 2997 C CA . SER B 1 106 ? -17.531 3.783 16.062 1 95.5 106 SER B CA 1
ATOM 2998 C C . SER B 1 106 ? -17.219 5.215 16.484 1 95.5 106 SER B C 1
ATOM 3000 O O . SER B 1 106 ? -16.219 5.465 17.156 1 95.5 106 SER B O 1
ATOM 3002 N N . ALA B 1 107 ? -18.078 6.102 16.062 1 93.81 107 ALA B N 1
ATOM 3003 C CA . ALA B 1 107 ? -17.859 7.492 16.438 1 93.81 107 ALA B CA 1
ATOM 3004 C C . ALA B 1 107 ? -18.172 7.711 17.922 1 93.81 107 ALA B C 1
ATOM 3006 O O . ALA B 1 107 ? -19.312 7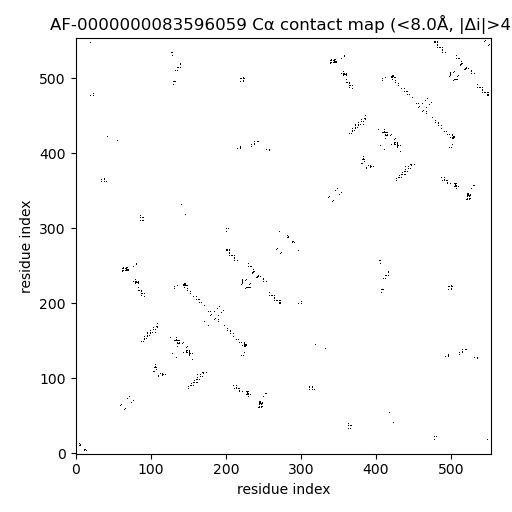.5 18.359 1 93.81 107 ALA B O 1
ATOM 3007 N N . LYS B 1 108 ? -17.281 8.266 18.625 1 91.94 108 LYS B N 1
ATOM 3008 C CA . LYS B 1 108 ? -17.391 8.359 20.078 1 91.94 108 LYS B CA 1
ATOM 3009 C C . LYS B 1 108 ? -18.406 9.414 20.484 1 91.94 108 LYS B C 1
ATOM 3011 O O . LYS B 1 108 ? -18.938 9.383 21.594 1 91.94 108 LYS B O 1
ATOM 3016 N N . ASN B 1 109 ? -18.703 10.375 19.641 1 90.06 109 ASN B N 1
ATOM 3017 C CA . ASN B 1 109 ? -19.688 11.406 19.938 1 90.06 109 ASN B CA 1
ATOM 3018 C C . ASN B 1 109 ? -21.109 10.922 19.641 1 90.06 109 ASN B C 1
ATOM 3020 O O . ASN B 1 109 ? -22.078 11.578 20.016 1 90.06 109 ASN B O 1
ATOM 3024 N N . LEU B 1 110 ? -21.234 9.688 19.031 1 89.94 110 LEU B N 1
ATOM 3025 C CA . LEU B 1 110 ? -22.547 9.203 18.625 1 89.94 110 LEU B CA 1
ATOM 3026 C C . LEU B 1 110 ? -22.922 7.922 19.359 1 89.94 110 LEU B C 1
ATOM 3028 O O . LEU B 1 110 ? -24.094 7.547 19.422 1 89.94 110 LEU B O 1
ATOM 3032 N N . MET B 1 111 ? -21.922 7.18 19.828 1 89.25 111 MET B N 1
ATOM 3033 C CA . MET B 1 111 ? -22.109 5.879 20.469 1 89.25 111 MET B CA 1
ATOM 3034 C C . MET B 1 111 ? -21.344 5.797 21.781 1 89.25 111 MET B C 1
ATOM 3036 O O . MET B 1 111 ? -20.406 6.562 22.016 1 89.25 111 MET B O 1
ATOM 3040 N N . PRO B 1 112 ? -21.859 4.902 22.672 1 90.44 112 PRO B N 1
ATOM 3041 C CA . PRO B 1 112 ? -21.078 4.676 23.875 1 90.44 112 PRO B CA 1
ATOM 3042 C C . PRO B 1 112 ? -19.656 4.207 23.578 1 90.44 112 PRO B C 1
ATOM 3044 O O . PRO B 1 112 ? -19.438 3.473 22.609 1 90.44 112 PRO B O 1
ATOM 3047 N N . SER B 1 113 ? -18.75 4.492 24.391 1 92.5 113 SER B N 1
ATOM 3048 C CA . SER B 1 113 ? -17.328 4.285 24.188 1 92.5 113 SER B CA 1
ATOM 3049 C C . SER B 1 113 ? -17 2.803 24.047 1 92.5 113 SER B C 1
ATOM 3051 O O . SER B 1 113 ? -16.094 2.426 23.297 1 92.5 113 SER B O 1
ATOM 3053 N N . TYR B 1 114 ? -17.703 1.983 24.781 1 93.75 114 TYR B N 1
ATOM 3054 C CA . TYR B 1 114 ? -17.359 0.565 24.734 1 93.75 114 TYR B CA 1
ATOM 3055 C C . TYR B 1 114 ? -17.641 -0.031 23.359 1 93.75 114 TYR B C 1
ATOM 3057 O O . TYR B 1 114 ? -16.891 -0.883 22.891 1 93.75 114 TYR B O 1
ATOM 3065 N N . ILE B 1 115 ? -18.688 0.416 22.734 1 93.62 115 ILE B N 1
ATOM 3066 C CA . ILE B 1 115 ? -19.016 -0.047 21.391 1 93.62 115 ILE B CA 1
ATOM 3067 C C . ILE B 1 115 ? -17.984 0.49 20.406 1 93.62 115 ILE B C 1
ATOM 3069 O O . ILE B 1 115 ? -17.438 -0.263 19.594 1 93.62 115 ILE B O 1
ATOM 3073 N N . SER B 1 116 ? -17.719 1.759 20.516 1 94.31 116 SER B N 1
ATOM 3074 C CA . SER B 1 116 ? -16.734 2.408 19.656 1 94.31 116 SER B CA 1
ATOM 3075 C C . SER B 1 116 ? -15.375 1.738 19.75 1 94.31 116 SER B C 1
ATOM 3077 O O . SER B 1 116 ? -14.766 1.396 18.734 1 94.31 116 SER B O 1
ATOM 3079 N N . ASN B 1 117 ? -15.016 1.429 20.953 1 93.88 117 ASN B N 1
ATOM 3080 C CA . ASN B 1 117 ? -13.688 0.864 21.188 1 93.88 117 ASN B CA 1
ATOM 3081 C C . ASN B 1 117 ? -13.57 -0.544 20.609 1 93.88 117 ASN B C 1
ATOM 3083 O O . ASN B 1 117 ? -12.508 -0.93 20.125 1 93.88 117 ASN B O 1
ATOM 3087 N N . ILE B 1 118 ? -14.594 -1.271 20.703 1 94.62 118 ILE B N 1
ATOM 3088 C CA . ILE B 1 118 ? -14.578 -2.631 20.172 1 94.62 118 ILE B CA 1
ATOM 3089 C C . ILE B 1 118 ? -14.414 -2.594 18.656 1 94.62 118 ILE B C 1
ATOM 3091 O O . ILE B 1 118 ? -13.594 -3.324 18.109 1 94.62 118 ILE B O 1
ATOM 3095 N N . ILE B 1 119 ? -15.102 -1.702 18 1 94.69 119 ILE B N 1
ATOM 3096 C CA . ILE B 1 119 ? -15.055 -1.609 16.547 1 94.69 119 ILE B CA 1
ATOM 3097 C C . ILE B 1 119 ? -13.688 -1.082 16.109 1 94.69 119 ILE B C 1
ATOM 3099 O O . ILE B 1 119 ? -13.086 -1.603 15.164 1 94.69 119 ILE B O 1
ATOM 3103 N N . ILE B 1 120 ? -13.211 -0.152 16.828 1 92.25 120 ILE B N 1
ATOM 3104 C CA . ILE B 1 120 ? -11.906 0.432 16.516 1 92.25 120 ILE B CA 1
ATOM 3105 C C . ILE B 1 120 ? -10.812 -0.618 16.703 1 92.25 120 ILE B C 1
ATOM 3107 O O . ILE B 1 120 ? -9.906 -0.729 15.875 1 92.25 120 ILE B O 1
ATOM 3111 N N . ALA B 1 121 ? -10.969 -1.398 17.75 1 90.06 121 ALA B N 1
ATOM 3112 C CA . ALA B 1 121 ? -9.984 -2.441 18.016 1 90.06 121 ALA B CA 1
ATOM 3113 C C . ALA B 1 121 ? -10 -3.508 16.922 1 90.06 121 ALA B C 1
ATOM 3115 O O . ALA B 1 121 ? -8.953 -3.938 16.453 1 90.06 121 ALA B O 1
ATOM 3116 N N . PHE B 1 122 ? -11.133 -3.881 16.547 1 91.25 122 PHE B N 1
ATOM 3117 C CA . PHE B 1 122 ? -11.289 -4.883 15.492 1 91.25 122 PHE B CA 1
ATOM 3118 C C . PHE B 1 122 ? -10.719 -4.375 14.172 1 91.25 122 PHE B C 1
ATOM 3120 O O . PHE B 1 122 ? -10.008 -5.105 13.477 1 91.25 122 PHE B O 1
ATOM 3127 N N . ASN B 1 123 ? -11.047 -3.188 13.859 1 91.75 123 ASN B N 1
ATOM 3128 C CA . ASN B 1 123 ? -10.531 -2.594 12.625 1 91.75 123 ASN B CA 1
ATOM 3129 C C . ASN B 1 123 ? -9.008 -2.482 12.648 1 91.75 123 ASN B C 1
ATOM 3131 O O . ASN B 1 123 ? -8.352 -2.691 11.625 1 91.75 123 ASN B O 1
ATOM 3135 N N . SER B 1 124 ? -8.531 -2.162 13.82 1 86.31 124 SER B N 1
ATOM 3136 C CA . SER B 1 124 ? -7.086 -2.064 13.969 1 86.31 124 SER B CA 1
ATOM 3137 C C . SER B 1 124 ? -6.414 -3.412 13.727 1 86.31 124 SER B C 1
ATOM 3139 O O . SER B 1 124 ? -5.355 -3.482 13.102 1 86.31 124 SER B O 1
ATOM 3141 N N . PHE B 1 125 ? -7.051 -4.402 14.172 1 83.38 125 PHE B N 1
ATOM 3142 C CA . PHE B 1 125 ? -6.543 -5.75 13.961 1 83.38 125 PHE B CA 1
ATOM 3143 C C . PHE B 1 125 ? -6.531 -6.102 12.477 1 83.38 125 PHE B C 1
ATOM 3145 O O . PHE B 1 125 ? -5.547 -6.637 11.961 1 83.38 125 PHE B O 1
ATOM 3152 N N . ILE B 1 126 ? -7.574 -5.809 11.805 1 87.31 126 ILE B N 1
ATOM 3153 C CA . ILE B 1 126 ? -7.695 -6.117 10.383 1 87.31 126 ILE B CA 1
ATOM 3154 C C . ILE B 1 126 ? -6.656 -5.328 9.594 1 87.31 126 ILE B C 1
ATOM 3156 O O . ILE B 1 126 ? -6.023 -5.863 8.68 1 87.31 126 ILE B O 1
ATOM 3160 N N . ARG B 1 127 ? -6.422 -4.125 9.977 1 85.69 127 ARG B N 1
ATOM 3161 C CA . ARG B 1 127 ? -5.523 -3.244 9.242 1 85.69 127 ARG B CA 1
ATOM 3162 C C . ARG B 1 127 ? -4.066 -3.652 9.438 1 85.69 127 ARG B C 1
ATOM 3164 O O . ARG B 1 127 ? -3.203 -3.311 8.625 1 85.69 127 ARG B O 1
ATOM 3171 N N . ALA B 1 128 ? -3.891 -4.371 10.539 1 76.12 128 ALA B N 1
ATOM 3172 C CA . ALA B 1 128 ? -2.531 -4.816 10.836 1 76.12 128 ALA B CA 1
ATOM 3173 C C . ALA B 1 128 ? -2.111 -5.961 9.922 1 76.12 128 ALA B C 1
ATOM 3175 O O . ALA B 1 128 ? -0.919 -6.188 9.711 1 76.12 128 ALA B O 1
ATOM 3176 N N . VAL B 1 129 ? -3.105 -6.609 9.414 1 80.69 129 VAL B N 1
ATOM 3177 C CA . VAL B 1 129 ? -2.844 -7.73 8.516 1 80.69 129 VAL B CA 1
ATOM 3178 C C . VAL B 1 129 ? -2.744 -7.227 7.078 1 80.69 129 VAL B C 1
ATOM 3180 O O . VAL B 1 129 ? -3.643 -6.539 6.59 1 80.69 129 VAL B O 1
ATOM 3183 N N . PRO B 1 130 ? -1.639 -7.551 6.434 1 80.81 130 PRO B N 1
ATOM 3184 C CA . PRO B 1 130 ? -1.521 -7.145 5.031 1 80.81 130 PRO B CA 1
ATOM 3185 C C . PRO B 1 130 ? -2.658 -7.676 4.164 1 80.81 130 PRO B C 1
ATOM 3187 O O . PRO B 1 130 ? -3.113 -8.805 4.363 1 80.81 130 PRO B O 1
ATOM 3190 N N . THR B 1 131 ? -3.031 -6.895 3.256 1 89.06 131 THR B N 1
ATOM 3191 C CA . THR B 1 131 ? -4.184 -7.199 2.414 1 89.06 131 THR B CA 1
ATOM 3192 C C . THR B 1 131 ? -4.004 -8.547 1.717 1 89.06 131 THR B C 1
ATOM 3194 O O . THR B 1 131 ? -4.949 -9.328 1.615 1 89.06 131 THR B O 1
ATOM 3197 N N . VAL B 1 132 ? -2.822 -8.805 1.258 1 87.12 132 VAL B N 1
ATOM 3198 C CA . VAL B 1 132 ? -2.555 -10.023 0.51 1 87.12 132 VAL B CA 1
ATOM 3199 C C . VAL B 1 132 ? -2.873 -11.242 1.377 1 87.12 132 VAL B C 1
ATOM 3201 O O . VAL B 1 132 ? -3.342 -12.266 0.874 1 87.12 132 VAL B O 1
ATOM 3204 N N . LEU B 1 133 ? -2.678 -11.086 2.643 1 82.75 133 LEU B N 1
ATOM 3205 C CA . LEU B 1 133 ? -2.969 -12.188 3.557 1 82.75 133 LEU B CA 1
ATOM 3206 C C . LEU B 1 133 ? -4.465 -12.469 3.615 1 82.75 133 LEU B C 1
ATOM 3208 O O . LEU B 1 133 ? -4.891 -13.625 3.592 1 82.75 133 LEU B O 1
ATOM 3212 N N . TRP B 1 134 ? -5.191 -11.445 3.676 1 86.94 134 TRP B N 1
ATOM 3213 C CA . TRP B 1 134 ? -6.641 -11.617 3.688 1 86.94 134 TRP B CA 1
ATOM 3214 C C . TRP B 1 134 ? -7.121 -12.266 2.393 1 86.94 134 TRP B C 1
ATOM 3216 O O . TRP B 1 134 ? -7.984 -13.148 2.416 1 86.94 134 TRP B O 1
ATOM 3226 N N . VAL B 1 135 ? -6.602 -11.844 1.279 1 89.81 135 VAL B N 1
ATOM 3227 C CA . VAL B 1 135 ? -7.004 -12.375 -0.019 1 89.81 135 VAL B CA 1
ATOM 3228 C C . VAL B 1 135 ? -6.688 -13.867 -0.087 1 89.81 135 VAL B C 1
ATOM 3230 O O . VAL B 1 135 ? -7.516 -14.664 -0.535 1 89.81 135 VAL B O 1
ATOM 3233 N N . LEU B 1 136 ? -5.555 -14.25 0.365 1 83.75 136 LEU B N 1
ATOM 3234 C CA . LEU B 1 136 ? -5.145 -15.648 0.31 1 83.75 136 LEU B CA 1
ATOM 3235 C C . LEU B 1 136 ? -5.969 -16.5 1.272 1 83.75 136 LEU B C 1
ATOM 3237 O O . LEU B 1 136 ? -6.25 -17.656 0.992 1 83.75 136 LEU B O 1
ATOM 3241 N N . ILE B 1 137 ? -6.297 -15.883 2.389 1 79.94 137 ILE B N 1
ATOM 3242 C CA . ILE B 1 137 ? -7.168 -16.562 3.336 1 79.94 137 ILE B CA 1
ATOM 3243 C C . ILE B 1 137 ? -8.516 -16.859 2.686 1 79.94 137 ILE B C 1
ATOM 3245 O O . ILE B 1 137 ? -9.023 -17.969 2.754 1 79.94 137 ILE B O 1
ATOM 3249 N N . PHE B 1 138 ? -9.078 -15.922 1.988 1 84.81 138 PHE B N 1
ATOM 3250 C CA . PHE B 1 138 ? -10.375 -16.109 1.342 1 84.81 138 PHE B CA 1
ATOM 3251 C C . PHE B 1 138 ? -10.25 -17 0.119 1 84.81 138 PHE B C 1
ATOM 3253 O O . PHE B 1 138 ? -11.234 -17.578 -0.34 1 84.81 138 PHE B O 1
ATOM 3260 N N . ALA B 1 139 ? -9.07 -17.125 -0.408 1 84.5 139 ALA B N 1
ATOM 3261 C CA . ALA B 1 139 ? -8.836 -17.984 -1.563 1 84.5 139 ALA B CA 1
ATOM 3262 C C . ALA B 1 139 ? -9.023 -19.453 -1.2 1 84.5 139 ALA B C 1
ATOM 3264 O O . ALA B 1 139 ? -9.258 -20.297 -2.074 1 84.5 139 ALA B O 1
ATOM 3265 N N . ILE B 1 140 ? -8.883 -19.734 0.035 1 76.12 140 ILE B N 1
ATOM 3266 C CA . ILE B 1 140 ? -9.055 -21.109 0.49 1 76.12 140 ILE B CA 1
ATOM 3267 C C . ILE B 1 140 ? -10.5 -21.562 0.242 1 76.12 140 ILE B C 1
ATOM 3269 O O . ILE B 1 140 ? -10.742 -22.688 -0.169 1 76.12 140 ILE B O 1
ATOM 3273 N N . VAL B 1 141 ? -11.391 -20.641 0.438 1 74.19 141 VAL B N 1
ATOM 3274 C CA . VAL B 1 141 ? -12.805 -20.984 0.327 1 74.19 141 VAL B CA 1
ATOM 3275 C C . VAL B 1 141 ? -13.297 -20.719 -1.095 1 74.19 141 VAL B C 1
ATOM 3277 O O . VAL B 1 141 ? -14.008 -21.531 -1.681 1 74.19 141 VAL B O 1
ATOM 3280 N N . ALA B 1 142 ? -12.852 -19.625 -1.649 1 80.06 142 ALA B N 1
ATOM 3281 C CA . ALA B 1 142 ? -13.398 -19.172 -2.928 1 80.06 142 ALA B CA 1
ATOM 3282 C C . ALA B 1 142 ? -12.516 -19.625 -4.09 1 80.06 142 ALA B C 1
ATOM 3284 O O . ALA B 1 142 ? -12.93 -19.562 -5.25 1 80.06 142 ALA B O 1
ATOM 3285 N N . GLY B 1 143 ? -11.336 -20.188 -3.734 1 81.19 143 GLY B N 1
ATOM 3286 C CA . GLY B 1 143 ? -10.336 -20.375 -4.773 1 81.19 143 GLY B CA 1
ATOM 3287 C C . GLY B 1 143 ? -9.617 -19.094 -5.148 1 81.19 143 GLY B C 1
ATOM 3288 O O . GLY B 1 143 ? -10.141 -18 -4.945 1 81.19 143 GLY B O 1
ATOM 3289 N N . LEU B 1 144 ? -8.398 -19.25 -5.637 1 86.5 144 LEU B N 1
ATOM 3290 C CA . LEU B 1 144 ? -7.703 -18.078 -6.176 1 86.5 144 LEU B CA 1
ATOM 3291 C C . LEU B 1 144 ? -8.516 -17.438 -7.297 1 86.5 144 LEU B C 1
ATOM 3293 O O . LEU B 1 144 ? -9.109 -18.141 -8.117 1 86.5 144 LEU B O 1
ATOM 3297 N N . GLY B 1 145 ? -8.617 -16.172 -7.238 1 91.31 145 GLY B N 1
ATOM 3298 C CA . GLY B 1 145 ? -9.414 -15.508 -8.258 1 91.31 145 GLY B CA 1
ATOM 3299 C C . GLY B 1 145 ? -9.992 -14.188 -7.801 1 91.31 145 GLY B C 1
ATOM 3300 O O . GLY B 1 145 ? -9.586 -13.648 -6.77 1 91.31 145 GLY B O 1
ATOM 3301 N N . SER B 1 146 ? -10.883 -13.703 -8.586 1 93.44 146 SER B N 1
ATOM 3302 C CA . SER B 1 146 ? -11.438 -12.367 -8.391 1 93.44 146 SER B CA 1
ATOM 3303 C C . SER B 1 146 ? -12.281 -12.297 -7.121 1 93.44 146 SER B C 1
ATOM 3305 O O . SER B 1 146 ? -12.266 -11.289 -6.414 1 93.44 146 SER B O 1
ATOM 3307 N N . VAL B 1 147 ? -12.938 -13.328 -6.816 1 90 147 VAL B N 1
ATOM 3308 C CA . VAL B 1 147 ? -13.812 -13.328 -5.648 1 90 147 VAL B CA 1
ATOM 3309 C C . VAL B 1 147 ? -12.984 -13.211 -4.375 1 90 147 VAL B C 1
ATOM 3311 O O . VAL B 1 147 ? -13.273 -12.383 -3.506 1 90 147 VAL B O 1
ATOM 3314 N N . ALA B 1 148 ? -11.945 -14.031 -4.285 1 90.31 148 ALA B N 1
ATOM 3315 C CA . ALA B 1 148 ? -11.055 -13.961 -3.131 1 90.31 148 ALA B CA 1
ATOM 3316 C C . ALA B 1 148 ? -10.445 -12.57 -2.994 1 90.31 148 ALA B C 1
ATOM 3318 O O . ALA B 1 148 ? -10.352 -12.031 -1.89 1 90.31 148 ALA B O 1
ATOM 3319 N N . ALA B 1 149 ? -10.055 -12 -4.137 1 94.56 149 ALA B N 1
ATOM 3320 C CA . ALA B 1 149 ? -9.445 -10.672 -4.141 1 94.56 149 ALA B CA 1
ATOM 3321 C C . ALA B 1 149 ? -10.43 -9.617 -3.633 1 94.56 149 ALA B C 1
ATOM 3323 O O . ALA B 1 149 ? -10.094 -8.805 -2.771 1 94.56 149 ALA B O 1
ATOM 3324 N N . ILE B 1 150 ? -11.656 -9.711 -4.07 1 94.88 150 ILE B N 1
ATOM 3325 C CA . ILE B 1 150 ? -12.664 -8.734 -3.686 1 94.88 150 ILE B CA 1
ATOM 3326 C C . ILE B 1 150 ? -12.953 -8.852 -2.191 1 94.88 150 ILE B C 1
ATOM 3328 O O . ILE B 1 150 ? -13.008 -7.844 -1.481 1 94.88 150 ILE B O 1
ATOM 3332 N N . LEU B 1 151 ? -13.086 -9.977 -1.719 1 91.31 151 LEU B N 1
ATOM 3333 C CA . LEU B 1 151 ? -13.406 -10.18 -0.311 1 91.31 151 LEU B CA 1
ATOM 3334 C C . LEU B 1 151 ? -12.289 -9.664 0.585 1 91.31 151 LEU B C 1
ATOM 3336 O O . LEU B 1 151 ? -12.547 -8.945 1.558 1 91.31 151 LEU B O 1
ATOM 3340 N N . GLY B 1 152 ? -11.07 -10.086 0.248 1 92.88 152 GLY B N 1
ATOM 3341 C CA . GLY B 1 152 ? -9.938 -9.625 1.037 1 92.88 152 GLY B CA 1
ATOM 3342 C C . GLY B 1 152 ? -9.758 -8.125 1.004 1 92.88 152 GLY B C 1
ATOM 3343 O O . GLY B 1 152 ? -9.562 -7.492 2.045 1 92.88 152 GLY B O 1
ATOM 3344 N N . MET B 1 153 ? -9.852 -7.535 -0.168 1 96.19 153 MET B N 1
ATOM 3345 C CA . MET B 1 153 ? -9.695 -6.094 -0.329 1 96.19 153 MET B CA 1
ATOM 3346 C C . MET B 1 153 ? -10.836 -5.344 0.349 1 96.19 153 MET B C 1
ATOM 3348 O O . MET B 1 153 ? -10.633 -4.266 0.91 1 96.19 153 MET B O 1
ATOM 3352 N N . THR B 1 154 ? -11.992 -5.902 0.304 1 95.88 154 THR B N 1
ATOM 3353 C CA . THR B 1 154 ? -13.148 -5.289 0.95 1 95.88 154 THR B CA 1
ATOM 3354 C C . THR B 1 154 ? -12.938 -5.211 2.461 1 95.88 154 THR B C 1
ATOM 3356 O O . THR B 1 154 ? -13.195 -4.172 3.074 1 95.88 154 THR B O 1
ATOM 3359 N N . LEU B 1 155 ? -12.484 -6.254 2.959 1 93.88 155 LEU B N 1
ATOM 3360 C CA . LEU B 1 155 ? -12.273 -6.289 4.402 1 93.88 155 LEU B CA 1
ATOM 3361 C C . LEU B 1 155 ? -11.281 -5.211 4.832 1 93.88 155 LEU B C 1
ATOM 3363 O O . LEU B 1 155 ? -11.523 -4.492 5.805 1 93.88 155 LEU B O 1
ATOM 3367 N N . HIS B 1 156 ? -10.242 -5.18 4.105 1 93.69 156 HIS B N 1
ATOM 3368 C CA . HIS B 1 156 ? -9.25 -4.16 4.422 1 93.69 156 HIS B CA 1
ATOM 3369 C C . HIS B 1 156 ? -9.797 -2.758 4.188 1 93.69 156 HIS B C 1
ATOM 3371 O O . HIS B 1 156 ? -9.531 -1.843 4.969 1 93.69 156 HIS B O 1
ATOM 3377 N N . THR B 1 157 ? -10.547 -2.578 3.191 1 96.44 157 THR B N 1
ATOM 3378 C CA . THR B 1 157 ? -11.188 -1.306 2.891 1 96.44 157 THR B CA 1
ATOM 3379 C C . THR B 1 157 ? -12.133 -0.898 4.016 1 96.44 157 THR B C 1
ATOM 3381 O O . THR B 1 157 ? -12.148 0.26 4.438 1 96.44 157 THR B O 1
ATOM 3384 N N . ILE B 1 158 ? -12.867 -1.833 4.508 1 96.25 158 ILE B N 1
ATOM 3385 C CA . ILE B 1 158 ? -13.781 -1.568 5.613 1 96.25 158 ILE B CA 1
ATOM 3386 C C . ILE B 1 158 ? -13 -1.027 6.809 1 96.25 158 ILE B C 1
ATOM 3388 O O . ILE B 1 158 ? -13.375 -0.008 7.395 1 96.25 158 ILE B O 1
ATOM 3392 N N . ALA B 1 159 ? -11.953 -1.709 7.133 1 94.75 159 ALA B N 1
ATOM 3393 C CA . ALA B 1 159 ? -11.164 -1.332 8.297 1 94.75 159 ALA B CA 1
ATOM 3394 C C . ALA B 1 159 ? -10.594 0.075 8.141 1 94.75 159 ALA B C 1
ATOM 3396 O O . ALA B 1 159 ? -10.602 0.865 9.086 1 94.75 159 ALA B O 1
ATOM 3397 N N . TYR B 1 160 ? -10.203 0.39 6.961 1 93.81 160 TYR B N 1
ATOM 3398 C CA . TYR B 1 160 ? -9.594 1.688 6.688 1 93.81 160 TYR B CA 1
ATOM 3399 C C . TYR B 1 160 ? -10.648 2.787 6.652 1 93.81 160 TYR B C 1
ATOM 3401 O O . TYR B 1 160 ? -10.531 3.793 7.355 1 93.81 160 TYR B O 1
ATOM 3409 N N . LEU B 1 161 ? -11.68 2.625 5.914 1 96.62 161 LEU B N 1
ATOM 3410 C CA . LEU B 1 161 ? -12.672 3.676 5.703 1 96.62 161 LEU B CA 1
ATOM 3411 C C . LEU B 1 161 ? -13.5 3.9 6.961 1 96.62 161 LEU B C 1
ATOM 3413 O O . LEU B 1 161 ? -13.938 5.02 7.234 1 96.62 161 LEU B O 1
ATOM 3417 N N . THR B 1 162 ? -13.711 2.844 7.742 1 97.12 162 THR B N 1
ATOM 3418 C CA . THR B 1 162 ? -14.445 3.01 8.992 1 97.12 162 THR B CA 1
ATOM 3419 C C . THR B 1 162 ? -13.766 4.027 9.891 1 97.12 162 THR B C 1
ATOM 3421 O O . THR B 1 162 ? -14.414 4.926 10.43 1 97.12 162 THR B O 1
ATOM 3424 N N . LYS B 1 163 ? -12.492 3.863 9.969 1 94.75 163 LYS B N 1
ATOM 3425 C CA . LYS B 1 163 ? -11.75 4.801 10.805 1 94.75 163 LYS B CA 1
ATOM 3426 C C . LYS B 1 163 ? -11.812 6.215 10.242 1 94.75 163 LYS B C 1
ATOM 3428 O O . LYS B 1 163 ? -12.094 7.172 10.969 1 94.75 163 LYS B O 1
ATOM 3433 N N . ALA B 1 164 ? -11.625 6.383 9.016 1 94.62 164 ALA B N 1
ATOM 3434 C CA . ALA B 1 164 ? -11.625 7.695 8.375 1 94.62 164 ALA B CA 1
ATOM 3435 C C . ALA B 1 164 ? -12.992 8.367 8.508 1 94.62 164 ALA B C 1
ATOM 3437 O O . ALA B 1 164 ? -13.07 9.555 8.852 1 94.62 164 ALA B O 1
ATOM 3438 N N . TYR B 1 165 ? -14.008 7.602 8.273 1 96.38 165 TYR B N 1
ATOM 3439 C CA . TYR B 1 165 ? -15.367 8.133 8.391 1 96.38 165 TYR B CA 1
ATOM 3440 C C . TYR B 1 165 ? -15.672 8.516 9.836 1 96.38 165 TYR B C 1
ATOM 3442 O O . TYR B 1 165 ? -16.203 9.602 10.094 1 96.38 165 TYR B O 1
ATOM 3450 N N . ALA B 1 166 ? -15.32 7.66 10.734 1 95.81 166 ALA B N 1
ATOM 3451 C CA . ALA B 1 166 ? -15.602 7.906 12.148 1 95.81 166 ALA B CA 1
ATOM 3452 C C . ALA B 1 166 ? -14.906 9.18 12.633 1 95.81 166 ALA B C 1
ATOM 3454 O O . ALA B 1 166 ? -15.492 9.961 13.383 1 95.81 166 ALA B O 1
ATOM 3455 N N . GLU B 1 167 ? -13.711 9.289 12.211 1 93.69 167 GLU B N 1
ATOM 3456 C CA . GLU B 1 167 ? -12.977 10.5 12.586 1 93.69 167 GLU B CA 1
ATOM 3457 C C . GLU B 1 167 ? -13.656 11.75 12.047 1 93.69 167 GLU B C 1
ATOM 3459 O O . GLU B 1 167 ? -13.688 12.781 12.719 1 93.69 167 GLU B O 1
ATOM 3464 N N . SER B 1 168 ? -14.172 11.727 10.875 1 93.88 168 SER B N 1
ATOM 3465 C CA . SER B 1 168 ? -14.891 12.859 10.305 1 93.88 168 SER B CA 1
ATOM 3466 C C . SER B 1 168 ? -16.188 13.133 11.062 1 93.88 168 SER B C 1
ATOM 3468 O O . SER B 1 168 ? -16.578 14.289 11.227 1 93.88 168 SER B O 1
ATOM 3470 N N . PHE B 1 169 ? -16.844 12.109 11.57 1 94.75 169 PHE B N 1
ATOM 3471 C CA . PHE B 1 169 ? -18.047 12.266 12.375 1 94.75 169 PHE B CA 1
ATOM 3472 C C . PHE B 1 169 ? -17.719 12.922 13.711 1 94.75 169 PHE B C 1
ATOM 3474 O O . PHE B 1 169 ? -18.484 13.766 14.195 1 94.75 169 PHE B O 1
ATOM 3481 N N . GLU B 1 170 ? -16.578 12.57 14.211 1 94 170 GLU B N 1
ATOM 3482 C CA . GLU B 1 170 ? -16.172 13.062 15.523 1 94 170 GLU B CA 1
ATOM 3483 C C . GLU B 1 170 ? -15.766 14.523 15.461 1 94 170 GLU B C 1
ATOM 3485 O O . GLU B 1 170 ? -15.688 15.203 16.484 1 94 170 GLU B O 1
ATOM 3490 N N . GLU B 1 171 ? -15.508 14.945 14.281 1 91.94 171 GLU B N 1
ATOM 3491 C CA . GLU B 1 171 ? -15.094 16.328 14.109 1 91.94 171 GLU B CA 1
ATOM 3492 C C . GLU B 1 171 ? -16.281 17.281 14.266 1 91.94 171 GLU B C 1
ATOM 3494 O O . GLU B 1 171 ? -16.094 18.484 14.453 1 91.94 171 GLU B O 1
ATOM 3499 N N . ILE B 1 172 ? -17.453 16.766 14.188 1 90.69 172 ILE B N 1
ATOM 3500 C CA . ILE B 1 172 ? -18.641 17.578 14.367 1 90.69 172 ILE B CA 1
ATOM 3501 C C . ILE B 1 172 ? -18.734 18.047 15.82 1 90.69 172 ILE B C 1
ATOM 3503 O O . ILE B 1 172 ? -18.453 17.266 16.734 1 90.69 172 ILE B O 1
ATOM 3507 N N . ASP B 1 173 ? -19.172 19.234 15.969 1 87.88 173 ASP B N 1
ATOM 3508 C CA . ASP B 1 173 ? -19.25 19.844 17.281 1 87.88 173 ASP B CA 1
ATOM 3509 C C . ASP B 1 173 ? -20.188 19.062 18.203 1 87.88 173 ASP B C 1
ATOM 3511 O O . ASP B 1 173 ? -21.391 18.938 17.922 1 87.88 173 ASP B O 1
ATOM 3515 N N . GLN B 1 174 ? -19.641 18.656 19.266 1 87.5 174 GLN B N 1
ATOM 3516 C CA . GLN B 1 174 ? -20.391 17.875 20.234 1 87.5 174 GLN B CA 1
ATOM 3517 C C . GLN B 1 174 ? -21.516 18.688 20.859 1 87.5 174 GLN B C 1
ATOM 3519 O O . GLN B 1 174 ? -22.578 18.156 21.172 1 87.5 174 GLN B O 1
ATOM 3524 N N . GLY B 1 175 ? -21.156 19.953 21.078 1 88.06 175 GLY B N 1
ATOM 3525 C CA . GLY B 1 175 ? -22.172 20.844 21.609 1 88.06 175 GLY B CA 1
ATOM 3526 C C . GLY B 1 175 ? -23.406 20.922 20.75 1 88.06 175 GLY B C 1
ATOM 3527 O O . GLY B 1 175 ? -24.531 20.938 21.266 1 88.06 175 GLY B O 1
ATOM 3528 N N . MET B 1 176 ? -23.188 20.906 19.438 1 89.69 176 MET B N 1
ATOM 3529 C CA . MET B 1 176 ? -24.297 20.938 18.5 1 89.69 176 MET B CA 1
ATOM 3530 C C . MET B 1 176 ? -25.156 19.672 18.609 1 89.69 176 MET B C 1
ATOM 3532 O O . MET B 1 176 ? -26.375 19.75 18.609 1 89.69 176 MET B O 1
ATOM 3536 N N . ILE B 1 177 ? -24.562 18.625 18.766 1 89.69 177 ILE B N 1
ATOM 3537 C CA . ILE B 1 177 ? -25.266 17.344 18.859 1 89.69 177 ILE B CA 1
ATOM 3538 C C . ILE B 1 177 ? -26.047 17.281 20.172 1 89.69 177 ILE B C 1
ATOM 3540 O O . ILE B 1 177 ? -27.219 16.859 20.172 1 89.69 177 ILE B O 1
ATOM 3544 N N . GLU B 1 178 ? -25.438 17.766 21.25 1 90.12 178 GLU B N 1
ATOM 3545 C CA . GLU B 1 178 ? -26.094 17.781 22.547 1 90.12 178 GLU B CA 1
ATOM 3546 C C . GLU B 1 178 ? -27.297 18.719 22.547 1 90.12 178 GLU B C 1
ATOM 3548 O O . GLU B 1 178 ? -28.328 18.406 23.141 1 90.12 178 GLU B O 1
ATOM 3553 N N . ALA B 1 179 ? -27.078 19.812 21.938 1 91.12 179 ALA B N 1
ATOM 3554 C CA . ALA B 1 179 ? -28.156 20.781 21.828 1 91.12 179 ALA B CA 1
ATOM 3555 C C . ALA B 1 179 ? -29.344 20.188 21.078 1 91.12 179 ALA B C 1
ATOM 3557 O O . ALA B 1 179 ? -30.5 20.359 21.469 1 91.12 179 ALA B O 1
ATOM 3558 N N . LEU B 1 180 ? -29.125 19.484 19.984 1 90.75 180 LEU B N 1
ATOM 3559 C CA . LEU B 1 180 ? -30.172 18.859 19.188 1 90.75 180 LEU B CA 1
ATOM 3560 C C . LEU B 1 180 ? -30.875 17.766 19.984 1 90.75 180 LEU B C 1
ATOM 3562 O O . LEU B 1 180 ? -32.094 17.641 19.938 1 90.75 180 LEU B O 1
ATOM 3566 N N . ARG B 1 181 ? -30.094 17.062 20.766 1 90.81 181 ARG B N 1
ATOM 3567 C CA . ARG B 1 181 ? -30.656 16.016 21.609 1 90.81 181 ARG B CA 1
ATOM 3568 C C . ARG B 1 181 ? -31.547 16.609 22.703 1 90.81 181 ARG B C 1
ATOM 3570 O O . ARG B 1 181 ? -32.594 16.031 23.031 1 90.81 181 ARG B O 1
ATOM 3577 N N . ALA B 1 182 ? -31.109 17.703 23.219 1 92.44 182 ALA B N 1
ATOM 3578 C CA . ALA B 1 182 ? -31.844 18.375 24.266 1 92.44 182 ALA B CA 1
ATOM 3579 C C . ALA B 1 182 ? -33.188 18.859 23.75 1 92.44 182 ALA B C 1
ATOM 3581 O O . ALA B 1 182 ? -34.156 18.984 24.516 1 92.44 182 ALA B O 1
ATOM 3582 N N . THR B 1 183 ? -33.281 19.109 22.453 1 92.81 183 THR B N 1
ATOM 3583 C CA . THR B 1 183 ? -34.531 19.578 21.844 1 92.81 183 THR B CA 1
ATOM 3584 C C . THR B 1 183 ? -35.438 18.391 21.516 1 92.81 183 THR B C 1
ATOM 3586 O O . THR B 1 183 ? -36.594 18.578 21.078 1 92.81 183 THR B O 1
ATOM 3589 N N . GLY B 1 184 ? -34.969 17.125 21.641 1 91.75 184 GLY B N 1
ATOM 3590 C CA . GLY B 1 184 ? -35.781 15.938 21.438 1 91.75 184 GLY B CA 1
ATOM 3591 C C . GLY B 1 184 ? -35.531 15.25 20.109 1 91.75 184 GLY B C 1
ATOM 3592 O O . GLY B 1 184 ? -36.25 14.336 19.719 1 91.75 184 GLY B O 1
ATOM 3593 N N . ALA B 1 185 ? -34.5 15.742 19.391 1 91.81 185 ALA B N 1
ATOM 3594 C CA . ALA B 1 185 ? -34.188 15.109 18.125 1 91.81 185 ALA B CA 1
ATOM 3595 C C . ALA B 1 185 ? -33.75 13.656 18.328 1 91.81 185 ALA B C 1
ATOM 3597 O O . ALA B 1 185 ? -33 13.336 19.25 1 91.81 185 ALA B O 1
ATOM 3598 N N . LYS B 1 186 ? -34.312 12.789 17.469 1 92.69 186 LYS B N 1
ATOM 3599 C CA . LYS B 1 186 ? -33.969 11.375 17.516 1 92.69 186 LYS B CA 1
ATOM 3600 C C . LYS B 1 186 ? -32.562 11.133 16.953 1 92.69 186 LYS B C 1
ATOM 3602 O O . LYS B 1 186 ? -32.094 11.906 16.109 1 92.69 186 LYS B O 1
ATOM 3607 N N . TRP B 1 187 ? -31.984 10.094 17.422 1 90.12 187 TRP B N 1
ATOM 3608 C CA . TRP B 1 187 ? -30.609 9.742 17.062 1 90.12 187 TRP B CA 1
ATOM 3609 C C . TRP B 1 187 ? -30.453 9.602 15.555 1 90.12 187 TRP B C 1
ATOM 3611 O O . TRP B 1 187 ? -29.531 10.172 14.969 1 90.12 187 TRP B O 1
ATOM 3621 N N . TRP B 1 188 ? -31.344 8.992 14.945 1 90.81 188 TRP B N 1
ATOM 3622 C CA . TRP B 1 188 ? -31.281 8.742 13.508 1 90.81 188 TRP B CA 1
ATOM 3623 C C . TRP B 1 188 ? -31.453 10.039 12.719 1 90.81 188 TRP B C 1
ATOM 3625 O O . TRP B 1 188 ? -30.875 10.195 11.648 1 90.81 188 TRP B O 1
ATOM 3635 N N . HIS B 1 189 ? -32.219 10.992 13.305 1 89.69 189 HIS B N 1
ATOM 3636 C CA . HIS B 1 189 ? -32.406 12.289 12.656 1 89.69 189 HIS B CA 1
ATOM 3637 C C . HIS B 1 189 ? -31.125 13.102 12.68 1 89.69 189 HIS B C 1
ATOM 3639 O O . HIS B 1 189 ? -30.797 13.781 11.703 1 89.69 189 HIS B O 1
ATOM 3645 N N . ILE B 1 190 ? -30.469 12.938 13.75 1 91.12 190 ILE B N 1
ATOM 3646 C CA . ILE B 1 190 ? -29.203 13.648 13.883 1 91.12 190 ILE B CA 1
ATOM 3647 C C . ILE B 1 190 ? -28.188 13.102 12.867 1 91.12 190 ILE B C 1
ATOM 3649 O O . ILE B 1 190 ? -27.5 13.875 12.195 1 91.12 190 ILE B O 1
ATOM 3653 N N . ILE B 1 191 ? -28.203 11.82 12.672 1 90.31 191 ILE B N 1
ATOM 3654 C CA . ILE B 1 191 ? -27.266 11.18 11.758 1 90.31 191 ILE B CA 1
ATOM 3655 C C . ILE B 1 191 ? -27.578 11.602 10.328 1 90.31 191 ILE B C 1
ATOM 3657 O O . ILE B 1 191 ? -26.688 12.07 9.609 1 90.31 191 ILE B O 1
ATOM 3661 N N . VAL B 1 192 ? -28.766 11.547 9.945 1 89.25 192 VAL B N 1
ATOM 3662 C CA . VAL B 1 192 ? -29.172 11.711 8.555 1 89.25 192 VAL B CA 1
ATOM 3663 C C . VAL B 1 192 ? -29.172 1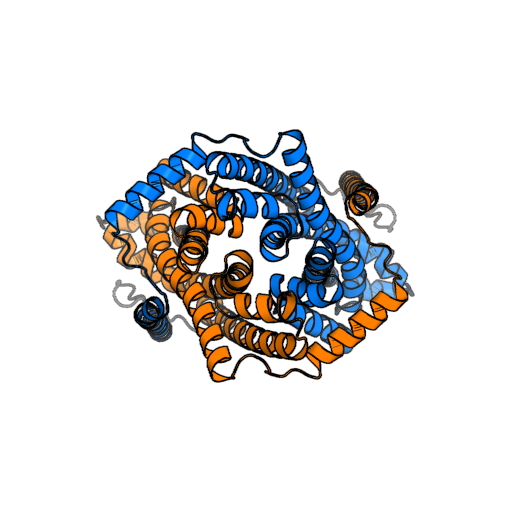3.195 8.188 1 89.25 192 VAL B C 1
ATOM 3665 O O . VAL B 1 192 ? -28.797 13.562 7.066 1 89.25 192 VAL B O 1
ATOM 3668 N N . HIS B 1 193 ? -29.422 14.078 9.203 1 87.62 193 HIS B N 1
ATOM 3669 C CA . HIS B 1 193 ? -29.688 15.469 8.844 1 87.62 193 HIS B CA 1
ATOM 3670 C C . HIS B 1 193 ? -28.547 16.375 9.305 1 87.62 193 HIS B C 1
ATOM 3672 O O . HIS B 1 193 ? -28.453 17.531 8.883 1 87.62 193 HIS B O 1
ATOM 3678 N N . VAL B 1 194 ? -27.719 15.852 10.062 1 88.69 194 VAL B N 1
ATOM 3679 C CA . VAL B 1 194 ? -26.641 16.688 10.555 1 88.69 194 VAL B CA 1
ATOM 3680 C C . VAL B 1 194 ? -25.281 16.062 10.211 1 88.69 194 VAL B C 1
ATOM 3682 O O . VAL B 1 194 ? -24.5 16.625 9.445 1 88.69 194 VAL B O 1
ATOM 3685 N N . VAL B 1 195 ? -25.125 14.867 10.633 1 89.56 195 VAL B N 1
ATOM 3686 C CA . VAL B 1 195 ? -23.812 14.227 10.523 1 89.56 195 VAL B CA 1
ATOM 3687 C C . VAL B 1 195 ? -23.5 13.938 9.055 1 89.56 195 VAL B C 1
ATOM 3689 O O . VAL B 1 195 ? -22.453 14.344 8.547 1 89.56 195 VAL B O 1
ATOM 3692 N N . LEU B 1 196 ? -24.406 13.352 8.352 1 89.19 196 LEU B N 1
ATOM 3693 C CA . LEU B 1 196 ? -24.172 12.898 6.984 1 89.19 196 LEU B CA 1
ATOM 3694 C C . LEU B 1 196 ? -23.953 14.078 6.051 1 89.19 196 LEU B C 1
ATOM 3696 O O . LEU B 1 196 ? -22.953 14.117 5.312 1 89.19 196 LEU B O 1
ATOM 3700 N N . PRO B 1 197 ? -24.812 15.094 6.152 1 86.94 197 PRO B N 1
ATOM 3701 C CA . PRO B 1 197 ? -24.609 16.234 5.242 1 86.94 197 PRO B CA 1
ATOM 3702 C C . PRO B 1 197 ? -23.328 17 5.535 1 86.94 197 PRO B C 1
ATOM 3704 O O . PRO B 1 197 ? -22.688 17.531 4.617 1 86.94 197 PRO B O 1
ATOM 3707 N N . GLN B 1 198 ? -22.891 17 6.77 1 89.56 198 GLN B N 1
ATOM 3708 C CA . GLN B 1 198 ? -21.719 17.797 7.148 1 89.56 198 GLN B CA 1
ATOM 3709 C C . GLN B 1 198 ? -20.438 17.047 6.832 1 89.56 198 GLN B C 1
ATOM 3711 O O . GLN B 1 198 ? -19.359 17.672 6.73 1 89.56 198 GLN B O 1
ATOM 3716 N N . THR B 1 199 ? -20.562 15.75 6.676 1 92.38 199 THR B N 1
ATOM 3717 C CA . THR B 1 199 ? -19.328 14.984 6.516 1 92.38 199 THR B CA 1
ATOM 3718 C C . THR B 1 199 ? -19.281 14.312 5.145 1 92.38 199 THR B C 1
ATOM 3720 O O . THR B 1 199 ? -18.344 13.594 4.832 1 92.38 199 THR B O 1
ATOM 3723 N N . SER B 1 200 ? -20.25 14.539 4.297 1 90.5 200 SER B N 1
ATOM 3724 C CA . SER B 1 200 ? -20.391 13.852 3.016 1 90.5 200 SER B CA 1
ATOM 3725 C C . SER B 1 200 ? -19.188 14.117 2.119 1 90.5 200 SER B C 1
ATOM 3727 O O . SER B 1 200 ? -18.672 13.195 1.475 1 90.5 200 SER B O 1
ATOM 3729 N N . SER B 1 201 ? -18.688 15.375 2.092 1 88.5 201 SER B N 1
ATOM 3730 C CA . SER B 1 201 ? -17.547 15.719 1.254 1 88.5 201 SER B CA 1
ATOM 3731 C C . SER B 1 201 ? -16.297 14.953 1.681 1 88.5 201 SER B C 1
ATOM 3733 O O . SER B 1 201 ? -15.547 14.461 0.837 1 88.5 201 SER B O 1
ATOM 3735 N N . TYR B 1 202 ? -16.156 14.812 2.959 1 90.25 202 TYR B N 1
ATOM 3736 C CA . TYR B 1 202 ? -15.008 14.078 3.498 1 90.25 202 TYR B CA 1
ATOM 3737 C C . TYR B 1 202 ? -15.117 12.594 3.178 1 90.25 202 TYR B C 1
ATOM 3739 O O . TYR B 1 202 ? -14.125 11.961 2.787 1 90.25 202 TYR B O 1
ATOM 3747 N N . MET B 1 203 ? -16.312 12.102 3.293 1 93.31 203 MET B N 1
ATOM 3748 C CA . MET B 1 203 ? -16.516 10.68 3.031 1 93.31 203 MET B CA 1
ATOM 3749 C C . MET B 1 203 ? -16.25 10.352 1.566 1 93.31 203 MET B C 1
ATOM 3751 O O . MET B 1 203 ? -15.617 9.336 1.259 1 93.31 203 MET B O 1
ATOM 3755 N N . VAL B 1 204 ? -16.641 11.219 0.723 1 91.06 204 VAL B N 1
ATOM 3756 C CA . VAL B 1 204 ? -16.438 11.016 -0.708 1 91.06 204 VAL B CA 1
ATOM 3757 C C . VAL B 1 204 ? -14.953 11.078 -1.03 1 91.06 204 VAL B C 1
ATOM 3759 O O . VAL B 1 204 ? -14.438 10.25 -1.792 1 91.06 204 VAL B O 1
ATOM 3762 N N . SER B 1 205 ? -14.273 12.023 -0.457 1 91.5 205 SER B N 1
ATOM 3763 C CA . SER B 1 205 ? -12.844 12.18 -0.696 1 91.5 205 SER B CA 1
ATOM 3764 C C . SER B 1 205 ? -12.07 10.938 -0.252 1 91.5 205 SER B C 1
ATOM 3766 O O . SER B 1 205 ? -11.227 10.43 -0.992 1 91.5 205 SER B O 1
ATOM 3768 N N . TRP B 1 206 ? -12.469 10.43 0.89 1 93.25 206 TRP B N 1
ATOM 3769 C CA . TRP B 1 206 ? -11.789 9.258 1.413 1 93.25 206 TRP B CA 1
ATOM 3770 C C . TRP B 1 206 ? -12.133 8.016 0.591 1 93.25 206 TRP B C 1
ATOM 3772 O O . TRP B 1 206 ? -11.289 7.133 0.404 1 93.25 206 TRP B O 1
ATOM 3782 N N . THR B 1 207 ? -13.328 7.961 0.134 1 95.19 207 THR B N 1
ATOM 3783 C CA . THR B 1 207 ? -13.75 6.832 -0.69 1 95.19 207 THR B CA 1
ATOM 3784 C C . THR B 1 207 ? -12.969 6.801 -2.002 1 95.19 207 THR B C 1
ATOM 3786 O O . THR B 1 207 ? -12.5 5.742 -2.428 1 95.19 207 THR B O 1
ATOM 3789 N N . PHE B 1 208 ? -12.766 7.93 -2.572 1 92.25 208 PHE B N 1
ATOM 3790 C CA . PHE B 1 208 ? -12.047 7.984 -3.836 1 92.25 208 PHE B CA 1
ATOM 3791 C C . PHE B 1 208 ? -10.562 7.707 -3.621 1 92.25 208 PHE B C 1
ATOM 3793 O O . PHE B 1 208 ? -9.914 7.078 -4.461 1 92.25 208 PHE B O 1
ATOM 3800 N N . LEU B 1 209 ? -10.086 8.266 -2.59 1 92.19 209 LEU B N 1
ATOM 3801 C CA . LEU B 1 209 ? -8.703 7.957 -2.262 1 92.19 209 LEU B CA 1
ATOM 3802 C C . LEU B 1 209 ? -8.5 6.457 -2.076 1 92.19 209 LEU B C 1
ATOM 3804 O O . LEU B 1 209 ? -7.488 5.902 -2.5 1 92.19 209 LEU B O 1
ATOM 3808 N N . ARG B 1 210 ? -9.469 5.879 -1.479 1 95.06 210 ARG B N 1
ATOM 3809 C CA . ARG B 1 210 ? -9.391 4.434 -1.281 1 95.06 210 ARG B CA 1
ATOM 3810 C C . ARG B 1 210 ? -9.5 3.693 -2.609 1 95.06 210 ARG B C 1
ATOM 3812 O O . ARG B 1 210 ? -8.844 2.674 -2.814 1 95.06 210 ARG B O 1
ATOM 3819 N N . PHE B 1 211 ? -10.336 4.168 -3.484 1 94.69 211 PHE B N 1
ATOM 3820 C CA . PHE B 1 211 ? -10.453 3.576 -4.812 1 94.69 211 PHE B CA 1
ATOM 3821 C C . PHE B 1 211 ? -9.109 3.607 -5.535 1 94.69 211 PHE B C 1
ATOM 3823 O O . PHE B 1 211 ? -8.688 2.607 -6.121 1 94.69 211 PHE B O 1
ATOM 3830 N N . GLU B 1 212 ? -8.523 4.762 -5.469 1 91.88 212 GLU B N 1
ATOM 3831 C CA . GLU B 1 212 ? -7.211 4.91 -6.082 1 91.88 212 GLU B CA 1
ATOM 3832 C C . GLU B 1 212 ? -6.211 3.914 -5.496 1 91.88 212 GLU B C 1
ATOM 3834 O O . GLU B 1 212 ? -5.465 3.27 -6.238 1 91.88 212 GLU B O 1
ATOM 3839 N N . THR B 1 213 ? -6.227 3.773 -4.191 1 92.25 213 THR B N 1
ATOM 3840 C CA . THR B 1 213 ? -5.293 2.855 -3.549 1 92.25 213 THR B CA 1
ATOM 3841 C C . THR B 1 213 ? -5.648 1.407 -3.873 1 92.25 213 THR B C 1
ATOM 3843 O O . THR B 1 213 ? -4.762 0.572 -4.062 1 92.25 213 THR B O 1
ATOM 3846 N N . ASN B 1 214 ? -6.941 1.114 -3.953 1 95.94 214 ASN B N 1
ATOM 3847 C CA . ASN B 1 214 ? -7.383 -0.239 -4.273 1 95.94 214 ASN B CA 1
ATOM 3848 C C . ASN B 1 214 ? -6.996 -0.632 -5.695 1 95.94 214 ASN B C 1
ATOM 3850 O O . ASN B 1 214 ? -6.836 -1.817 -5.996 1 95.94 214 ASN B O 1
ATOM 3854 N N . TYR B 1 215 ? -6.898 0.345 -6.555 1 94.44 215 TYR B N 1
ATOM 3855 C CA . TYR B 1 215 ? -6.418 0.052 -7.902 1 94.44 215 TYR B CA 1
ATOM 3856 C C . TYR B 1 215 ? -5.039 -0.59 -7.859 1 94.44 215 TYR B C 1
ATOM 3858 O O . TYR B 1 215 ? -4.809 -1.625 -8.492 1 94.44 215 TYR B O 1
ATOM 3866 N N . GLY B 1 216 ? -4.145 -0.01 -7.121 1 92.19 216 GLY B N 1
ATOM 3867 C CA . GLY B 1 216 ? -2.816 -0.582 -6.973 1 92.19 216 GLY B CA 1
ATOM 3868 C C . GLY B 1 216 ? -2.828 -1.962 -6.344 1 92.19 216 GLY B C 1
ATOM 3869 O O . GLY B 1 216 ? -2.096 -2.854 -6.777 1 92.19 216 GLY B O 1
ATOM 3870 N N . VAL B 1 217 ? -3.672 -2.109 -5.344 1 93.19 217 VAL B N 1
ATOM 3871 C CA . VAL B 1 217 ? -3.775 -3.393 -4.66 1 93.19 217 VAL B CA 1
ATOM 3872 C C . VAL B 1 217 ? -4.34 -4.441 -5.609 1 93.19 217 VAL B C 1
ATOM 3874 O O . VAL B 1 217 ? -3.902 -5.594 -5.609 1 93.19 217 VAL B O 1
ATOM 3877 N N . ALA B 1 218 ? -5.289 -3.984 -6.395 1 95.69 218 ALA B N 1
ATOM 3878 C CA . ALA B 1 218 ? -5.902 -4.898 -7.359 1 95.69 218 ALA B CA 1
ATOM 3879 C C . ALA B 1 218 ? -4.871 -5.418 -8.352 1 95.69 218 ALA B C 1
ATOM 3881 O O . ALA B 1 218 ? -4.922 -6.582 -8.766 1 95.69 218 ALA B O 1
ATOM 3882 N N . ILE B 1 219 ? -4 -4.594 -8.789 1 93.56 219 ILE B N 1
ATOM 3883 C CA . ILE B 1 219 ? -2.932 -5.027 -9.68 1 93.56 219 ILE B CA 1
ATOM 3884 C C . ILE B 1 219 ? -2.084 -6.094 -8.992 1 93.56 219 ILE B C 1
ATOM 3886 O O . ILE B 1 219 ? -1.807 -7.145 -9.57 1 93.56 219 ILE B O 1
ATOM 3890 N N . ALA B 1 220 ? -1.746 -5.852 -7.77 1 90.69 220 ALA B N 1
ATOM 3891 C CA . ALA B 1 220 ? -0.926 -6.797 -7.016 1 90.69 220 ALA B CA 1
ATOM 3892 C C . ALA B 1 220 ? -1.648 -8.125 -6.836 1 90.69 220 ALA B C 1
ATOM 3894 O O . ALA B 1 220 ? -1.034 -9.195 -6.941 1 90.69 220 ALA B O 1
ATOM 3895 N N . MET B 1 221 ? -2.926 -8.016 -6.555 1 93.44 221 MET B N 1
ATOM 3896 C CA . MET B 1 221 ? -3.695 -9.234 -6.336 1 93.44 221 MET B CA 1
ATOM 3897 C C . MET B 1 221 ? -3.906 -9.992 -7.645 1 93.44 221 MET B C 1
ATOM 3899 O O . MET B 1 221 ? -4.062 -11.211 -7.641 1 93.44 221 MET B O 1
ATOM 3903 N N . GLY B 1 222 ? -3.973 -9.25 -8.75 1 93 222 GLY B N 1
ATOM 3904 C CA . GLY B 1 222 ? -3.988 -9.922 -10.039 1 93 222 GLY B CA 1
ATOM 3905 C C . GLY B 1 222 ? -2.82 -10.867 -10.234 1 93 222 GLY B C 1
ATOM 3906 O O . GLY B 1 222 ? -2.994 -11.984 -10.734 1 93 222 GLY B O 1
ATOM 3907 N N . ALA B 1 223 ? -1.706 -10.43 -9.797 1 88.75 223 ALA B N 1
ATOM 3908 C CA . ALA B 1 223 ? -0.5 -11.25 -9.922 1 88.75 223 ALA B CA 1
ATOM 3909 C C . ALA B 1 223 ? -0.421 -12.289 -8.812 1 88.75 223 ALA B C 1
ATOM 3911 O O . ALA B 1 223 ? -0.172 -13.469 -9.07 1 88.75 223 ALA B O 1
ATOM 3912 N N . ALA B 1 224 ? -0.744 -11.906 -7.566 1 86.12 224 ALA B N 1
ATOM 3913 C CA . ALA B 1 224 ? -0.493 -12.75 -6.398 1 86.12 224 ALA B CA 1
ATOM 3914 C C . ALA B 1 224 ? -1.59 -13.797 -6.234 1 86.12 224 ALA B C 1
ATOM 3916 O O . ALA B 1 224 ? -1.33 -14.906 -5.766 1 86.12 224 ALA B O 1
ATOM 3917 N N . ALA B 1 225 ? -2.826 -13.445 -6.566 1 89.5 225 ALA B N 1
ATOM 3918 C CA . ALA B 1 225 ? -3.969 -14.305 -6.273 1 89.5 225 ALA B CA 1
ATOM 3919 C C . ALA B 1 225 ? -4.695 -14.703 -7.559 1 89.5 225 ALA B C 1
ATOM 3921 O O . ALA B 1 225 ? -5.828 -15.188 -7.512 1 89.5 225 ALA B O 1
ATOM 3922 N N . ALA B 1 226 ? -4.074 -14.414 -8.688 1 89.88 226 ALA B N 1
ATOM 3923 C CA . ALA B 1 226 ? -4.668 -14.766 -9.977 1 89.88 226 ALA B CA 1
ATOM 3924 C C . ALA B 1 226 ? -6.066 -14.164 -10.117 1 89.88 226 ALA B C 1
ATOM 3926 O O . ALA B 1 226 ? -7 -14.852 -10.539 1 89.88 226 ALA B O 1
ATOM 3927 N N . ALA B 1 227 ? -6.191 -12.969 -9.703 1 93.75 227 ALA B N 1
ATOM 3928 C CA . ALA B 1 227 ? -7.508 -12.336 -9.703 1 93.75 227 ALA B CA 1
ATOM 3929 C C . ALA B 1 227 ? -7.875 -11.82 -11.086 1 93.75 227 ALA B C 1
ATOM 3931 O O . ALA B 1 227 ? -8.984 -11.328 -11.305 1 93.75 227 ALA B O 1
ATOM 3932 N N . GLY B 1 228 ? -6.93 -11.93 -12.008 1 93.25 228 GLY B N 1
ATOM 3933 C CA . GLY B 1 228 ? -7.137 -11.391 -13.344 1 93.25 228 GLY B CA 1
ATOM 3934 C C . GLY B 1 228 ? -6.68 -9.945 -13.477 1 93.25 228 GLY B C 1
ATOM 3935 O O . GLY B 1 228 ? -5.934 -9.445 -12.641 1 93.25 228 GLY B O 1
ATOM 3936 N N . GLY B 1 229 ? -6.992 -9.367 -14.617 1 95 229 GLY B N 1
ATOM 3937 C CA . GLY B 1 229 ? -6.672 -7.969 -14.836 1 95 229 GLY B CA 1
ATOM 3938 C C . GLY B 1 229 ? -5.238 -7.746 -15.273 1 95 229 GLY B C 1
ATOM 3939 O O . GLY B 1 229 ? -4.574 -8.672 -15.742 1 95 229 GLY B O 1
ATOM 3940 N N . ILE B 1 230 ? -4.848 -6.539 -15.156 1 92.56 230 ILE B N 1
ATOM 3941 C CA . ILE B 1 230 ? -3.533 -6.086 -15.602 1 92.56 230 ILE B CA 1
ATOM 3942 C C . ILE B 1 230 ? -2.443 -6.828 -14.836 1 92.56 230 ILE B C 1
ATOM 3944 O O . ILE B 1 230 ? -1.412 -7.195 -15.406 1 92.56 230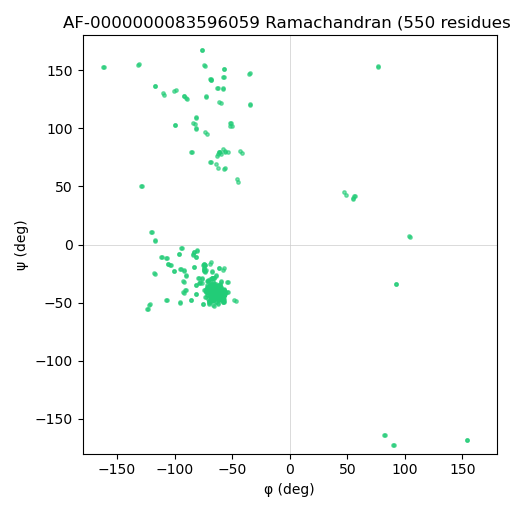 ILE B O 1
ATOM 3948 N N . GLY B 1 231 ? -2.662 -7.043 -13.602 1 91.12 231 GLY B N 1
ATOM 3949 C CA . GLY B 1 231 ? -1.678 -7.738 -12.789 1 91.12 231 GLY B CA 1
ATOM 3950 C C . GLY B 1 231 ? -1.422 -9.164 -13.25 1 91.12 231 GLY B C 1
ATOM 3951 O O . GLY B 1 231 ? -0.274 -9.609 -13.289 1 91.12 231 GLY B O 1
ATOM 3952 N N . PHE B 1 232 ? -2.428 -9.852 -13.578 1 92.38 232 PHE B N 1
ATOM 3953 C CA . PHE B 1 232 ? -2.293 -11.219 -14.078 1 92.38 232 PHE B CA 1
ATOM 3954 C C . PHE B 1 232 ? -1.583 -11.234 -15.43 1 92.38 232 PHE B C 1
ATOM 3956 O O . PHE B 1 232 ? -0.709 -12.07 -15.664 1 92.38 232 PHE B O 1
ATOM 3963 N N . GLU B 1 233 ? -1.994 -10.328 -16.281 1 91.19 233 GLU B N 1
ATOM 3964 C CA . GLU B 1 233 ? -1.361 -10.234 -17.594 1 91.19 233 GLU B CA 1
ATOM 3965 C C . GLU B 1 233 ? 0.127 -9.922 -17.469 1 91.19 233 GLU B C 1
ATOM 3967 O O . GLU B 1 233 ? 0.939 -10.422 -18.25 1 91.19 233 GLU B O 1
ATOM 3972 N N . LEU B 1 234 ? 0.409 -9.086 -16.578 1 88.44 234 LEU B N 1
ATOM 3973 C CA . LEU B 1 234 ? 1.812 -8.75 -16.359 1 88.44 234 LEU B CA 1
ATOM 3974 C C . LEU B 1 234 ? 2.592 -9.969 -15.867 1 88.44 234 LEU B C 1
ATOM 3976 O O . LEU B 1 234 ? 3.734 -10.18 -16.266 1 88.44 234 LEU B O 1
ATOM 3980 N N . PHE B 1 235 ? 2.002 -10.68 -14.953 1 87.56 235 PHE B N 1
ATOM 3981 C CA . PHE B 1 235 ? 2.621 -11.906 -14.469 1 87.56 235 PHE B CA 1
ATOM 3982 C C . PHE B 1 235 ? 2.885 -12.875 -15.625 1 87.56 235 PHE B C 1
ATOM 3984 O O . PHE B 1 235 ? 3.977 -13.43 -15.734 1 87.56 235 PHE B O 1
ATOM 3991 N N . MET B 1 236 ? 1.951 -12.984 -16.484 1 89.5 236 MET B N 1
ATOM 3992 C CA . MET B 1 236 ? 2.094 -13.891 -17.609 1 89.5 236 MET B CA 1
ATOM 3993 C C . MET B 1 236 ? 3.166 -13.391 -18.578 1 89.5 236 MET B C 1
ATOM 3995 O O . MET B 1 236 ? 4.043 -14.148 -18.984 1 89.5 236 MET B O 1
ATOM 3999 N N . ALA B 1 237 ? 3.096 -12.164 -18.906 1 88.31 237 ALA B N 1
ATOM 4000 C CA . ALA B 1 237 ? 4.039 -11.578 -19.859 1 88.31 237 ALA B CA 1
ATOM 4001 C C . ALA B 1 237 ? 5.465 -11.641 -19.328 1 88.31 237 ALA B C 1
ATOM 4003 O O . ALA B 1 237 ? 6.414 -11.844 -20.078 1 88.31 237 ALA B O 1
ATOM 4004 N N . SER B 1 238 ? 5.637 -11.438 -18.047 1 85.8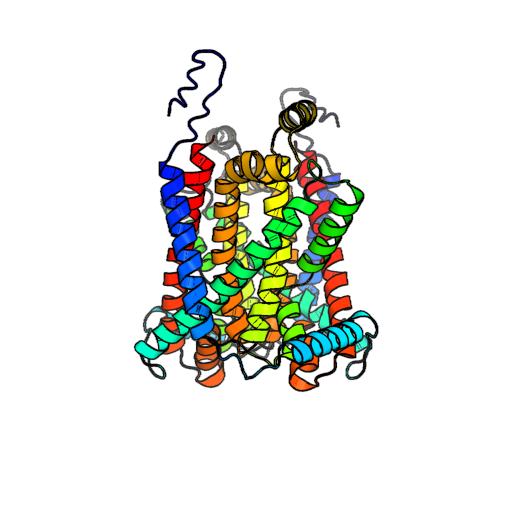8 238 SER B N 1
ATOM 4005 C CA . SER B 1 238 ? 6.969 -11.344 -17.469 1 85.88 238 SER B CA 1
ATOM 4006 C C . SER B 1 238 ? 7.512 -12.727 -17.125 1 85.88 238 SER B C 1
ATOM 4008 O O . SER B 1 238 ? 8.633 -13.07 -17.5 1 85.88 238 SER B O 1
ATOM 4010 N N . SER B 1 239 ? 6.746 -13.547 -16.484 1 82.19 239 SER B N 1
ATOM 4011 C CA . SER B 1 239 ? 7.27 -14.758 -15.859 1 82.19 239 SER B CA 1
ATOM 4012 C C . SER B 1 239 ? 6.93 -15.992 -16.688 1 82.19 239 SER B C 1
ATOM 4014 O O . SER B 1 239 ? 7.559 -17.047 -16.531 1 82.19 239 SER B O 1
ATOM 4016 N N . PHE B 1 240 ? 5.992 -15.812 -17.531 1 83.06 240 PHE B N 1
ATOM 4017 C CA . PHE B 1 240 ? 5.625 -16.969 -18.328 1 83.06 240 PHE B CA 1
ATOM 4018 C C . PHE B 1 240 ? 6.113 -16.812 -19.766 1 83.06 240 PHE B C 1
ATOM 4020 O O . PHE B 1 240 ? 6.762 -17.719 -20.312 1 83.06 240 PHE B O 1
ATOM 4027 N N . TYR B 1 241 ? 5.852 -15.656 -20.359 1 88 241 TYR B N 1
ATOM 4028 C CA . TYR B 1 241 ? 6.195 -15.453 -21.766 1 88 241 TYR B CA 1
ATOM 4029 C C . TYR B 1 241 ? 7.555 -14.781 -21.906 1 88 241 TYR B C 1
ATOM 4031 O O . TYR B 1 241 ? 8.133 -14.758 -22.984 1 88 241 TYR B O 1
ATOM 4039 N N . TYR B 1 242 ? 8.023 -14.125 -20.906 1 86.94 242 TYR B N 1
ATOM 4040 C CA . TYR B 1 242 ? 9.273 -13.375 -20.922 1 86.94 242 TYR B CA 1
ATOM 4041 C C . TYR B 1 242 ? 9.289 -12.367 -22.062 1 86.94 242 TYR B C 1
ATOM 4043 O O . TYR B 1 242 ? 10.281 -12.266 -22.797 1 86.94 242 TYR B O 1
ATOM 4051 N N . ASP B 1 243 ? 8.188 -11.766 -22.266 1 91 243 ASP B N 1
ATOM 4052 C CA . ASP B 1 243 ? 8.023 -10.781 -23.328 1 91 243 ASP B CA 1
ATOM 4053 C C . ASP B 1 243 ? 8.125 -9.359 -22.797 1 91 243 ASP B C 1
ATOM 4055 O O . ASP B 1 243 ? 7.121 -8.758 -22.406 1 91 243 ASP B O 1
ATOM 4059 N N . LEU B 1 244 ? 9.234 -8.766 -23.016 1 88.31 244 LEU B N 1
ATOM 4060 C CA . LEU B 1 244 ? 9.531 -7.461 -22.422 1 88.31 244 LEU B CA 1
ATOM 4061 C C . LEU B 1 244 ? 8.789 -6.352 -23.156 1 88.31 244 LEU B C 1
ATOM 4063 O O . LEU B 1 244 ? 8.43 -5.34 -22.562 1 88.31 244 LEU B O 1
ATOM 4067 N N . HIS B 1 245 ? 8.547 -6.57 -24.375 1 92.5 245 HIS B N 1
ATOM 4068 C CA . HIS B 1 245 ? 7.793 -5.582 -25.125 1 92.5 245 HIS B CA 1
ATOM 4069 C C . HIS B 1 245 ? 6.367 -5.457 -24.594 1 92.5 245 HIS B C 1
ATOM 4071 O O . HIS B 1 245 ? 5.867 -4.344 -24.406 1 92.5 245 HIS B O 1
ATOM 4077 N N . GLU B 1 246 ? 5.848 -6.598 -24.359 1 93.19 246 GLU B N 1
ATOM 4078 C CA . GLU B 1 246 ? 4.473 -6.621 -23.859 1 93.19 246 GLU B CA 1
ATOM 4079 C C . GLU B 1 246 ? 4.402 -6.137 -22.422 1 93.19 246 GLU B C 1
ATOM 4081 O O . GLU B 1 246 ? 3.443 -5.465 -22.031 1 93.19 246 GLU B O 1
ATOM 4086 N N . VAL B 1 247 ? 5.383 -6.477 -21.625 1 89.38 247 VAL B N 1
ATOM 4087 C CA . VAL B 1 247 ? 5.465 -5.984 -20.25 1 89.38 247 VAL B CA 1
ATOM 4088 C C . VAL B 1 247 ? 5.48 -4.457 -20.25 1 89.38 247 VAL B C 1
ATOM 4090 O O . VAL B 1 247 ? 4.781 -3.822 -19.453 1 89.38 247 VAL B O 1
ATOM 4093 N N . GLY B 1 248 ? 6.23 -3.93 -21.125 1 89.81 248 GLY B N 1
ATOM 4094 C CA . GLY B 1 248 ? 6.301 -2.482 -21.234 1 89.81 248 GLY B CA 1
ATOM 4095 C C . GLY B 1 248 ? 4.973 -1.846 -21.594 1 89.81 248 GLY B C 1
ATOM 4096 O O . GLY B 1 248 ? 4.559 -0.87 -20.969 1 89.81 248 GLY B O 1
ATOM 4097 N N . MET B 1 249 ? 4.328 -2.41 -22.516 1 92.88 249 MET B N 1
ATOM 4098 C CA . MET B 1 249 ? 3.059 -1.844 -22.953 1 92.88 249 MET B CA 1
ATOM 4099 C C . MET B 1 249 ? 2.006 -1.934 -21.859 1 92.88 249 MET B C 1
ATOM 4101 O O . MET B 1 249 ? 1.27 -0.975 -21.609 1 92.88 249 MET B O 1
ATOM 4105 N N . ILE B 1 250 ? 1.945 -3.051 -21.203 1 90.69 250 ILE B N 1
ATOM 4106 C CA . ILE B 1 250 ? 0.998 -3.238 -20.109 1 90.69 250 ILE B CA 1
ATOM 4107 C C . ILE B 1 250 ? 1.305 -2.252 -18.984 1 90.69 250 ILE B C 1
ATOM 4109 O O . ILE B 1 250 ? 0.391 -1.683 -18.391 1 90.69 250 ILE B O 1
ATOM 4113 N N . THR B 1 251 ? 2.545 -2.088 -18.75 1 87.94 251 THR B N 1
ATOM 4114 C CA . THR B 1 251 ? 2.975 -1.148 -17.719 1 87.94 251 THR B CA 1
ATOM 4115 C C . THR B 1 251 ? 2.516 0.268 -18.062 1 87.94 251 THR B C 1
ATOM 4117 O O . THR B 1 251 ? 2.023 0.988 -17.188 1 87.94 251 THR B O 1
ATOM 4120 N N . TYR B 1 252 ? 2.631 0.631 -19.25 1 90.5 252 TYR B N 1
ATOM 4121 C CA . TYR B 1 252 ? 2.193 1.962 -19.656 1 90.5 252 TYR B CA 1
ATOM 4122 C C . TYR B 1 252 ? 0.684 2.111 -19.5 1 90.5 252 TYR B C 1
ATOM 4124 O O . TYR B 1 252 ? 0.199 3.158 -19.078 1 90.5 252 TYR B O 1
ATOM 4132 N N . PHE B 1 253 ? -0.026 1.07 -19.844 1 92.69 253 PHE B N 1
ATOM 4133 C CA . PHE B 1 253 ? -1.469 1.106 -19.641 1 92.69 253 PHE B CA 1
ATOM 4134 C C . PHE B 1 253 ? -1.804 1.271 -18.156 1 92.69 253 PHE B C 1
ATOM 4136 O O . PHE B 1 253 ? -2.652 2.088 -17.797 1 92.69 253 PHE B O 1
ATOM 4143 N N . ALA B 1 254 ? -1.15 0.49 -17.359 1 90.44 254 ALA B N 1
ATOM 4144 C CA . ALA B 1 254 ? -1.376 0.545 -15.922 1 90.44 254 ALA B CA 1
ATOM 4145 C C . ALA B 1 254 ? -1.055 1.931 -15.367 1 90.44 254 ALA B C 1
ATOM 4147 O O . ALA B 1 254 ? -1.803 2.467 -14.547 1 90.44 254 ALA B O 1
ATOM 4148 N N . LEU B 1 255 ? 0.017 2.461 -15.859 1 87.81 255 LEU B N 1
ATOM 4149 C CA . LEU B 1 255 ? 0.473 3.764 -15.391 1 87.81 255 LEU B CA 1
ATOM 4150 C C . LEU B 1 255 ? -0.502 4.863 -15.805 1 87.81 255 LEU B C 1
ATOM 4152 O O . LEU B 1 255 ? -0.769 5.785 -15.031 1 87.81 255 LEU B O 1
ATOM 4156 N N . LEU B 1 256 ? -0.955 4.789 -16.969 1 92.19 256 LEU B N 1
ATOM 4157 C CA . LEU B 1 256 ? -1.896 5.789 -17.469 1 92.19 256 LEU B CA 1
ATOM 4158 C C . LEU B 1 256 ? -3.143 5.84 -16.594 1 92.19 256 LEU B C 1
ATOM 4160 O O . LEU B 1 256 ? -3.592 6.922 -16.203 1 92.19 256 LEU B O 1
ATOM 4164 N N . ILE B 1 257 ? -3.65 4.734 -16.234 1 93.12 257 ILE B N 1
ATOM 4165 C CA . ILE B 1 257 ? -4.852 4.672 -15.414 1 93.12 257 ILE B CA 1
ATOM 4166 C C . ILE B 1 257 ? -4.535 5.176 -14.008 1 93.12 257 ILE B C 1
ATOM 4168 O O . ILE B 1 257 ? -5.32 5.918 -13.414 1 93.12 257 ILE B O 1
ATOM 4172 N N . ALA B 1 258 ? -3.391 4.73 -13.508 1 89.56 258 ALA B N 1
ATOM 4173 C CA . ALA B 1 258 ? -2.986 5.184 -12.18 1 89.56 258 ALA B CA 1
ATOM 4174 C C . ALA B 1 258 ? -2.914 6.707 -12.125 1 89.56 258 ALA B C 1
ATOM 4176 O O . ALA B 1 258 ? -3.354 7.316 -11.148 1 89.56 258 ALA B O 1
ATOM 4177 N N . LEU B 1 259 ? -2.383 7.32 -13.164 1 87.5 259 LEU B N 1
ATOM 4178 C CA . LEU B 1 259 ? -2.242 8.773 -13.219 1 87.5 259 LEU B CA 1
ATOM 4179 C C . LEU B 1 259 ? -3.607 9.445 -13.312 1 87.5 259 LEU B C 1
ATOM 4181 O O . LEU B 1 259 ? -3.83 10.492 -12.695 1 87.5 259 LEU B O 1
ATOM 4185 N N . ILE B 1 260 ? -4.453 8.859 -14.031 1 92 260 ILE B N 1
ATOM 4186 C CA . ILE B 1 260 ? -5.805 9.398 -14.164 1 92 260 ILE B CA 1
ATOM 4187 C C . ILE B 1 260 ? -6.508 9.352 -12.805 1 92 260 ILE B C 1
ATOM 4189 O O . ILE B 1 260 ? -7.105 10.344 -12.383 1 92 260 ILE B O 1
ATOM 4193 N N . LEU B 1 261 ? -6.406 8.25 -12.141 1 90 261 LEU B N 1
ATOM 4194 C CA . LEU B 1 261 ? -7.047 8.102 -10.836 1 90 261 LEU B CA 1
ATOM 4195 C C . LEU B 1 261 ? -6.445 9.062 -9.82 1 90 261 LEU B C 1
ATOM 4197 O O . LEU B 1 261 ? -7.168 9.648 -9.008 1 90 261 LEU B O 1
ATOM 4201 N N . GLU B 1 262 ? -5.152 9.172 -9.875 1 84.56 262 GLU B N 1
ATOM 4202 C CA . GLU B 1 262 ? -4.484 10.117 -8.984 1 84.56 262 GLU B CA 1
ATOM 4203 C C . GLU B 1 262 ? -4.957 11.547 -9.234 1 84.56 262 GLU B C 1
ATOM 4205 O O . GLU B 1 262 ? -5.219 12.289 -8.289 1 84.56 262 GLU B O 1
ATOM 4210 N N . PHE B 1 263 ? -5.051 11.883 -10.461 1 85.69 263 PHE B N 1
ATOM 4211 C CA . PHE B 1 263 ? -5.512 13.219 -10.836 1 85.69 263 PHE B CA 1
ATOM 4212 C C . PHE B 1 263 ? -6.93 13.453 -10.336 1 85.69 263 PHE B C 1
ATOM 4214 O O . PHE B 1 263 ? -7.227 14.516 -9.773 1 85.69 263 PHE B O 1
ATOM 4221 N N . ILE B 1 264 ? -7.711 12.523 -10.445 1 88.69 264 ILE B N 1
ATOM 4222 C CA . ILE B 1 264 ? -9.102 12.625 -10.016 1 88.69 264 ILE B CA 1
ATOM 4223 C C . ILE B 1 264 ? -9.164 12.734 -8.492 1 88.69 264 ILE B C 1
ATOM 4225 O O . ILE B 1 264 ? -9.906 13.562 -7.957 1 88.69 264 ILE B O 1
ATOM 4229 N N . SER B 1 265 ? -8.391 11.867 -7.84 1 86 265 SER B N 1
ATOM 4230 C CA . SER B 1 265 ? -8.383 11.867 -6.379 1 86 265 SER B CA 1
ATOM 4231 C C . SER B 1 265 ? -7.938 13.211 -5.824 1 86 265 SER B C 1
ATOM 4233 O O . SER B 1 265 ? -8.531 13.727 -4.871 1 86 265 SER B O 1
ATOM 4235 N N . ILE B 1 266 ? -7.012 13.867 -6.465 1 82.81 266 ILE B N 1
ATOM 4236 C CA . ILE B 1 266 ? -6.492 15.156 -6.027 1 82.81 266 ILE B CA 1
ATOM 4237 C C . ILE B 1 266 ? -7.531 16.25 -6.285 1 82.81 266 ILE B C 1
ATOM 4239 O O . ILE B 1 266 ? -7.762 17.109 -5.43 1 82.81 266 ILE B O 1
ATOM 4243 N N . ARG B 1 267 ? -8.086 16.234 -7.371 1 85.75 267 ARG B N 1
ATOM 4244 C CA . ARG B 1 267 ? -9.086 17.234 -7.734 1 85.75 267 ARG B CA 1
ATOM 4245 C C . ARG B 1 267 ? -10.289 17.172 -6.793 1 85.75 267 ARG B C 1
ATOM 4247 O O . ARG B 1 267 ? -10.805 18.203 -6.375 1 85.75 267 ARG B O 1
ATOM 4254 N N . ILE B 1 268 ? -10.711 16 -6.48 1 86 268 ILE B N 1
ATOM 4255 C CA . ILE B 1 268 ? -11.852 15.82 -5.59 1 86 268 ILE B CA 1
ATOM 4256 C C . ILE B 1 268 ? -11.492 16.312 -4.188 1 86 268 ILE B C 1
ATOM 4258 O O . ILE B 1 268 ? -12.273 17 -3.545 1 86 268 ILE B O 1
ATOM 4262 N N . LYS B 1 269 ? -10.352 15.922 -3.773 1 84.06 269 LYS B N 1
ATOM 4263 C CA . LYS B 1 269 ? -9.898 16.344 -2.451 1 84.06 269 LYS B CA 1
ATOM 4264 C C . LYS B 1 269 ? -9.828 17.859 -2.354 1 84.06 269 LYS B C 1
ATOM 4266 O O . LYS B 1 269 ? -10.297 18.453 -1.38 1 84.06 269 LYS B O 1
ATOM 4271 N N . ASN B 1 270 ? -9.328 18.562 -3.371 1 84.44 270 ASN B N 1
ATOM 4272 C CA . ASN B 1 270 ? -9.18 20 -3.379 1 84.44 270 ASN B CA 1
ATOM 4273 C C . ASN B 1 270 ? -10.523 20.703 -3.496 1 84.44 270 ASN B C 1
ATOM 4275 O O . ASN B 1 270 ? -10.742 21.75 -2.879 1 84.44 270 ASN B O 1
ATOM 4279 N N . LYS B 1 271 ? -11.281 20.141 -4.227 1 81.25 271 LYS B N 1
ATOM 4280 C CA . LYS B 1 271 ? -12.578 20.766 -4.457 1 81.25 271 LYS B CA 1
ATOM 4281 C C . LYS B 1 271 ? -13.492 20.609 -3.242 1 81.25 271 LYS B C 1
ATOM 4283 O O . LYS B 1 271 ? -14.211 21.547 -2.879 1 81.25 271 LYS B O 1
ATOM 4288 N N . LEU B 1 272 ? -13.406 19.484 -2.689 1 77.31 272 LEU B N 1
ATOM 4289 C CA . LEU B 1 272 ? -14.359 19.188 -1.627 1 77.31 272 LEU B CA 1
ATOM 4290 C C . LEU B 1 272 ? -13.805 19.609 -0.27 1 77.31 272 LEU B C 1
ATOM 4292 O O . LEU B 1 272 ? -14.562 20.047 0.6 1 77.31 272 LEU B O 1
ATOM 4296 N N . ILE B 1 273 ? -12.523 19.406 -0.043 1 68.25 273 ILE B N 1
ATOM 4297 C CA . ILE B 1 273 ? -11.961 19.719 1.266 1 68.25 273 ILE B CA 1
ATOM 4298 C C . ILE B 1 273 ? -11.344 21.125 1.243 1 68.25 273 ILE B C 1
ATOM 4300 O O . ILE B 1 273 ? -11.445 21.875 2.221 1 68.25 273 ILE B O 1
ATOM 4304 N N . GLY B 1 274 ? -10.5 21.516 0.308 1 59.84 274 GLY B N 1
ATOM 4305 C CA . GLY B 1 274 ? -9.914 22.844 0.212 1 59.84 274 GLY B CA 1
ATOM 4306 C C . GLY B 1 274 ? -10.953 23.953 0.203 1 59.84 274 GLY B C 1
ATOM 4307 O O . GLY B 1 274 ? -10.672 25.078 0.62 1 59.84 274 GLY B O 1
ATOM 4308 N N . SER B 1 275 ? -12.047 23.672 -0.324 1 48.81 275 SER B N 1
ATOM 4309 C CA . SER B 1 275 ? -13.023 24.75 -0.312 1 48.81 275 SER B CA 1
ATOM 4310 C C . SER B 1 275 ? -13.516 25.031 1.102 1 48.81 275 SER B C 1
ATOM 4312 O O . SER B 1 275 ? -14.133 26.078 1.354 1 48.81 275 SER B O 1
ATOM 4314 N N . LYS B 1 276 ? -13.312 24.156 2.023 1 46.75 276 LYS B N 1
ATOM 4315 C CA . LYS B 1 276 ? -13.883 24.438 3.338 1 46.75 276 LYS B CA 1
ATOM 4316 C C . LYS B 1 276 ? -12.891 25.172 4.23 1 46.75 276 LYS B C 1
ATOM 4318 O O . LYS B 1 276 ? -13.242 25.625 5.324 1 46.75 276 LYS B O 1
ATOM 4323 N N . SER B 1 277 ? -11.531 25.109 3.98 1 37.81 277 SER B N 1
ATOM 4324 C CA . SER B 1 277 ? -10.719 26.016 4.793 1 37.81 277 SER B CA 1
ATOM 4325 C C . SER B 1 277 ? -10.719 27.422 4.219 1 37.81 277 SER B C 1
ATOM 4327 O O . SER B 1 277 ? -10.75 27.609 2.998 1 37.81 277 SER B O 1
#